Protein 4IO1 (pdb70)

Sequence (433 aa):
NNQDELKKLAATTEAAKSITTEITLGVGTGSTVGFLIEELVNYRRDDKIKTVVSSSEEDSTRKLKALGFDVVDLNYAGEIDLYIDGADECNNHKELIKGGGAALTREKICVAAAKKFICIIDESKKVNTLGNFPLPIEVIPMARSSYIARQIVKLGGQPVYREQTITDNGNVIILDVYNLKIDNPLKLETELNQITGVVTTNGIFALKPADTVIMATKDSNIVVLDELKKLAATEAAKSITTEITLGVGTGSTVGFLIEELVNYRDKIKTVVSSSEDSTRKLKALGFDVVDLNYAGEIDLYIDGADECNNHHKELIKGGGAALTREKICVAAAKKFICIIDESKKKVNNTLGNFPLPIEVIPMARSSYIARQIIVKLGGQPVYREQTITDNGNVILDVYNLKIDNPLKLETEELNQITGVVTTNGIFALKPADTVIMATKDSNIVVL

Nearest PDB structures (foldseek):
  3kwm-assembly2_C  TM=9.880E-01  e=1.824E-42  Francisella tularensis subsp. tularensis
  1ks2-assembly1_B  TM=9.742E-01  e=2.527E-31  Escherichia coli
  4x84-assembly1_D  TM=9.665E-01  e=1.978E-31  Pseudomonas aeruginosa PAO1
  6mc0-assembly1_B  TM=9.785E-01  e=1.241E-30  Legionella pneumophila subsp. pneumophila str. Philadelphia 1
  5uf2-assembly1_A  TM=9.725E-01  e=7.691E-28  Neisseria gonorrhoeae NCCP11945

Foldseek 3Di:
DLQLLLLLLLLLVVCVVLPAAFAEEAADDSSSLSNLVNCLVVVVRHPAYAYLAPRVVVSNVVSPDDHDHCVVVQAGAEYEYEAQAAAPVQKGFHCPVPSQLSVLVNLVRYPAYEYTEAPVRYDHFPAPFFKKWWFAAVCVVVLQVVLVVQPWHWDWDPPDAGPVRTTITGTHPDGCPDLVVVQVVSVPDPGTSHIRIRDVRGHPKYWYQYSVRDIDID/DVLLLVLLVVVCVVLDAAFEEEAEDDDSSLSNLVVCLVVVVRHPAYEYQDDVSCVSNVVSPHDYDHCVVVQAGAEYEEEAQAAAPQLKGFHCPDARLPSNLVNLVRYPAYEYEEAPVRYYHWDAQFWKKWWFAAVCVVVLCVVVVVVVWHWDWDPPDAHPVGTTITTTHDDGCRDLVVVQVVSVPDPGTPHIRICDVRGHPKYWYQYPVSDIDID

Solvent-accessible surface area: 18057 Å² total; per-residue (Å²): 150,78,76,56,102,7,22,98,52,0,0,39,54,0,0,119,44,4,90,82,118,20,19,0,0,0,0,19,31,66,5,1,13,45,0,2,99,34,0,54,106,41,103,140,77,15,151,21,3,1,12,0,4,83,47,1,18,154,80,0,124,90,61,54,14,116,41,50,72,5,32,191,24,23,87,0,46,9,0,0,0,6,8,34,4,0,8,83,129,51,22,0,0,6,5,30,63,15,12,0,1,47,8,15,0,0,2,18,6,8,129,86,0,1,0,0,0,2,64,77,40,49,21,124,91,5,36,123,73,37,3,0,0,0,0,0,44,28,0,78,23,23,0,23,73,43,0,82,153,81,45,0,95,27,76,80,49,127,182,28,134,9,66,25,44,1,18,0,3,16,3,104,126,24,153,10,95,82,20,78,125,18,6,39,67,0,24,55,20,28,2,7,10,6,0,0,0,2,2,80,78,50,4,66,27,0,10,20,0,18,154,106,62,71,36,50,96,70,124,132,44,48,101,87,0,0,23,60,0,0,111,40,3,89,84,124,17,17,0,0,0,0,27,36,84,9,0,14,57,0,0,92,34,0,67,102,34,101,107,63,18,150,24,3,2,5,0,5,104,52,2,14,148,75,0,129,86,50,59,14,113,32,42,70,6,30,196,24,20,84,0,40,7,0,0,0,7,7,32,7,2,10,82,137,59,18,0,0,6,4,26,52,65,25,5,4,36,8,17,0,0,3,14,4,4,131,77,0,1,0,2,4,39,54,93,60,61,35,123,57,1,4,139,66,24,1,0,0,2,0,2,52,20,0,77,25,31,0,23,87,31,2,89,161,73,48,5,102,25,68,74,49,126,184,38,121,29,115,28,40,2,11,6,4,17,1,93,127,23,166,5,116,69,8,70,130,22,5,33,88,3,24,46,22,27,4,7,12,5,0,0,0,2,3,80,73,46,3,68,25,0,4,18,3,20,165,101,63,89,41,62,80,78

B-factor: mean 27.12, std 12.77, range [2.0, 86.92]

Organism: Francisella tularensis subsp. tularensis (strain SCHU S4 / Schu 4) (NCBI:txid177416)

Radius of gyration: 23.84 Å; Cα contacts (8 Å, |Δi|>4): 1064; chains: 2; bounding box: 48×42×74 Å

Secondary structure (DSSP, 8-state):
-HHHHHHHHHHHHHHTT--SSEEEEE--SHHHHHHHHHGGGGTTTEEEEEES-HHHHHHHHHTT-----HHHH-SBSEEEE--SEE-TTS-EE--TTS-HHHHHHHHHTBS-EEEEEEGGGB-SSS-SS-EEEEE-GGGHHHHHHHHHHHT-EEEE-TT---TTS-EEEEEES---S-HHHHHHHHHTSTTEEEESEE-SS--SEEEEEETTTEEEE-/-HHHHHHHHHHHTT--SSEEEEE--SHHHHHHHHHGGGGGGGEEEEEES-HHHHHHHHHTT--B--HHHH-SEEEEEE--SEE-TTS-EE--SSS-HHHHHHHHHHEEEEEEEEEGGGB-SSB-SSPEEEEE-GGGHHHHHHHHHHTT-EEEE-TT---TTS-EEEEEES--BS-HHHHHHHHHTSTTEEEESEE-SS--SEEEEE-TTS-EEE-

InterPro domains:
  IPR004788 Ribose 5-phosphate isomerase, type A [PF06026] (55-218)
  IPR004788 Ribose 5-phosphate isomerase, type A [PTHR11934] (5-222)
  IPR004788 Ribose 5-phosphate isomerase, type A [TIGR00021] (12-219)
  IPR004788 Ribose 5-phosphate isomerase, type A [cd01398] (12-216)
  IPR020672 Ribose-5-phosphate isomerase, type A, subgroup [MF_00170] (9-223)
  IPR037171 NagB/RpiA transferase-like [SSF100950] (8-152)

CATH classification: 3.40.50.1360 (+1 more: 3.30.70.260)

Structure (mmCIF, N/CA/C/O backbone):
data_4IO1
#
_entry.id   4IO1
#
_cell.length_a   36.281
_cell.length_b   85.765
_cell.length_c   70.634
_cell.angle_alpha   90.00
_cell.angle_beta   94.52
_cell.angle_gamma   90.00
#
_symmetry.space_group_name_H-M   'P 1 21 1'
#
loop_
_entity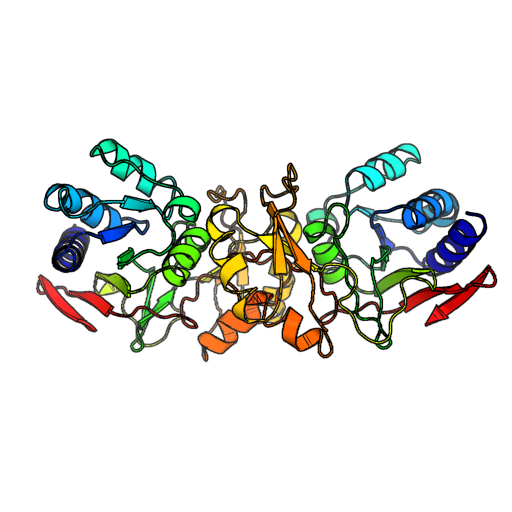.id
_entity.type
_entity.pdbx_description
1 polymer 'Ribose-5-phosphate isomerase A'
2 non-polymer 'CHLORIDE ION'
3 non-polymer 'BROMIDE ION'
4 non-polymer 'PHOSPHATE ION'
5 non-polymer 'TETRAETHYLENE GLYCOL'
6 water water
#
loop_
_atom_site.group_PDB
_atom_site.id
_atom_site.type_symbol
_atom_site.label_atom_id
_atom_site.label_alt_id
_atom_site.label_comp_id
_atom_site.label_asym_id
_atom_site.label_entity_id
_atom_site.label_seq_id
_atom_site.pdbx_PDB_ins_code
_atom_site.Cartn_x
_atom_site.Cartn_y
_atom_site.Cartn_z
_atom_site.occupancy
_atom_site.B_iso_or_equiv
_atom_site.auth_seq_id
_atom_site.auth_comp_id
_atom_site.auth_asym_id
_atom_site.auth_atom_id
_atom_site.pdbx_PDB_model_num
ATOM 1 N N . ASN A 1 7 ? -4.539 15.130 13.673 1.00 67.72 7 ASN A N 1
ATOM 2 C CA . ASN A 1 7 ? -5.027 13.816 13.176 1.00 64.68 7 ASN A CA 1
ATOM 3 C C . ASN A 1 7 ? -4.207 13.313 11.989 1.00 61.08 7 ASN A C 1
ATOM 4 O O . ASN A 1 7 ? -4.393 12.171 11.547 1.00 57.27 7 ASN A O 1
ATOM 9 N N . ASN A 1 8 ? -3.298 14.138 11.464 1.00 54.25 8 ASN A N 1
ATOM 10 C CA . ASN A 1 8 ? -2.300 13.575 10.558 1.00 52.67 8 ASN A CA 1
ATOM 11 C C . ASN A 1 8 ? -1.350 12.649 11.296 1.00 45.95 8 ASN A C 1
ATOM 12 O O . ASN A 1 8 ? -0.962 11.612 10.771 1.00 47.53 8 ASN A O 1
ATOM 17 N N . GLN A 1 9 ? -0.932 13.058 12.490 1.00 45.25 9 GLN A N 1
ATOM 18 C CA . GLN A 1 9 ? -0.123 12.178 13.318 1.00 41.02 9 GLN A CA 1
ATOM 19 C C . GLN A 1 9 ? -0.839 10.838 13.496 1.00 38.47 9 GLN A C 1
ATOM 20 O O . GLN A 1 9 ? -0.214 9.777 13.440 1.00 37.24 9 GLN A O 1
ATOM 26 N N . ASP A 1 10 ? -2.140 10.854 13.732 1.00 38.73 10 ASP A N 1
ATOM 27 C CA . ASP A 1 10 ? -2.853 9.584 13.866 1.00 34.76 10 ASP A CA 1
ATOM 28 C C . ASP A 1 10 ? -2.788 8.756 12.565 1.00 39.26 10 ASP A C 1
ATOM 29 O O . ASP A 1 10 ? -2.708 7.512 12.606 1.00 38.34 10 ASP A O 1
ATOM 34 N N . GLU A 1 11 ? -2.826 9.426 11.407 1.00 36.85 11 GLU A N 1
ATOM 35 C CA . GLU A 1 11 ? -2.689 8.698 10.149 1.00 36.22 11 GLU A CA 1
ATOM 36 C C . GLU A 1 11 ? -1.312 8.069 10.058 1.00 30.29 11 GLU A C 1
ATOM 37 O O . GLU A 1 11 ? -1.171 6.936 9.580 1.00 34.22 11 GLU A O 1
ATOM 43 N N . LEU A 1 12 ? -0.294 8.791 10.522 1.00 31.92 12 LEU A N 1
ATOM 44 C CA . LEU A 1 12 ? 1.074 8.270 10.498 1.00 30.33 12 LEU A CA 1
ATOM 45 C C . LEU A 1 12 ? 1.156 7.058 11.422 1.00 27.03 12 LEU A C 1
ATOM 46 O O . LEU A 1 12 ? 1.734 6.009 11.074 1.00 24.40 12 LEU A O 1
ATOM 51 N N . LYS A 1 13 ? 0.544 7.172 12.606 1.00 23.76 13 LYS A N 1
ATOM 52 C CA . LYS A 1 13 ? 0.585 6.098 13.542 1.00 23.28 13 LYS A CA 1
ATOM 53 C C . LYS A 1 13 ? -0.068 4.847 12.961 1.00 23.41 13 LYS A C 1
ATOM 54 O O . LYS A 1 13 ? 0.442 3.742 13.154 1.00 24.20 13 LYS A O 1
ATOM 60 N N . LYS A 1 14 ? -1.214 5.001 12.326 1.00 24.20 14 LYS A N 1
ATOM 61 C CA . LYS A 1 14 ? -1.886 3.894 11.665 1.00 25.32 14 LYS A CA 1
ATOM 62 C C . LYS A 1 14 ? -1.032 3.250 10.566 1.00 24.06 14 LYS A C 1
ATOM 63 O O . LYS A 1 14 ? -1.002 2.039 10.430 1.00 27.24 14 LYS A O 1
ATOM 69 N N . LEU A 1 15 ? -0.319 4.059 9.800 1.00 26.29 15 LEU A N 1
ATOM 70 C CA . LEU A 1 15 ? 0.506 3.513 8.724 1.00 26.51 15 LEU A CA 1
ATOM 71 C C . LEU A 1 15 ? 1.630 2.652 9.282 1.00 23.39 15 LEU A C 1
ATOM 72 O O . LEU A 1 15 ? 1.947 1.560 8.755 1.00 25.36 15 LEU A O 1
ATOM 77 N N . ALA A 1 16 ? 2.251 3.128 10.357 1.00 24.28 16 ALA A N 1
ATOM 78 C CA . ALA A 1 16 ? 3.363 2.367 10.971 1.00 20.46 16 ALA A CA 1
ATOM 79 C C . ALA A 1 16 ? 2.829 1.044 11.517 1.00 21.93 16 ALA A C 1
ATOM 80 O O . ALA A 1 16 ? 3.410 -0.028 11.341 1.00 21.13 16 ALA A O 1
ATOM 82 N N . ALA A 1 17 ? 1.696 1.120 12.195 1.00 22.68 17 ALA A N 1
ATOM 83 C CA . ALA A 1 17 ? 1.113 -0.060 12.783 1.00 20.29 17 ALA A CA 1
ATOM 84 C C . ALA A 1 17 ? 0.707 -1.127 11.750 1.00 21.88 17 ALA A C 1
ATOM 85 O O . ALA A 1 17 ? 0.944 -2.326 11.956 1.00 24.02 17 ALA A O 1
ATOM 87 N N A THR A 1 18 ? 0.088 -0.670 10.672 0.50 26.04 18 THR A N 1
ATOM 88 N N C THR A 1 18 ? 0.118 -0.699 10.645 0.50 23.35 18 THR A N 1
ATOM 89 C CA A THR A 1 18 ? -0.336 -1.545 9.582 0.50 28.19 18 THR A CA 1
ATOM 90 C CA C THR A 1 18 ? -0.351 -1.658 9.642 0.50 23.05 18 THR A CA 1
ATOM 91 C C A THR A 1 18 ? 0.856 -2.278 9.007 0.50 26.50 18 THR A C 1
ATOM 92 C C C THR A 1 18 ? 0.815 -2.259 8.856 0.50 22.03 18 THR A C 1
ATOM 93 O O A THR A 1 18 ? 0.847 -3.506 8.850 0.50 26.36 18 THR A O 1
ATOM 94 O O C THR A 1 18 ? 0.749 -3.399 8.402 0.50 24.55 18 THR A O 1
ATOM 101 N N . GLU A 1 19 ? 1.909 -1.517 8.740 1.00 24.94 19 GLU A N 1
ATOM 102 C CA . GLU A 1 19 ? 3.110 -2.061 8.162 1.00 23.95 19 GLU A CA 1
ATOM 103 C C . GLU A 1 19 ? 3.744 -3.119 9.065 1.00 24.52 19 GLU A C 1
ATOM 104 O O . GLU A 1 19 ? 4.147 -4.199 8.626 1.00 25.10 19 GLU A O 1
ATOM 110 N N . ALA A 1 20 ? 3.772 -2.862 10.372 1.00 20.80 20 ALA A N 1
ATOM 111 C CA . ALA A 1 20 ? 4.329 -3.838 11.300 1.00 19.91 20 ALA A CA 1
ATOM 112 C C . ALA A 1 20 ? 3.557 -5.152 11.306 1.00 22.77 20 ALA A C 1
ATOM 113 O O . ALA A 1 20 ? 4.141 -6.227 11.420 1.00 21.50 20 ALA A O 1
ATOM 115 N N . ALA A 1 21 ? 2.234 -5.067 11.192 1.00 20.29 21 ALA A N 1
ATOM 116 C CA . ALA A 1 21 ? 1.395 -6.241 11.260 1.00 23.01 21 ALA A CA 1
ATOM 117 C C . ALA A 1 21 ? 1.725 -7.186 10.084 1.00 22.01 21 ALA A C 1
ATOM 118 O O . ALA A 1 21 ? 1.506 -8.384 10.181 1.00 22.29 21 ALA A O 1
ATOM 120 N N . LYS A 1 22 ? 2.267 -6.639 8.996 1.00 25.17 22 LYS A N 1
ATOM 121 C CA . LYS A 1 22 ? 2.669 -7.486 7.870 1.00 21.69 22 LYS A CA 1
ATOM 122 C C . LYS A 1 22 ? 3.764 -8.499 8.221 1.00 24.13 22 LYS A C 1
ATOM 123 O O . LYS A 1 22 ? 3.964 -9.481 7.481 1.00 28.26 22 LYS A O 1
ATOM 129 N N . SER A 1 23 ? 4.463 -8.280 9.334 1.00 23.20 23 SER A N 1
ATOM 130 C CA . SER A 1 23 ? 5.448 -9.229 9.804 1.00 23.36 23 SER A CA 1
ATOM 131 C C . SER A 1 23 ? 4.820 -10.476 10.404 1.00 24.46 23 SER A C 1
ATOM 132 O O . SER A 1 23 ? 5.535 -11.408 10.732 1.00 26.93 23 SER A O 1
ATOM 135 N N . ILE A 1 24 ? 3.501 -10.477 10.613 1.00 25.44 24 ILE A N 1
ATOM 136 C CA . ILE A 1 24 ? 2.811 -11.678 11.088 1.00 23.10 24 ILE A CA 1
ATOM 137 C C . ILE A 1 24 ? 2.532 -12.580 9.868 1.00 24.25 24 ILE A C 1
ATOM 138 O O . ILE A 1 24 ? 1.508 -12.445 9.178 1.00 25.58 24 ILE A O 1
ATOM 143 N N . THR A 1 25 ? 3.474 -13.489 9.596 1.00 27.67 25 THR A N 1
ATOM 144 C CA . THR A 1 25 ? 3.493 -14.272 8.343 1.00 27.71 25 THR A CA 1
ATOM 145 C C . THR A 1 25 ? 3.365 -15.769 8.606 1.00 29.72 25 THR A C 1
ATOM 146 O O . THR A 1 25 ? 3.240 -16.570 7.673 1.00 30.65 25 THR A O 1
ATOM 150 N N . THR A 1 26 ? 3.394 -16.140 9.885 1.00 28.77 26 THR A N 1
ATOM 151 C CA . THR A 1 26 ? 3.252 -17.531 10.300 1.00 31.46 26 THR A CA 1
ATOM 152 C C . THR A 1 26 ? 2.553 -17.601 11.647 1.00 31.44 26 THR A C 1
ATOM 153 O O . THR A 1 26 ? 2.305 -16.566 12.251 1.00 28.60 26 THR A O 1
ATOM 157 N N . GLU A 1 27 ? 2.219 -18.808 12.108 1.00 29.35 27 GLU A N 1
ATOM 158 C CA . GLU A 1 27 ? 1.554 -18.986 13.400 1.00 30.09 27 GLU A CA 1
ATOM 159 C C . GLU A 1 27 ? 2.518 -18.606 14.518 0.50 22.98 27 GLU A C 1
ATOM 160 O O . GLU A 1 27 ? 3.587 -19.198 14.641 0.50 19.63 27 GLU A O 1
ATOM 166 N N . ILE A 1 28 ? 2.134 -17.649 15.365 1.00 23.83 28 ILE A N 1
ATOM 167 C CA . ILE A 1 28 ? 3.071 -17.162 16.364 1.00 19.30 28 ILE A CA 1
ATOM 168 C C . ILE A 1 28 ? 2.402 -16.890 17.715 1.00 21.80 28 ILE A C 1
ATOM 169 O O . ILE A 1 28 ? 1.181 -16.812 17.804 1.00 22.80 28 ILE A O 1
ATOM 174 N N . THR A 1 29 ? 3.251 -16.781 18.739 1.00 23.12 29 THR A N 1
ATOM 175 C CA . THR A 1 29 ? 2.933 -16.090 19.985 1.00 19.63 29 THR A CA 1
ATOM 176 C C . THR A 1 29 ? 3.320 -14.645 19.766 1.00 17.42 29 THR A C 1
ATOM 177 O O . THR A 1 29 ? 4.490 -14.301 19.547 1.00 20.45 29 THR A O 1
ATOM 181 N N . LEU A 1 30 ? 2.298 -13.795 19.770 1.00 20.28 30 LEU A N 1
ATOM 182 C CA . LEU A 1 30 ? 2.461 -12.391 19.549 1.00 17.76 30 LEU A CA 1
ATOM 183 C C . LEU A 1 30 ? 2.385 -11.668 20.893 1.00 18.76 30 LEU A C 1
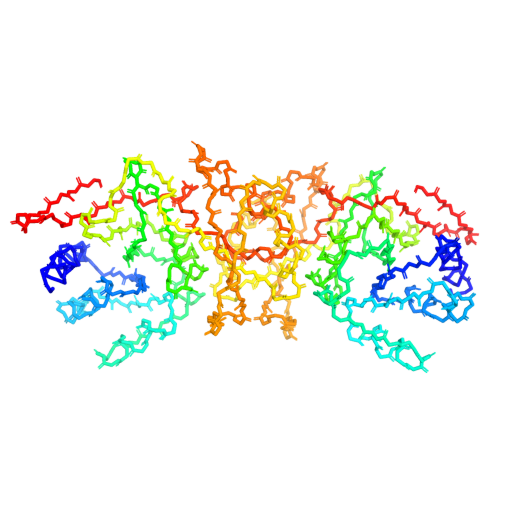ATOM 184 O O . LEU A 1 30 ? 1.515 -11.961 21.719 1.00 19.44 30 LEU A O 1
ATOM 189 N N . GLY A 1 31 ? 3.309 -10.753 21.096 1.00 16.89 31 GLY A N 1
ATOM 190 C CA . GLY A 1 31 ? 3.280 -9.865 22.262 1.00 17.09 31 GLY A CA 1
ATOM 191 C C . GLY A 1 31 ? 2.865 -8.474 21.803 1.00 16.93 31 GLY A C 1
ATOM 192 O O . GLY A 1 31 ? 3.350 -7.979 20.800 1.00 15.96 31 GLY A O 1
ATOM 193 N N . VAL A 1 32 ? 2.003 -7.816 22.610 1.00 16.69 32 VAL A N 1
ATOM 194 C CA . VAL A 1 32 ? 1.420 -6.534 22.230 1.00 14.90 32 VAL A CA 1
ATOM 195 C C . VAL A 1 32 ? 1.835 -5.452 23.220 1.00 16.46 32 VAL A C 1
ATOM 196 O O . VAL A 1 32 ? 1.702 -5.657 24.441 1.00 18.33 32 VAL A O 1
ATOM 200 N N . GLY A 1 33 ? 2.278 -4.325 22.685 1.00 15.25 33 GLY A N 1
ATOM 201 C CA . GLY A 1 33 ? 2.740 -3.178 23.455 1.00 17.95 33 GLY A CA 1
ATOM 202 C C . GLY A 1 33 ? 1.573 -2.395 24.040 1.00 15.16 33 GLY A C 1
ATOM 203 O O . GLY A 1 33 ? 0.473 -2.934 24.152 1.00 18.35 33 GLY A O 1
ATOM 204 N N . THR A 1 34 ? 1.814 -1.100 24.295 1.00 18.38 34 THR A N 1
ATOM 205 C CA . THR A 1 34 ? 0.821 -0.238 24.958 1.00 16.31 34 THR A CA 1
ATOM 206 C C . THR A 1 34 ? 0.934 1.153 24.331 1.00 19.04 34 THR A C 1
ATOM 207 O O . THR A 1 34 ? 2.001 1.543 23.890 1.00 21.45 34 THR A O 1
ATOM 211 N N . GLY A 1 35 ? -0.196 1.866 24.250 1.00 18.28 35 GLY A N 1
ATOM 212 C CA . GLY A 1 35 ? -0.193 3.259 23.794 1.00 19.70 35 GLY A CA 1
ATOM 213 C C . GLY A 1 35 ? -1.020 3.502 22.568 1.00 19.89 35 GLY A C 1
ATOM 214 O O . GLY A 1 35 ? -1.664 2.609 22.036 1.00 20.52 35 GLY A O 1
ATOM 215 N N . SER A 1 36 ? -0.981 4.741 22.082 1.00 21.18 36 SER A N 1
ATOM 216 C CA . SER A 1 36 ? -1.904 5.141 21.042 1.00 20.72 36 SER A CA 1
ATOM 217 C C . SER A 1 36 ? -1.537 4.509 19.708 1.00 21.58 36 SER A C 1
ATOM 218 O O . SER A 1 36 ? -2.422 4.051 18.964 1.00 23.28 36 SER A O 1
ATOM 221 N N . THR A 1 37 ? -0.236 4.414 19.431 1.00 19.88 37 THR A N 1
ATOM 222 C CA . THR A 1 37 ? 0.200 3.797 18.152 1.00 20.55 37 THR A CA 1
ATOM 223 C C . THR A 1 37 ? -0.174 2.296 18.133 1.00 18.91 37 THR A C 1
ATOM 224 O O . THR A 1 37 ? -0.662 1.743 17.129 1.00 21.78 37 THR A O 1
ATOM 228 N N . VAL A 1 38 ? 0.048 1.618 19.264 1.00 18.66 38 VAL A N 1
ATOM 229 C CA . VAL A 1 38 ? -0.319 0.227 19.416 1.00 19.21 38 VAL A CA 1
ATOM 230 C C . VAL A 1 38 ? -1.825 0.005 19.322 1.00 19.33 38 VAL A C 1
ATOM 231 O O . VAL A 1 38 ? -2.289 -1.030 18.855 1.00 20.07 38 VAL A O 1
ATOM 235 N N . GLY A 1 39 ? -2.604 1.016 19.690 1.00 20.68 39 GLY A N 1
ATOM 236 C CA . GLY A 1 39 ? -4.054 0.909 19.565 1.00 21.25 39 GLY A CA 1
ATOM 237 C C . GLY A 1 39 ? -4.424 0.639 18.139 1.00 20.16 39 GLY A C 1
ATOM 238 O O . GLY A 1 39 ? -5.323 -0.128 17.858 1.00 23.51 39 GLY A O 1
ATOM 239 N N . PHE A 1 40 ? -3.741 1.309 17.198 1.00 21.79 40 PHE A N 1
ATOM 240 C CA . PHE A 1 40 ? -4.053 1.128 15.809 1.00 20.94 40 PHE A CA 1
ATOM 241 C C . PHE A 1 40 ? -3.588 -0.269 15.371 1.00 23.17 40 PHE A C 1
ATOM 242 O O . PHE A 1 40 ? -4.234 -0.914 14.570 1.00 24.73 40 PHE A O 1
ATOM 250 N N . LEU A 1 41 ? -2.463 -0.758 15.910 1.00 21.19 41 LEU A N 1
ATOM 251 C CA . LEU A 1 41 ? -2.029 -2.141 15.673 1.00 21.36 41 LEU A CA 1
ATOM 252 C C . LEU A 1 41 ? -3.069 -3.131 16.099 1.00 20.39 41 LEU A C 1
ATOM 253 O O . LEU A 1 41 ? -3.380 -4.080 15.372 1.00 21.82 41 LEU A O 1
ATOM 258 N N . ILE A 1 42 ? -3.618 -2.943 17.294 1.00 19.04 42 ILE A N 1
ATOM 259 C CA . ILE A 1 42 ? -4.569 -3.902 17.804 1.00 17.54 42 ILE A CA 1
ATOM 260 C C . ILE A 1 42 ? -5.802 -3.982 16.875 1.00 20.15 42 ILE A C 1
ATOM 261 O O . ILE A 1 42 ? -6.318 -5.065 16.635 1.00 23.52 42 ILE A O 1
ATOM 266 N N . GLU A 1 43 ? -6.253 -2.840 16.336 1.00 20.37 43 GLU A N 1
ATOM 267 C CA . GLU A 1 43 ? -7.372 -2.844 15.394 1.00 23.20 43 GLU A CA 1
ATOM 268 C C . GLU A 1 43 ? -7.055 -3.670 14.161 0.50 19.49 43 GLU A C 1
ATOM 269 O O . GLU A 1 43 ? -7.931 -4.337 13.597 0.50 19.54 43 GLU A O 1
ATOM 275 N N . GLU A 1 44 ? -5.809 -3.598 13.726 1.00 23.83 44 GLU A N 1
ATOM 276 C CA . GLU A 1 44 ? -5.366 -4.296 12.519 1.00 28.16 44 GLU A CA 1
ATOM 277 C C . GLU A 1 44 ? -5.265 -5.804 12.747 1.00 26.27 44 GLU A C 1
ATOM 278 O O . GLU A 1 44 ? -5.309 -6.574 11.796 1.00 25.46 44 GLU A O 1
ATOM 284 N N . LEU A 1 45 ? -5.107 -6.239 14.000 1.00 22.35 45 LEU A N 1
ATOM 285 C CA . LEU A 1 45 ? -4.870 -7.677 14.282 1.00 22.32 45 LEU A CA 1
ATOM 286 C C . LEU A 1 45 ? -6.042 -8.583 13.889 1.00 23.83 45 LEU A C 1
ATOM 287 O O . LEU A 1 45 ? -5.895 -9.793 13.744 1.00 24.48 45 LEU A O 1
ATOM 292 N N . VAL A 1 46 ? -7.220 -7.999 13.753 1.00 26.22 46 VAL A N 1
ATOM 293 C CA . VAL A 1 46 ? -8.383 -8.763 13.386 1.00 26.79 46 VAL A CA 1
ATOM 294 C C . VAL A 1 46 ? -8.168 -9.416 12.030 1.00 27.17 46 VAL A C 1
ATOM 295 O O . VAL A 1 46 ? -8.754 -10.447 11.734 1.00 31.94 46 VAL A O 1
ATOM 299 N N . ASN A 1 47 ? -7.332 -8.818 11.206 1.00 26.14 47 ASN A N 1
ATOM 300 C CA . ASN A 1 47 ? -7.098 -9.367 9.874 1.00 27.98 47 ASN A CA 1
ATOM 301 C C . ASN A 1 47 ? -6.045 -10.473 9.880 1.00 29.72 47 ASN A C 1
ATOM 302 O O . ASN A 1 47 ? -5.761 -11.054 8.837 1.00 34.29 47 ASN A O 1
ATOM 307 N N . TYR A 1 48 ? -5.457 -10.752 11.032 1.00 27.26 48 TYR A N 1
ATOM 308 C CA . TYR A 1 48 ? -4.389 -11.749 11.169 1.00 24.10 48 TYR A CA 1
ATOM 309 C C . TYR A 1 48 ? -4.736 -12.817 12.216 1.00 24.45 48 TYR A C 1
ATOM 310 O O . TYR A 1 48 ? -3.868 -13.567 12.669 1.00 29.06 48 TYR A O 1
ATOM 319 N N A ARG A 1 49 ? -6.022 -12.861 12.540 0.50 26.71 49 ARG A N 1
ATOM 320 N N B ARG A 1 49 ? -5.997 -12.911 12.635 0.50 28.93 49 ARG A N 1
ATOM 321 C CA A ARG A 1 49 ? -6.531 -13.633 13.657 0.50 26.26 49 ARG A CA 1
ATOM 322 C CA B ARG A 1 49 ? -6.339 -13.852 13.724 0.50 27.86 49 ARG A CA 1
ATOM 323 C C A ARG A 1 49 ? -6.116 -15.095 13.631 0.50 26.00 49 ARG A C 1
ATOM 324 C C B ARG A 1 49 ? -5.913 -15.279 13.376 0.50 32.61 49 ARG A C 1
ATOM 325 O O A ARG A 1 49 ? -5.820 -15.662 14.675 0.50 26.70 49 ARG A O 1
ATOM 326 O O B ARG A 1 49 ? -5.467 -16.045 14.230 0.50 31.47 49 ARG A O 1
ATOM 341 N N A ASP A 1 50 ? -6.063 -15.684 12.436 0.50 29.81 50 ASP A N 1
ATOM 342 N N B ASP A 1 50 ? -6.063 -15.622 12.104 0.50 35.56 50 ASP A N 1
ATOM 343 C CA A ASP A 1 50 ? -5.689 -1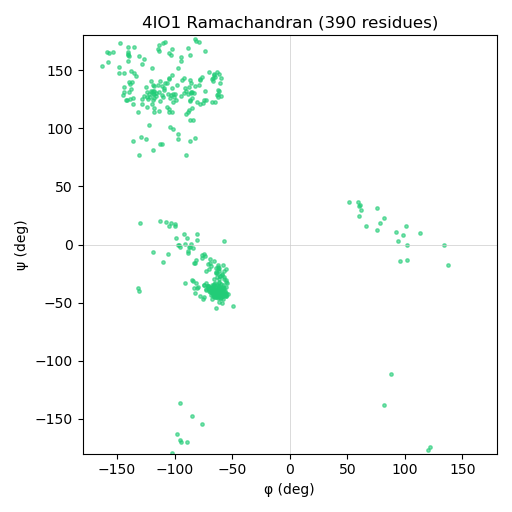7.091 12.257 0.50 30.58 50 ASP A CA 1
ATOM 344 C CA B ASP A 1 50 ? -5.564 -16.877 11.552 0.50 36.82 50 ASP A CA 1
ATOM 345 C C A ASP A 1 50 ? -4.198 -17.402 12.439 0.50 30.83 50 ASP A C 1
ATOM 346 C C B ASP A 1 50 ? -4.22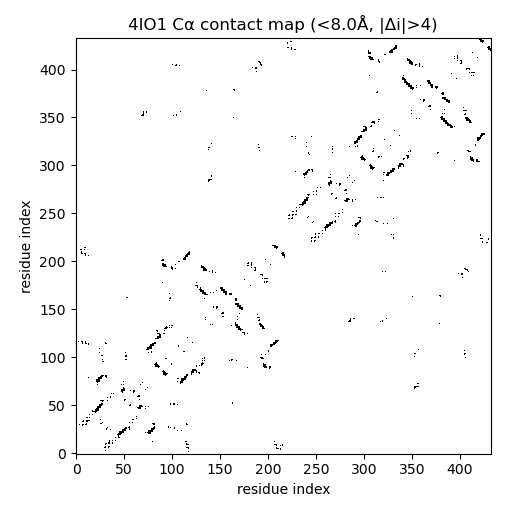2 -17.345 12.155 0.50 34.22 50 ASP A C 1
ATOM 347 O O A ASP A 1 50 ? -3.826 -18.570 12.604 0.50 31.15 50 ASP A O 1
ATOM 348 O O B ASP A 1 50 ? -4.012 -18.538 12.392 0.50 37.52 50 ASP A O 1
ATOM 357 N N . LYS A 1 51 ? -3.336 -16.392 12.409 1.00 28.33 51 LYS A N 1
ATOM 358 C CA . LYS A 1 51 ? -1.919 -16.656 12.681 1.00 25.53 51 LYS A CA 1
ATOM 359 C C . LYS A 1 51 ? -1.527 -16.378 14.125 1.00 26.68 51 LYS A C 1
ATOM 360 O O . LYS A 1 51 ? -0.452 -16.737 14.579 1.00 31.07 51 LYS A O 1
ATOM 366 N N . ILE A 1 52 ? -2.426 -15.768 14.858 1.00 24.49 52 ILE A N 1
ATOM 367 C CA . ILE A 1 52 ? -2.092 -15.354 16.207 1.00 23.36 52 ILE A CA 1
ATOM 368 C C . ILE A 1 52 ? -2.605 -16.435 17.158 1.00 26.51 52 ILE A C 1
ATOM 369 O O . ILE A 1 52 ? -3.744 -16.377 17.599 1.00 31.36 52 ILE A O 1
ATOM 374 N N . LYS A 1 53 ? -1.757 -17.416 17.469 1.00 24.50 53 LYS A N 1
ATOM 375 C CA . LYS A 1 53 ? -2.147 -18.556 18.301 1.00 29.10 53 LYS A CA 1
ATOM 376 C C . LYS A 1 53 ? -2.265 -18.203 19.775 1.00 29.51 53 LYS A C 1
ATOM 377 O O . LYS A 1 53 ? -3.085 -18.795 20.510 1.00 28.74 53 LYS A O 1
ATOM 383 N N . THR A 1 54 ? -1.384 -17.300 20.213 1.00 22.30 54 THR A N 1
ATOM 384 C CA . THR A 1 54 ? -1.315 -16.870 21.599 1.00 22.78 54 THR A CA 1
ATOM 385 C C . THR A 1 54 ? -0.958 -15.381 21.610 1.00 20.49 54 THR A C 1
ATOM 386 O O . THR A 1 54 ? -0.112 -14.964 20.841 1.00 21.63 54 THR A O 1
ATOM 390 N N . VAL A 1 55 ? -1.637 -14.607 22.438 1.00 21.47 55 VAL A N 1
ATOM 391 C CA . VAL A 1 55 ? -1.348 -13.181 22.616 1.00 19.85 55 VAL A CA 1
ATOM 392 C C . VAL A 1 55 ? -0.949 -12.979 24.050 1.00 18.80 55 VAL A C 1
ATOM 393 O O . VAL A 1 55 ? -1.646 -13.406 24.970 1.00 19.67 55 VAL A O 1
ATOM 397 N N . VAL A 1 56 ? 0.181 -12.306 24.229 1.00 17.28 56 VAL A N 1
ATOM 398 C CA . VAL A 1 56 ? 0.639 -11.813 25.528 1.00 17.63 56 VAL A CA 1
ATOM 399 C C . VAL A 1 56 ? 0.556 -10.300 25.502 1.00 16.85 56 VAL A C 1
ATOM 400 O O . VAL A 1 56 ? 0.915 -9.687 24.531 1.00 18.79 56 VAL A O 1
ATOM 404 N N . SER A 1 57 ? 0.049 -9.723 26.593 1.00 15.40 57 SER A N 1
ATOM 405 C CA . SER A 1 57 ? -0.155 -8.292 26.683 1.00 15.14 57 SER A CA 1
A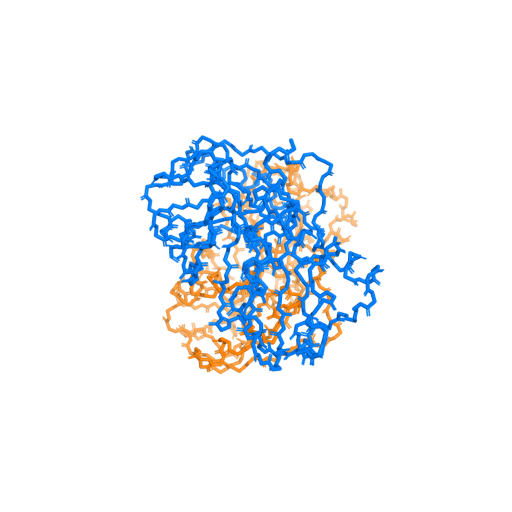TOM 406 C C . SER A 1 57 ? 0.755 -7.624 27.699 1.00 16.40 57 SER A C 1
ATOM 407 O O . SER A 1 57 ? 0.901 -8.087 28.844 1.00 17.33 57 SER A O 1
ATOM 410 N N . SER A 1 58 ? 1.246 -6.449 27.338 1.00 15.41 58 SER A N 1
ATOM 411 C CA . SER A 1 58 ? 2.059 -5.659 28.221 1.00 14.65 58 SER A CA 1
ATOM 412 C C . SER A 1 58 ? 1.304 -4.750 29.153 1.00 16.65 58 SER A C 1
ATOM 413 O O . SER A 1 58 ? 1.930 -4.063 29.935 1.00 16.68 58 SER A O 1
ATOM 416 N N . SER A 1 59 ? -0.027 -4.700 29.074 1.00 16.01 59 SER A N 1
ATOM 417 C CA . SER A 1 59 ? -0.766 -3.842 29.994 1.00 14.15 59 SER A CA 1
ATOM 418 C C . SER A 1 59 ? -2.222 -4.215 30.102 1.00 17.38 59 SER A C 1
ATOM 419 O O . SER A 1 59 ? -2.840 -4.788 29.193 1.00 16.83 59 SER A O 1
ATOM 422 N N A GLU A 1 60 ? -2.843 -3.879 31.226 0.50 17.18 60 GLU A N 1
ATOM 423 N N B GLU A 1 60 ? -2.764 -3.848 31.252 0.50 17.09 60 GLU A N 1
ATOM 424 C CA A GLU A 1 60 ? -4.289 -4.097 31.310 0.50 17.86 60 GLU A CA 1
ATOM 425 C CA B GLU A 1 60 ? -4.181 -3.965 31.489 0.50 18.69 60 GLU A CA 1
ATOM 426 C C A GLU A 1 60 ? -5.004 -3.188 30.319 0.50 15.56 60 GLU A C 1
ATOM 427 C C B GLU A 1 60 ? -4.967 -3.179 30.450 0.50 13.89 60 GLU A C 1
ATOM 428 O O A GLU A 1 60 ? -6.024 -3.551 29.733 0.50 16.68 60 GLU A O 1
ATOM 429 O O B GLU A 1 60 ? -6.012 -3.621 30.007 0.50 20.20 60 GLU A O 1
ATOM 440 N N . ASP A 1 61 ? -4.444 -2.014 30.053 1.00 17.42 61 ASP A N 1
ATOM 441 C CA . ASP A 1 61 ? -5.017 -1.187 28.981 1.00 18.02 61 ASP A CA 1
ATOM 442 C C . ASP A 1 61 ? -5.102 -1.930 27.637 1.00 19.63 61 ASP A C 1
ATOM 443 O O . ASP A 1 61 ? -6.171 -1.998 27.012 1.00 17.62 61 ASP A O 1
ATOM 448 N N . SER A 1 62 ? -3.997 -2.516 27.188 1.00 17.83 62 SER A N 1
ATOM 449 C CA . SER A 1 62 ? -4.006 -3.237 25.936 1.00 15.95 62 SER A CA 1
ATOM 450 C C . SER A 1 62 ? -4.861 -4.472 25.988 1.00 13.87 62 SER A C 1
ATOM 451 O O . SER A 1 62 ? -5.562 -4.807 25.036 1.00 16.12 62 SER A O 1
ATOM 454 N N . THR A 1 63 ? -4.862 -5.122 27.144 1.00 16.80 63 THR A N 1
ATOM 455 C CA . THR A 1 63 ? -5.703 -6.286 27.329 1.00 17.57 63 THR A CA 1
ATOM 456 C C . THR A 1 63 ? -7.196 -5.945 27.162 1.00 18.32 63 THR A C 1
ATOM 457 O O . THR A 1 63 ? -7.911 -6.708 26.542 1.00 18.62 63 THR A O 1
ATOM 461 N N . ARG A 1 64 ? -7.675 -4.818 27.703 1.00 19.72 64 ARG A N 1
ATOM 462 C CA . ARG A 1 64 ? -9.054 -4.366 27.429 1.00 19.25 64 ARG A CA 1
ATOM 463 C C . ARG A 1 64 ? -9.355 -4.205 25.968 1.00 17.76 64 ARG A C 1
ATOM 464 O O . ARG A 1 64 ? -10.448 -4.583 25.515 1.00 19.71 64 ARG A O 1
ATOM 472 N N . LYS A 1 65 ? -8.424 -3.609 25.210 1.00 15.83 65 LYS A N 1
ATOM 473 C CA . LYS A 1 65 ? -8.638 -3.359 23.838 1.00 18.52 65 LYS A CA 1
ATOM 474 C C . LYS A 1 65 ? -8.630 -4.629 23.011 1.00 17.19 65 LYS A C 1
ATOM 475 O O . LYS A 1 65 ? -9.403 -4.788 22.070 1.00 20.08 65 LYS A O 1
ATOM 481 N N . LEU A 1 66 ? -7.787 -5.559 23.400 1.00 17.47 66 LEU A N 1
ATOM 482 C CA . LEU A 1 66 ? -7.701 -6.852 22.745 1.00 18.27 66 LEU A CA 1
ATOM 483 C C . LEU A 1 66 ? -8.981 -7.629 22.979 1.00 18.27 66 LEU A C 1
ATOM 484 O O . LEU A 1 66 ? -9.545 -8.198 22.058 1.00 20.76 66 LEU A O 1
ATOM 489 N N . LYS A 1 67 ? -9.474 -7.615 24.204 1.00 18.89 67 LYS A N 1
ATOM 490 C CA . LYS A 1 67 ? -10.689 -8.364 24.502 1.00 21.56 67 LYS A CA 1
ATOM 491 C C . LYS A 1 67 ? -11.918 -7.771 23.796 1.00 21.96 67 LYS A C 1
ATOM 492 O O . LYS A 1 67 ? -12.834 -8.511 23.375 1.00 22.97 67 LYS A O 1
ATOM 498 N N . ALA A 1 68 ? -11.943 -6.443 23.660 1.00 22.09 68 ALA A N 1
ATOM 499 C CA . ALA A 1 68 ? -13.038 -5.778 22.980 1.00 20.92 68 ALA A CA 1
ATOM 500 C C . ALA A 1 68 ? -13.158 -6.288 21.544 1.00 26.88 68 ALA A C 1
ATOM 501 O O . ALA A 1 68 ? -14.244 -6.253 20.949 1.00 27.33 68 ALA A O 1
ATOM 503 N N . LEU A 1 69 ? -12.039 -6.766 20.992 1.00 21.22 69 LEU A N 1
ATOM 504 C CA . LEU A 1 69 ? -12.008 -7.290 19.620 1.00 24.26 69 LEU A CA 1
ATOM 505 C C . LEU A 1 69 ? -11.945 -8.826 19.608 1.00 27.03 69 LEU A C 1
ATOM 506 O O . LEU A 1 69 ? -11.609 -9.448 18.605 1.00 29.46 69 LEU A O 1
ATOM 511 N N . GLY A 1 70 ? -12.252 -9.421 20.740 1.00 25.38 70 GLY A N 1
ATOM 512 C CA . GLY A 1 70 ? -12.434 -10.859 20.856 1.00 27.93 70 GLY A CA 1
ATOM 513 C C . GLY A 1 70 ? -11.194 -11.720 20.919 1.00 30.42 70 GLY A C 1
ATOM 514 O O . GLY A 1 70 ? -11.259 -12.926 20.677 1.00 31.36 70 GLY A O 1
ATOM 515 N N . PHE A 1 71 ? -10.054 -11.110 21.241 1.00 21.53 71 PHE A N 1
ATOM 516 C CA . PHE A 1 71 ? -8.846 -11.833 21.519 1.00 24.33 71 PHE A CA 1
ATOM 517 C C . PHE A 1 71 ? -8.759 -12.269 22.969 1.00 29.17 71 PHE A C 1
ATOM 518 O O . PHE A 1 71 ? -9.117 -11.514 23.880 1.00 31.84 71 PHE A O 1
ATOM 526 N N . ASP A 1 72 ? -8.281 -13.494 23.141 1.00 28.39 72 ASP A N 1
ATOM 527 C CA . ASP A 1 72 ? -7.940 -14.074 24.420 1.00 33.53 72 ASP A CA 1
ATOM 528 C C . ASP A 1 72 ? -6.516 -13.666 24.694 1.00 28.89 72 ASP A C 1
ATOM 529 O O . ASP A 1 72 ? -5.706 -13.567 23.767 1.00 32.74 72 ASP A O 1
ATOM 534 N N . VAL A 1 73 ? -6.225 -13.368 25.939 1.00 24.55 73 VAL A N 1
ATOM 535 C CA . VAL A 1 73 ? -4.902 -12.995 26.357 1.00 23.17 73 VAL A CA 1
ATOM 536 C C . VAL A 1 73 ? -4.378 -14.010 27.354 1.00 23.62 73 VAL A C 1
ATOM 537 O O . VAL A 1 73 ? -5.105 -14.406 28.264 1.00 25.80 73 VAL A O 1
ATOM 541 N N . VAL A 1 74 ? -3.120 -14.421 27.222 1.00 23.61 74 VAL A N 1
ATOM 542 C CA . VAL A 1 74 ? -2.499 -15.492 28.029 1.00 23.04 74 VAL A CA 1
ATOM 543 C C . VAL A 1 74 ? -1.316 -14.941 28.817 1.00 22.40 74 VAL A C 1
ATOM 544 O O . VAL A 1 74 ? -0.540 -14.141 28.298 1.00 21.68 74 VAL A O 1
ATOM 548 N N . ASP A 1 75 ? -1.212 -15.346 30.081 1.00 23.59 75 ASP A N 1
ATOM 549 C CA . ASP A 1 75 ? -0.117 -14.928 30.950 1.00 23.56 75 ASP A CA 1
ATOM 550 C C . ASP A 1 75 ? 1.227 -15.394 30.363 1.00 23.02 75 ASP A C 1
ATOM 551 O O . ASP A 1 75 ? 1.346 -16.528 29.882 1.00 21.91 75 ASP A O 1
ATOM 556 N N . LEU A 1 76 ? 2.236 -14.530 30.430 1.00 19.11 76 LEU A N 1
ATOM 557 C CA . LEU A 1 76 ? 3.546 -14.875 29.836 1.00 19.53 76 LEU A CA 1
ATOM 558 C C . LEU A 1 76 ? 4.129 -16.191 30.370 1.00 20.68 76 LEU A C 1
ATOM 559 O O . LEU A 1 76 ? 4.813 -16.915 29.662 1.00 20.29 76 LEU A O 1
ATOM 564 N N . ASN A 1 77 ? 3.864 -16.537 31.621 1.00 20.66 77 ASN A N 1
ATOM 565 C CA . ASN A 1 77 ? 4.438 -17.741 32.193 1.00 21.43 77 ASN A CA 1
ATOM 566 C C . ASN A 1 77 ? 3.907 -18.992 31.508 1.00 21.48 77 ASN A C 1
ATOM 567 O O . ASN A 1 77 ? 4.591 -20.022 31.486 1.00 26.68 77 ASN A O 1
ATOM 572 N N . TYR A 1 78 ? 2.680 -18.927 31.015 1.00 21.12 78 TYR A N 1
ATOM 573 C CA . TYR A 1 78 ? 2.086 -20.021 30.272 1.00 24.11 78 TYR A CA 1
ATOM 574 C C . TYR A 1 78 ? 2.517 -19.975 28.814 1.00 27.92 78 TYR A C 1
ATOM 575 O O . TYR A 1 78 ? 2.753 -20.992 28.183 1.00 31.61 78 TYR A O 1
ATOM 584 N N . ALA A 1 79 ? 2.624 -18.778 28.273 1.00 25.02 79 ALA A N 1
ATOM 585 C CA . ALA A 1 79 ? 3.013 -18.611 26.877 1.00 26.09 79 ALA A CA 1
ATOM 586 C C . ALA A 1 79 ? 4.436 -19.059 26.596 1.00 27.58 79 ALA A C 1
ATOM 587 O O . ALA A 1 79 ? 4.716 -19.560 25.520 1.00 32.14 79 ALA A O 1
ATOM 589 N N . GLY A 1 80 ? 5.340 -18.850 27.543 1.00 29.90 80 GLY A N 1
ATOM 590 C CA . GLY A 1 80 ? 6.772 -19.132 27.323 1.00 31.31 80 GLY A CA 1
ATOM 591 C C . GLY A 1 80 ? 7.532 -17.971 26.715 1.00 35.12 80 GLY A C 1
ATOM 592 O O . GLY A 1 80 ? 7.790 -16.939 27.365 1.00 42.84 80 GLY A O 1
ATOM 593 N N . GLU A 1 81 ? 7.946 -18.165 25.482 1.00 26.15 81 GLU A N 1
ATOM 594 C CA . GLU A 1 81 ? 8.657 -17.137 24.729 1.00 23.87 81 GLU A CA 1
ATOM 595 C C . GLU A 1 81 ? 7.721 -16.475 23.736 1.00 22.92 81 GLU A C 1
ATOM 596 O O . GLU A 1 81 ? 6.829 -17.114 23.192 1.00 24.81 81 GLU A O 1
ATOM 602 N N . ILE A 1 82 ? 7.928 -15.185 23.505 1.00 20.04 82 ILE A N 1
ATOM 603 C CA . ILE A 1 82 ? 7.173 -14.441 22.496 1.00 15.73 82 ILE A CA 1
ATOM 604 C C . ILE A 1 82 ? 7.946 -14.524 21.174 1.00 19.50 82 ILE A C 1
ATOM 605 O O . ILE A 1 82 ? 9.112 -14.319 21.174 1.00 20.62 82 ILE A O 1
ATOM 610 N N . ASP A 1 83 ? 7.291 -14.791 20.055 1.00 17.41 83 ASP A N 1
ATOM 611 C CA . ASP A 1 83 ? 7.995 -14.775 18.794 1.00 18.64 83 ASP A CA 1
ATOM 612 C C . ASP A 1 83 ? 8.228 -13.363 18.289 1.00 20.33 83 ASP A C 1
ATOM 613 O O . ASP A 1 83 ? 9.291 -13.037 17.755 1.00 20.82 83 ASP A O 1
ATOM 618 N N . LEU A 1 84 ? 7.185 -12.548 18.390 1.00 18.26 84 LEU A N 1
ATOM 619 C CA . LEU A 1 84 ? 7.205 -11.201 17.855 1.00 16.94 84 LEU A CA 1
ATOM 620 C C . LEU A 1 84 ? 6.471 -10.292 18.839 1.00 16.42 84 LEU A C 1
ATOM 621 O O . LEU A 1 84 ? 5.330 -10.566 19.209 1.00 17.62 84 LEU A O 1
ATOM 626 N N . TYR A 1 85 ? 7.163 -9.248 19.275 1.00 14.68 85 TYR A N 1
ATOM 627 C CA . TYR A 1 85 ? 6.594 -8.221 20.176 1.00 12.07 85 TYR A CA 1
ATOM 628 C C . TYR A 1 85 ? 6.607 -6.912 19.399 1.00 14.89 85 TYR A C 1
ATOM 629 O O . TYR A 1 85 ? 7.625 -6.562 18.783 1.00 15.16 85 TYR A O 1
ATOM 638 N N . ILE A 1 86 ? 5.459 -6.220 19.380 1.00 14.59 86 ILE A N 1
ATOM 639 C CA . ILE A 1 86 ? 5.265 -4.977 18.641 1.00 13.92 86 ILE A CA 1
ATOM 640 C C . ILE A 1 86 ? 4.819 -3.919 19.643 1.00 14.64 86 ILE A C 1
ATOM 641 O O . ILE A 1 86 ? 3.824 -4.125 20.319 1.00 16.00 86 ILE A O 1
ATOM 646 N N . ASP A 1 87 ? 5.547 -2.798 19.694 1.00 15.02 87 ASP A N 1
ATOM 647 C CA . ASP A 1 87 ? 5.245 -1.726 20.677 1.00 13.23 87 ASP A CA 1
ATOM 648 C C . ASP A 1 87 ? 5.742 -0.392 20.118 1.00 14.10 87 ASP A C 1
ATOM 649 O O . ASP A 1 87 ? 6.574 -0.326 19.177 1.00 14.73 87 ASP A O 1
ATOM 654 N N . GLY A 1 88 ? 5.273 0.678 20.746 1.00 15.89 88 GLY A N 1
ATOM 655 C CA . GLY A 1 88 ? 5.702 2.014 20.410 1.00 17.05 88 GLY A CA 1
ATOM 656 C C . GLY A 1 88 ? 6.826 2.488 21.322 1.00 15.48 88 GLY A C 1
ATOM 657 O O . GLY A 1 88 ? 7.472 1.709 22.020 1.00 15.98 88 GLY A O 1
ATOM 658 N N . ALA A 1 89 ? 7.121 3.776 21.260 1.00 17.10 89 ALA A N 1
ATOM 659 C CA . ALA A 1 89 ? 8.157 4.373 22.097 1.00 16.60 89 ALA A CA 1
ATOM 660 C C . ALA A 1 89 ? 7.891 5.864 22.204 1.00 17.90 89 ALA A C 1
ATOM 661 O O . ALA A 1 89 ? 7.272 6.482 21.311 1.00 18.39 89 ALA A O 1
ATOM 663 N N . ASP A 1 90 ? 8.416 6.463 23.269 1.00 17.19 90 ASP A N 1
ATOM 664 C CA . ASP A 1 90 ? 8.379 7.899 23.412 1.00 19.09 90 ASP A CA 1
ATOM 665 C C . ASP A 1 90 ? 9.539 8.580 22.664 1.00 19.75 90 ASP A C 1
ATOM 666 O O . ASP A 1 90 ? 9.376 9.680 22.127 1.00 20.52 90 ASP A O 1
ATOM 671 N N . GLU A 1 91 ? 10.692 7.920 22.561 1.00 16.40 91 GLU A N 1
ATOM 672 C CA . GLU A 1 91 ? 11.801 8.412 21.752 1.00 14.58 91 GLU A CA 1
ATOM 673 C C . GLU A 1 91 ? 12.556 7.237 21.207 1.00 15.68 91 GLU A C 1
ATOM 674 O O . GLU A 1 91 ? 12.595 6.168 21.849 1.00 16.03 91 GLU A O 1
ATOM 680 N N . CYS A 1 92 ? 13.202 7.432 20.057 1.00 17.32 92 CYS A N 1
ATOM 681 C CA . CYS A 1 92 ? 14.017 6.411 19.423 1.00 16.97 92 CYS A CA 1
ATOM 682 C C . CYS A 1 92 ? 15.185 7.121 18.761 1.00 22.96 92 CYS A C 1
ATOM 683 O O . CYS A 1 92 ? 14.988 8.074 18.043 1.00 19.75 92 CYS A O 1
ATOM 686 N N . ASN A 1 93 ? 16.395 6.662 19.037 1.00 18.29 93 ASN A N 1
ATOM 687 C CA . ASN A 1 93 ? 17.623 7.257 18.457 1.00 18.33 93 ASN A CA 1
ATOM 688 C C . ASN A 1 93 ? 18.050 6.519 17.197 1.00 21.55 93 ASN A C 1
ATOM 689 O O . ASN A 1 93 ? 17.305 5.668 16.702 1.00 24.06 93 ASN A O 1
ATOM 694 N N . ASN A 1 94 ? 19.245 6.809 16.694 1.00 24.94 94 ASN A N 1
ATOM 695 C CA . ASN A 1 94 ? 19.721 6.188 15.482 1.00 25.46 94 ASN A CA 1
ATOM 696 C C . ASN A 1 94 ? 20.167 4.741 15.622 1.00 29.53 94 ASN A C 1
ATOM 697 O O . ASN A 1 94 ? 20.407 4.070 14.618 1.00 32.38 94 ASN A O 1
ATOM 702 N N . HIS A 1 95 ? 20.237 4.256 16.855 1.00 23.08 95 HIS A N 1
ATOM 703 C CA . HIS A 1 95 ? 20.677 2.902 17.133 1.00 21.36 95 HIS A CA 1
ATOM 704 C C . HIS A 1 95 ? 19.564 2.020 17.672 1.00 20.64 95 HIS A C 1
ATOM 705 O O . HIS A 1 95 ? 19.828 0.990 18.293 1.00 20.73 95 HIS A O 1
ATOM 712 N N . LYS A 1 96 ? 18.311 2.440 17.419 1.00 17.58 96 LYS A N 1
ATOM 713 C CA . LYS A 1 96 ? 17.124 1.699 17.836 1.00 20.16 96 LYS A CA 1
ATOM 714 C C . LYS A 1 96 ? 17.034 1.518 19.352 1.00 19.88 96 LYS A C 1
ATOM 715 O O . LYS A 1 96 ? 16.387 0.573 19.857 1.00 18.33 96 LYS A O 1
ATOM 721 N N . GLU A 1 97 ? 17.686 2.419 20.073 1.00 17.48 97 GLU A N 1
ATOM 722 C CA . GLU A 1 97 ? 17.529 2.517 21.531 1.00 14.93 97 GLU A CA 1
ATOM 723 C C . GLU A 1 97 ? 16.440 3.486 21.830 1.00 15.07 97 GLU A C 1
ATOM 724 O O . GLU A 1 97 ? 16.264 4.477 21.127 1.00 17.46 97 GLU A O 1
ATOM 730 N N . LEU A 1 98 ? 15.662 3.197 22.865 1.00 13.83 98 LEU A N 1
ATOM 731 C CA . LEU A 1 98 ? 14.399 3.871 23.106 1.00 15.08 98 LEU A CA 1
ATOM 732 C C . LEU A 1 98 ? 14.261 4.432 24.506 1.00 14.42 98 LEU A C 1
ATOM 733 O O . LEU A 1 98 ? 14.929 3.954 25.443 1.00 13.82 98 LEU A O 1
ATOM 738 N N . ILE A 1 99 ? 13.410 5.451 24.631 1.00 12.99 99 ILE A N 1
ATOM 739 C CA . ILE A 1 99 ? 12.794 5.782 25.919 1.00 13.08 99 ILE A CA 1
ATOM 740 C C . ILE A 1 99 ? 11.339 5.415 25.854 1.00 14.88 99 ILE A C 1
ATOM 741 O O . ILE A 1 99 ? 10.626 5.761 24.870 1.00 15.83 99 ILE A O 1
ATOM 746 N N . LYS A 1 100 ? 10.874 4.753 26.927 1.00 14.94 100 LYS A N 1
ATOM 747 C CA . LYS A 1 100 ? 9.496 4.275 27.010 1.00 14.41 100 LYS A CA 1
ATOM 748 C C . LYS A 1 100 ? 8.973 4.486 28.416 1.00 13.62 100 LYS A C 1
ATOM 749 O O . LYS A 1 100 ? 9.769 4.747 29.327 1.00 15.84 100 LYS A O 1
ATOM 755 N N . GLY A 1 101 ? 7.660 4.411 28.554 1.00 14.76 101 GLY A N 1
ATOM 756 C CA . GLY A 1 101 ? 6.979 4.510 29.853 1.00 12.25 101 GLY A CA 1
ATOM 757 C C . GLY A 1 101 ? 6.138 5.754 30.006 1.00 14.41 101 GLY A C 1
ATOM 758 O O . GLY A 1 101 ? 5.570 6.018 31.096 1.00 16.95 101 GLY A O 1
ATOM 759 N N . GLY A 1 102 ? 5.944 6.488 28.922 1.00 19.40 102 GLY A N 1
ATOM 760 C CA . GLY A 1 102 ? 5.067 7.672 29.028 1.00 20.08 102 GLY A CA 1
ATOM 761 C C . GLY A 1 102 ? 3.664 7.282 29.445 1.00 22.65 102 GLY A C 1
ATOM 762 O O . GLY A 1 102 ? 2.978 8.072 30.106 1.00 25.31 102 GLY A O 1
ATOM 763 N N . GLY A 1 103 ? 3.252 6.051 29.133 1.00 19.68 103 GLY A N 1
ATOM 764 C CA . GLY A 1 103 ? 1.939 5.531 29.597 1.00 20.31 103 GLY A CA 1
ATOM 765 C C . GLY A 1 103 ? 1.949 4.620 30.807 1.00 20.94 103 GLY A C 1
ATOM 766 O O . GLY A 1 103 ? 1.015 3.836 31.062 1.00 23.48 103 GLY A O 1
ATOM 767 N N . ALA A 1 104 ? 3.065 4.651 31.510 1.00 18.27 104 ALA A N 1
ATOM 768 C CA . ALA A 1 104 ? 3.288 3.929 32.723 1.00 17.83 104 ALA A CA 1
ATOM 769 C C . ALA A 1 104 ? 3.347 2.398 32.693 1.00 19.75 104 ALA A C 1
ATOM 770 O O . ALA A 1 104 ? 3.360 1.780 33.758 1.00 18.71 104 ALA A O 1
ATOM 772 N N . ALA A 1 105 ? 3.513 1.803 31.519 1.00 16.94 105 ALA A N 1
ATOM 773 C CA . ALA A 1 105 ? 3.546 0.356 31.391 1.00 14.47 105 ALA A CA 1
ATOM 774 C C . ALA A 1 105 ? 4.951 -0.187 31.098 1.00 14.97 105 ALA A C 1
ATOM 775 O O . ALA A 1 105 ? 5.103 -1.353 30.641 1.00 15.98 105 ALA A O 1
ATOM 777 N N . LEU A 1 106 ? 5.975 0.591 31.387 1.00 15.70 106 LEU A N 1
ATOM 778 C CA . LEU A 1 106 ? 7.342 0.237 30.984 1.00 14.02 106 LEU A CA 1
ATOM 779 C C . LEU A 1 106 ? 7.787 -1.114 31.543 1.00 13.80 106 LEU A C 1
ATOM 780 O O . LEU A 1 106 ? 8.546 -1.822 30.875 1.00 15.65 106 LEU A O 1
ATOM 785 N N . THR A 1 107 ? 7.358 -1.472 32.746 1.00 14.76 107 THR A N 1
ATOM 786 C CA . THR A 1 107 ? 7.847 -2.724 33.354 1.00 13.58 107 THR A CA 1
ATOM 787 C C . THR A 1 107 ? 7.430 -3.966 32.574 1.00 13.98 107 THR A C 1
ATOM 788 O O . THR A 1 107 ? 8.307 -4.778 32.138 1.00 14.81 107 THR A O 1
ATOM 792 N N . ARG A 1 108 ? 6.144 -4.126 32.341 1.00 13.12 108 ARG A N 1
ATOM 793 C CA . ARG A 1 108 ? 5.648 -5.292 31.563 1.00 12.89 108 ARG A CA 1
ATOM 794 C C . ARG A 1 108 ? 6.128 -5.229 30.095 1.00 13.12 108 ARG A C 1
ATOM 795 O O . ARG A 1 108 ? 6.412 -6.261 29.506 1.00 14.88 108 ARG A O 1
ATOM 803 N N . GLU A 1 109 ? 6.233 -4.019 29.562 1.00 13.14 109 GLU A N 1
ATOM 804 C CA . GLU A 1 109 ? 6.807 -3.863 28.231 1.00 13.07 109 GLU A CA 1
ATOM 805 C C . GLU A 1 109 ? 8.219 -4.399 28.185 1.00 13.45 109 GLU A C 1
ATOM 806 O O . GLU A 1 109 ? 8.612 -5.152 27.220 1.00 13.12 109 GLU A O 1
ATOM 812 N N . LYS A 1 110 ? 9.071 -3.995 29.136 1.00 13.02 110 LYS A N 1
ATOM 813 C CA . LYS A 1 110 ? 10.450 -4.409 29.099 1.00 13.61 110 LYS A CA 1
ATOM 814 C C . LYS A 1 110 ? 10.598 -5.938 29.299 1.00 13.61 110 LYS A C 1
ATOM 815 O O . LYS A 1 110 ? 11.456 -6.600 28.706 1.00 13.86 110 LYS A O 1
ATOM 821 N N . ILE A 1 111 ? 9.721 -6.503 30.125 1.00 13.01 111 ILE A N 1
ATOM 822 C CA . ILE A 1 111 ? 9.665 -7.951 30.294 1.00 13.33 111 ILE A CA 1
ATOM 823 C C . ILE A 1 111 ? 9.299 -8.659 28.998 1.00 12.80 111 ILE A C 1
ATOM 824 O O . ILE A 1 111 ? 9.985 -9.640 28.581 1.00 15.23 111 ILE A O 1
ATOM 829 N N . CYS A 1 112 ? 8.315 -8.135 28.257 1.00 13.67 112 CYS A N 1
ATOM 830 C CA . CYS A 1 112 ? 7.957 -8.734 26.991 1.00 13.39 112 CYS A CA 1
ATOM 831 C C . CYS A 1 112 ? 9.115 -8.661 26.010 1.00 14.24 112 CYS A C 1
ATOM 832 O O . CYS A 1 112 ? 9.373 -9.622 25.294 1.00 16.56 112 CYS A O 1
ATOM 835 N N . VAL A 1 113 ? 9.788 -7.507 25.955 1.00 13.57 113 VAL A N 1
ATOM 836 C CA . VAL A 1 113 ? 10.969 -7.368 25.038 1.00 11.84 113 VAL A CA 1
ATOM 837 C C . VAL A 1 113 ? 12.007 -8.440 25.412 1.00 13.66 113 VAL A C 1
ATOM 838 O O . VAL A 1 113 ? 12.578 -9.083 24.524 1.00 15.85 113 VAL A O 1
ATOM 842 N N . ALA A 1 114 ? 12.249 -8.609 26.725 1.00 14.93 114 ALA A N 1
ATOM 843 C CA . ALA A 1 114 ? 13.282 -9.516 27.197 1.00 15.08 114 ALA A CA 1
ATOM 844 C C . ALA A 1 114 ? 12.959 -10.971 26.762 1.00 17.23 114 ALA A C 1
ATOM 845 O O . ALA A 1 114 ? 13.843 -11.743 26.381 1.00 17.26 114 ALA A O 1
ATOM 847 N N . ALA A 1 115 ? 11.672 -11.311 26.774 1.00 14.67 115 ALA A N 1
ATOM 848 C CA . ALA A 1 115 ? 11.181 -12.640 26.422 1.00 15.61 115 ALA A CA 1
ATOM 849 C C . ALA A 1 115 ? 10.869 -12.841 24.950 1.00 17.46 115 ALA A C 1
ATOM 850 O O . ALA A 1 115 ? 10.451 -13.942 24.547 1.00 21.93 115 ALA A O 1
ATOM 852 N N . ALA A 1 116 ? 11.181 -11.847 24.107 1.00 16.41 116 ALA A N 1
ATOM 853 C CA . ALA A 1 116 ? 10.822 -11.895 22.705 1.00 17.20 116 ALA A CA 1
ATOM 854 C C . ALA A 1 116 ? 12.009 -12.203 21.822 1.00 19.53 116 ALA A C 1
ATOM 855 O O . ALA A 1 116 ? 13.102 -11.669 21.984 1.00 19.42 116 ALA A O 1
ATOM 857 N N . LYS A 1 117 ? 11.723 -12.977 20.787 1.00 16.15 117 LYS A N 1
ATOM 858 C CA . LYS A 1 117 ? 12.717 -13.279 19.795 1.00 17.03 117 LYS A CA 1
ATOM 859 C C . LYS A 1 117 ? 12.985 -12.117 18.902 1.00 21.70 117 LYS A C 1
ATOM 860 O O . LYS A 1 117 ? 14.112 -11.941 18.435 1.00 21.50 117 LYS A O 1
ATOM 866 N N . LYS A 1 118 ? 11.943 -11.336 18.616 1.00 16.79 118 LYS A N 1
ATOM 867 C CA . LYS A 1 118 ? 12.036 -10.175 17.737 1.00 17.30 118 LYS A CA 1
ATOM 868 C C . LYS A 1 118 ? 11.114 -9.080 18.264 1.00 16.19 118 LYS A C 1
ATOM 869 O O . LYS A 1 118 ? 9.969 -9.347 18.637 1.00 17.43 118 LYS A O 1
ATOM 875 N N . PHE A 1 119 ? 11.666 -7.881 18.359 1.00 15.46 119 PHE A N 1
ATOM 876 C CA . PHE A 1 119 ? 10.933 -6.680 18.788 1.00 15.67 119 PHE A CA 1
ATOM 877 C C . PHE A 1 119 ? 10.909 -5.642 17.699 1.00 17.55 119 PHE A C 1
ATOM 878 O O . PHE A 1 119 ? 11.972 -5.155 17.250 1.00 16.20 119 PHE A O 1
ATOM 886 N N . ILE A 1 120 ? 9.703 -5.388 17.194 1.00 16.18 120 ILE A N 1
ATOM 887 C CA . ILE A 1 120 ? 9.444 -4.312 16.253 1.00 13.34 120 ILE A CA 1
ATOM 888 C C . ILE A 1 120 ? 8.871 -3.110 17.002 1.00 16.49 120 ILE A C 1
ATOM 889 O O . ILE A 1 120 ? 7.851 -3.206 17.663 1.00 17.75 120 ILE A O 1
ATOM 894 N N . CYS A 1 121 ? 9.528 -1.958 16.850 1.00 16.25 121 CYS A N 1
ATOM 895 C CA . CYS A 1 121 ? 9.053 -0.723 17.401 1.00 15.70 121 CYS A CA 1
ATOM 896 C C . CYS A 1 121 ? 8.396 0.119 16.320 1.00 19.33 121 CYS A C 1
ATOM 897 O O . CYS A 1 121 ? 8.946 0.296 15.224 1.00 17.40 121 CYS A O 1
ATOM 900 N N . ILE A 1 122 ? 7.202 0.581 16.619 1.00 15.49 122 ILE A N 1
ATOM 901 C CA . ILE A 1 122 ? 6.408 1.385 15.694 1.00 17.89 122 ILE A CA 1
ATOM 902 C C . ILE A 1 122 ? 6.250 2.817 16.196 1.00 17.38 122 ILE A C 1
ATOM 903 O O . ILE A 1 122 ? 5.729 3.061 17.306 1.00 17.96 122 ILE A O 1
ATOM 908 N N . ILE A 1 123 ? 6.673 3.760 15.352 1.00 17.67 123 ILE A N 1
ATOM 909 C CA . ILE A 1 123 ? 6.629 5.183 15.658 1.00 15.51 123 ILE A CA 1
ATOM 910 C C . ILE A 1 123 ? 6.228 6.052 14.461 1.00 19.00 123 ILE A C 1
ATOM 911 O O . ILE A 1 123 ? 6.350 5.633 13.306 1.00 20.04 123 ILE A O 1
ATOM 916 N N . ASP A 1 124 ? 5.733 7.253 14.756 1.00 21.75 124 ASP A N 1
ATOM 917 C CA . ASP A 1 124 ? 5.683 8.334 13.773 1.00 20.15 124 ASP A CA 1
ATOM 918 C C . ASP A 1 124 ? 6.941 9.156 13.977 1.00 23.74 124 ASP A C 1
ATOM 919 O O . ASP A 1 124 ? 7.624 9.033 14.987 1.00 21.05 124 ASP A O 1
ATOM 924 N N . GLU A 1 125 ? 7.289 9.938 12.973 1.00 24.48 125 GLU A N 1
ATOM 925 C CA . GLU A 1 125 ? 8.551 10.657 12.953 1.00 24.56 125 GLU A CA 1
ATOM 926 C C . GLU A 1 125 ? 8.788 11.617 14.122 1.00 22.48 125 GLU A C 1
ATOM 927 O O . GLU A 1 125 ? 9.931 12.019 14.360 1.00 26.89 125 GLU A O 1
ATOM 933 N N . SER A 1 126 ? 7.748 12.000 14.854 1.00 22.43 126 SER A N 1
ATOM 934 C CA . SER A 1 126 ? 7.942 12.932 15.954 1.00 24.63 126 SER A CA 1
ATOM 935 C C . SER A 1 126 ? 8.728 12.276 17.078 1.00 21.91 126 SER A C 1
ATOM 936 O O . SER A 1 126 ? 9.270 12.975 17.936 1.00 25.60 126 SER A O 1
ATOM 939 N N . LYS A 1 127 ? 8.770 10.942 17.081 1.00 20.00 127 LYS A N 1
ATOM 940 C CA . LYS A 1 127 ? 9.501 10.160 18.110 1.00 19.56 127 LYS A CA 1
ATOM 941 C C . LYS A 1 127 ? 10.996 9.993 17.838 1.00 21.17 127 LYS A C 1
ATOM 942 O O . LYS A 1 127 ? 11.768 9.565 18.713 1.00 20.43 127 LYS A O 1
ATOM 948 N N . LYS A 1 128 ? 11.414 10.261 16.616 1.00 20.65 128 LYS A N 1
ATOM 949 C CA . LYS A 1 128 ? 12.785 10.033 16.205 1.00 20.04 128 LYS A CA 1
ATOM 950 C C . LYS A 1 128 ? 13.716 11.173 16.539 1.00 24.51 128 LYS A C 1
ATOM 951 O O . LYS A 1 128 ? 13.474 12.328 16.176 1.00 26.04 128 LYS A O 1
ATOM 957 N N . VAL A 1 129 ? 14.794 10.841 17.246 1.00 21.31 129 VAL A N 1
ATOM 958 C CA . VAL A 1 129 ? 15.741 11.837 17.702 1.00 25.12 129 VAL A CA 1
ATOM 959 C C . VAL A 1 129 ? 17.148 11.439 17.377 1.00 24.00 129 VAL A C 1
ATOM 960 O O . VAL A 1 129 ? 17.439 10.265 17.139 1.00 22.65 129 VAL A O 1
ATOM 964 N N . ASN A 1 130 ? 18.046 12.410 17.408 1.00 27.19 130 ASN A N 1
ATOM 965 C CA . ASN A 1 130 ? 19.433 12.099 17.227 1.00 29.26 130 ASN A CA 1
ATOM 966 C C . ASN A 1 130 ? 20.073 11.691 18.528 1.00 26.38 130 ASN A C 1
ATOM 967 O O . ASN A 1 130 ? 20.951 10.867 18.544 1.00 28.92 130 ASN A O 1
ATOM 972 N N . THR A 1 131 ? 19.583 12.228 19.641 1.00 26.44 131 THR A N 1
ATOM 973 C CA . THR A 1 131 ? 20.154 11.928 20.929 1.00 27.43 131 THR A CA 1
ATOM 974 C C . THR A 1 131 ? 19.010 11.691 21.891 1.00 23.29 131 THR A C 1
ATOM 975 O O . THR A 1 131 ? 18.144 12.551 22.007 1.00 22.92 131 THR A O 1
ATOM 979 N N . LEU A 1 132 ? 18.981 10.546 22.584 1.00 22.25 132 LEU A N 1
ATOM 980 C CA . LEU A 1 132 ? 17.922 10.349 23.594 1.00 19.42 132 LEU A CA 1
ATOM 981 C C . LEU A 1 132 ? 18.046 11.396 24.667 1.00 20.66 132 LEU A C 1
ATOM 982 O O . LEU A 1 132 ? 19.138 11.759 25.053 1.00 24.95 132 LEU A O 1
ATOM 987 N N . GLY A 1 133 ? 16.922 11.823 25.223 1.00 23.30 133 GLY A N 1
ATOM 988 C CA . GLY A 1 133 ? 16.980 12.807 26.304 1.00 26.69 133 GLY A CA 1
ATOM 989 C C . GLY A 1 133 ? 16.003 13.952 26.163 1.00 22.69 133 GLY A C 1
ATOM 990 O O . GLY A 1 133 ? 15.908 14.800 27.066 1.00 23.13 133 GLY A O 1
ATOM 991 N N . ASN A 1 134 ? 15.204 13.975 25.108 1.00 20.81 134 ASN A N 1
ATOM 992 C CA . ASN A 1 134 ? 14.288 15.101 24.969 1.00 21.08 134 ASN A CA 1
ATOM 993 C C . ASN A 1 134 ? 12.932 14.857 25.605 1.00 22.54 134 ASN A C 1
ATOM 994 O O . ASN A 1 134 ? 12.062 15.723 25.597 1.00 24.25 134 ASN A O 1
ATOM 999 N N . PHE A 1 135 ? 12.762 13.678 26.193 1.00 21.76 135 PHE A N 1
ATOM 1000 C CA . PHE A 1 135 ? 11.502 13.288 26.829 1.00 18.70 135 PHE A CA 1
ATOM 1001 C C . PHE A 1 135 ? 11.884 12.901 28.263 1.00 15.29 135 PHE A C 1
ATOM 1002 O O . PHE A 1 135 ? 12.894 12.213 28.457 1.00 20.00 135 PHE A O 1
ATOM 1010 N N . PRO A 1 136 ? 11.126 13.333 29.284 1.00 17.85 136 PRO A N 1
ATOM 1011 C CA . PRO A 1 136 ? 11.523 12.963 30.613 1.00 19.26 136 PRO A CA 1
ATOM 1012 C C . PRO A 1 136 ? 11.551 11.444 30.794 1.00 20.58 136 PRO A C 1
ATOM 1013 O O . PRO A 1 136 ? 10.668 10.766 30.305 1.00 19.79 136 PRO A O 1
ATOM 1017 N N . LEU A 1 137 ? 12.501 10.938 31.561 1.00 15.03 137 LEU A N 1
ATOM 1018 C CA . LEU A 1 137 ? 12.723 9.475 31.653 1.00 13.70 137 LEU A CA 1
ATOM 1019 C C . LEU A 1 137 ? 11.830 8.847 32.737 1.00 17.48 137 LEU A C 1
ATOM 1020 O O . LEU A 1 137 ? 12.006 9.108 33.910 1.00 15.64 137 LEU A O 1
ATOM 1025 N N . PRO A 1 138 ? 10.897 7.976 32.342 1.00 15.60 138 PRO A N 1
A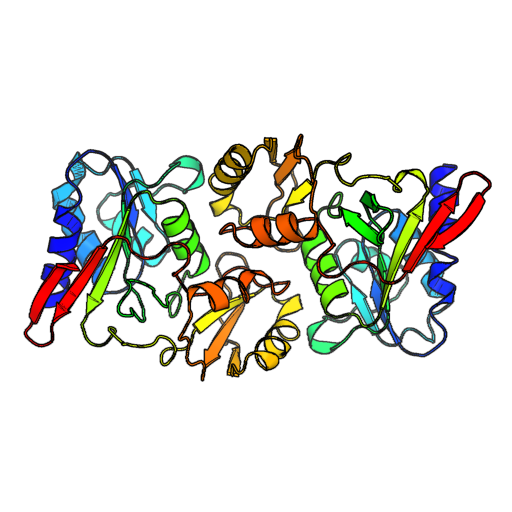TOM 1026 C CA . PRO A 1 138 ? 10.089 7.353 33.387 1.00 14.59 138 PRO A CA 1
ATOM 1027 C C . PRO A 1 138 ? 10.845 6.266 34.117 1.00 13.86 138 PRO A C 1
ATOM 1028 O O . PRO A 1 138 ? 11.597 5.505 33.497 1.00 13.88 138 PRO A O 1
ATOM 1032 N N . ILE A 1 139 ? 10.594 6.147 35.423 1.00 13.65 139 ILE A N 1
ATOM 1033 C CA . ILE A 1 139 ? 11.180 5.086 36.244 1.00 13.47 139 ILE A CA 1
ATOM 1034 C C . ILE A 1 139 ? 10.082 4.596 37.185 1.00 13.59 139 ILE A C 1
ATOM 1035 O O . ILE A 1 139 ? 9.474 5.393 37.910 1.00 17.00 139 ILE A O 1
ATOM 1040 N N . GLU A 1 140 ? 9.830 3.288 37.146 1.00 13.39 140 GLU A N 1
ATOM 1041 C CA . GLU A 1 140 ? 8.844 2.673 38.054 1.00 13.12 140 GLU A CA 1
ATOM 1042 C C . GLU A 1 140 ? 9.555 2.342 39.346 1.00 16.75 140 GLU A C 1
ATOM 1043 O O . GLU A 1 140 ? 10.587 1.700 39.316 1.00 14.77 140 GLU A O 1
ATOM 1049 N N . VAL A 1 141 ? 8.972 2.730 40.479 1.00 12.49 141 VAL A N 1
ATOM 1050 C CA . VAL A 1 141 ? 9.621 2.581 41.760 1.00 13.71 141 VAL A CA 1
ATOM 1051 C C . VAL A 1 141 ? 8.648 2.014 42.806 1.00 14.31 141 VAL A C 1
ATOM 1052 O O . VAL A 1 141 ? 7.443 2.207 42.747 1.00 16.52 141 VAL A O 1
ATOM 1056 N N . ILE A 1 142 ? 9.233 1.252 43.706 1.00 12.94 142 ILE A N 1
ATOM 1057 C CA . ILE A 1 142 ? 8.514 0.762 44.881 1.00 13.76 142 ILE A CA 1
ATOM 1058 C C . ILE A 1 142 ? 8.105 1.945 45.720 1.00 16.48 142 ILE A C 1
ATOM 1059 O O . ILE A 1 142 ? 8.924 2.816 46.038 1.00 17.17 142 ILE A O 1
ATOM 1064 N N . PRO A 1 143 ? 6.815 2.012 46.086 1.00 16.71 143 PRO A N 1
ATOM 1065 C CA . PRO A 1 143 ? 6.398 3.282 46.695 1.00 19.09 143 PRO A CA 1
ATOM 1066 C C . PRO A 1 143 ? 7.165 3.679 47.953 1.00 22.50 143 PRO A C 1
ATOM 1067 O O . PRO A 1 143 ? 7.482 4.848 48.103 1.00 20.61 143 PRO A O 1
ATOM 1071 N N . MET A 1 144 ? 7.498 2.734 48.831 1.00 19.74 144 MET A N 1
ATOM 1072 C CA . MET A 1 144 ? 8.254 3.062 50.039 1.00 19.99 144 MET A CA 1
ATOM 1073 C C . MET A 1 144 ? 9.642 3.649 49.768 1.00 19.96 144 MET A C 1
ATOM 1074 O O . MET A 1 144 ? 10.198 4.326 50.647 1.00 21.35 144 MET A O 1
ATOM 1079 N N . ALA A 1 145 ? 10.176 3.427 48.564 1.00 17.28 145 ALA A N 1
ATOM 1080 C CA . ALA A 1 145 ? 11.511 3.881 48.216 1.00 19.08 145 ALA A CA 1
ATOM 1081 C C . ALA A 1 145 ? 11.456 5.216 47.477 1.00 22.16 145 ALA A C 1
ATOM 1082 O O . ALA A 1 145 ? 12.497 5.735 47.094 1.00 18.73 145 ALA A O 1
ATOM 1084 N N . ARG A 1 146 ? 10.257 5.751 47.247 1.00 18.55 146 ARG A N 1
ATOM 1085 C CA . ARG A 1 146 ? 10.116 6.933 46.392 1.00 19.53 146 ARG A CA 1
ATOM 1086 C C . ARG A 1 146 ? 11.081 8.095 46.748 1.00 19.86 146 ARG A C 1
ATOM 1087 O O . ARG A 1 146 ? 11.830 8.561 45.883 1.00 19.22 146 ARG A O 1
ATOM 1095 N N A SER A 1 147 ? 11.052 8.553 47.999 0.50 19.96 147 SER A N 1
ATOM 1096 N N B SER A 1 147 ? 11.057 8.567 47.995 0.50 20.64 147 SER A N 1
ATOM 1097 C CA A SER A 1 147 ? 11.897 9.670 48.410 0.50 22.70 147 SER A CA 1
ATOM 1098 C CA B SER A 1 147 ? 11.901 9.704 48.364 0.50 23.47 147 SER A CA 1
ATOM 1099 C C A SER A 1 147 ? 13.393 9.354 48.336 0.50 20.35 147 SER A C 1
ATOM 1100 C C B SER A 1 147 ? 13.403 9.366 48.348 0.50 20.77 147 SER A C 1
ATOM 1101 O O A SER A 1 147 ? 14.204 10.183 47.923 0.50 21.12 147 SER A O 1
ATOM 1102 O O B SER A 1 147 ? 14.233 10.195 47.979 0.50 20.83 147 SER A O 1
ATOM 1107 N N . TYR A 1 148 ? 13.754 8.135 48.709 1.00 20.44 148 TYR A N 1
ATOM 1108 C CA . TYR A 1 148 ? 15.135 7.690 48.687 1.00 18.27 148 TYR A CA 1
ATOM 1109 C C . TYR A 1 148 ? 15.657 7.733 47.246 1.00 18.38 148 TYR A C 1
ATOM 1110 O O . TYR A 1 148 ? 16.714 8.268 46.970 1.00 19.10 148 TYR A O 1
ATOM 1119 N N . ILE A 1 149 ? 14.845 7.227 46.307 1.00 16.83 149 ILE A N 1
ATOM 1120 C CA . ILE A 1 149 ? 15.309 7.137 44.942 1.00 15.56 149 ILE A CA 1
ATOM 1121 C C . ILE A 1 149 ? 15.420 8.559 44.382 1.00 16.91 149 ILE A C 1
ATOM 1122 O O . ILE A 1 149 ? 16.387 8.863 43.651 1.00 18.99 149 ILE A O 1
ATOM 1127 N N . ALA A 1 150 ? 14.459 9.411 44.690 1.00 19.65 150 ALA A N 1
ATOM 1128 C CA . ALA A 1 150 ? 14.509 10.827 44.244 1.00 19.24 150 ALA A CA 1
ATOM 1129 C C . ALA A 1 150 ? 15.815 11.490 44.718 1.00 20.99 150 ALA A C 1
ATOM 1130 O O . ALA A 1 150 ? 16.464 12.154 43.941 1.00 20.59 150 ALA A O 1
ATOM 1132 N N . ARG A 1 151 ? 16.229 11.265 45.970 1.00 20.14 151 ARG A N 1
ATOM 1133 C CA . ARG A 1 151 ? 17.512 11.801 46.431 1.00 24.54 151 ARG A CA 1
ATOM 1134 C C . ARG A 1 151 ? 18.658 11.270 45.587 1.00 23.51 151 ARG A C 1
ATOM 1135 O O . ARG A 1 151 ? 19.590 12.006 45.260 1.00 24.66 151 ARG A O 1
ATOM 1143 N N . GLN A 1 152 ? 18.631 9.983 45.250 1.00 19.55 152 GLN A N 1
ATOM 1144 C CA . GLN A 1 152 ? 19.694 9.410 44.450 1.00 22.16 152 GLN A CA 1
ATOM 1145 C C . GLN A 1 152 ? 19.689 10.000 43.055 1.00 22.95 152 GLN A C 1
ATOM 1146 O O . GLN A 1 152 ? 20.757 10.169 42.472 1.00 23.86 152 GLN A O 1
ATOM 1152 N N . ILE A 1 153 ? 18.503 10.221 42.480 1.00 20.91 153 ILE A N 1
ATOM 1153 C CA . ILE A 1 153 ? 18.428 10.816 41.134 1.00 23.02 153 ILE A CA 1
ATOM 1154 C C . ILE A 1 153 ? 19.008 12.259 41.122 1.00 22.86 153 ILE A C 1
ATOM 1155 O O . ILE A 1 153 ? 19.762 12.675 40.221 1.00 23.94 153 ILE A O 1
ATOM 1160 N N . VAL A 1 154 ? 18.682 13.035 42.145 1.00 23.02 154 VAL A N 1
ATOM 1161 C CA . VAL A 1 154 ? 19.290 14.345 42.301 1.00 24.45 154 VAL A CA 1
ATOM 1162 C C . VAL A 1 154 ? 20.837 14.279 42.328 1.00 26.72 154 VAL A C 1
ATOM 1163 O O . VAL A 1 154 ? 21.517 15.082 41.648 1.00 28.19 154 VAL A O 1
ATOM 1167 N N . LYS A 1 155 ? 21.380 13.322 43.067 1.00 28.84 155 LYS A N 1
ATOM 1168 C CA . LYS A 1 155 ? 22.831 13.151 43.150 1.00 31.90 155 LYS A CA 1
ATOM 1169 C C . LYS A 1 155 ? 23.412 12.849 41.785 1.00 32.97 155 LYS A C 1
ATOM 1170 O O . LYS A 1 155 ? 24.526 13.247 41.489 1.00 37.12 155 LYS A O 1
ATOM 1176 N N . LEU A 1 156 ? 22.649 12.145 40.960 1.00 32.03 156 LEU A N 1
ATOM 1177 C CA . LEU A 1 156 ? 23.061 11.798 39.604 1.00 34.12 156 LEU A CA 1
ATOM 1178 C C . LEU A 1 156 ? 22.953 12.952 38.629 1.00 35.26 156 LEU A C 1
ATOM 1179 O O . LEU A 1 156 ? 23.435 12.859 37.497 1.00 40.44 156 LEU A O 1
ATOM 1184 N N . GLY A 1 157 ? 22.294 14.025 39.039 1.00 33.19 157 GLY A N 1
ATOM 1185 C CA . GLY A 1 157 ? 22.144 15.187 38.191 1.00 35.83 157 GLY A CA 1
ATOM 1186 C C . GLY A 1 157 ? 20.796 15.321 37.502 1.00 34.10 157 GLY A C 1
ATOM 1187 O O . GLY A 1 157 ? 20.658 16.080 36.568 1.00 33.38 157 GLY A O 1
ATOM 1188 N N . GLY A 1 158 ? 19.786 14.592 37.945 1.00 26.77 158 GLY A N 1
ATOM 1189 C CA . GLY A 1 158 ? 18.452 14.723 37.337 1.00 24.65 158 GLY A CA 1
ATOM 1190 C C . GLY A 1 158 ? 17.482 15.396 38.302 1.00 24.09 158 GLY A C 1
ATOM 1191 O O . GLY A 1 158 ? 17.825 15.658 39.458 1.00 27.56 158 GLY A O 1
ATOM 1192 N N . GLN A 1 159 ? 16.295 15.683 37.820 1.00 22.16 159 GLN A N 1
ATOM 1193 C CA . GLN A 1 159 ? 15.228 16.306 38.617 1.00 21.00 159 GLN A CA 1
ATOM 1194 C C . GLN A 1 159 ? 14.037 15.360 38.571 1.00 18.99 159 GLN A C 1
ATOM 1195 O O . GLN A 1 159 ? 13.306 15.320 37.593 1.00 19.76 159 GLN A O 1
ATOM 1201 N N . PRO A 1 160 ? 13.828 14.605 39.658 1.00 21.25 160 PRO A N 1
ATOM 1202 C CA . PRO A 1 160 ? 12.775 13.589 39.711 1.00 21.77 160 PRO A CA 1
ATOM 1203 C C . PRO A 1 160 ? 11.455 14.260 40.061 1.00 22.48 160 PRO A C 1
ATOM 1204 O O . PRO A 1 160 ? 11.394 15.042 41.002 1.00 24.77 160 PRO A O 1
ATOM 1208 N N . VAL A 1 161 ? 10.433 13.960 39.294 1.00 19.51 161 VAL A N 1
ATOM 1209 C CA . VAL A 1 161 ? 9.088 14.452 39.538 1.00 21.23 161 VAL A CA 1
ATOM 1210 C C . VAL A 1 161 ? 8.123 13.286 39.656 1.00 17.71 161 VAL A C 1
ATOM 1211 O O . VAL A 1 161 ? 7.911 12.511 38.747 1.00 17.77 161 VAL A O 1
ATOM 1215 N N . TYR A 1 162 ? 7.506 13.160 40.829 1.00 19.75 162 TYR A N 1
ATOM 1216 C CA . TYR A 1 162 ? 6.490 12.173 40.997 1.00 19.33 162 TYR A CA 1
ATOM 1217 C C . TYR A 1 162 ? 5.319 12.414 40.069 1.00 18.85 162 TYR A C 1
ATOM 1218 O O . TYR A 1 162 ? 4.781 13.527 40.008 1.00 20.59 162 TYR A O 1
ATOM 1227 N N . ARG A 1 163 ? 4.891 11.345 39.385 1.00 19.97 163 ARG A N 1
ATOM 1228 C CA . ARG A 1 163 ? 3.755 11.414 38.463 1.00 21.12 163 ARG A CA 1
ATOM 1229 C C . ARG A 1 163 ? 2.439 11.249 39.226 1.00 20.31 163 ARG A C 1
ATOM 1230 O O . ARG A 1 163 ? 2.098 10.157 39.671 1.00 20.15 163 ARG A O 1
ATOM 1238 N N . GLU A 1 164 ? 1.723 12.348 39.357 1.00 26.89 164 GLU A N 1
ATOM 1239 C CA . GLU A 1 164 ? 0.533 12.371 40.199 1.00 29.80 164 GLU A CA 1
ATOM 1240 C C . GLU A 1 164 ? -0.546 11.473 39.621 1.00 26.33 164 GLU A C 1
ATOM 1241 O O . GLU A 1 164 ? -0.688 11.336 38.406 1.00 33.64 164 GLU A O 1
ATOM 1247 N N . GLN A 1 165 ? -1.319 10.869 40.509 1.00 29.83 165 GLN A N 1
ATOM 1248 C CA . GLN A 1 165 ? -2.521 10.147 40.112 1.00 31.71 165 GLN A CA 1
ATOM 1249 C C . GLN A 1 165 ? -2.224 8.974 39.195 1.00 35.26 165 GLN A C 1
ATOM 1250 O O . GLN A 1 165 ? -3.023 8.643 38.318 1.00 36.40 165 GLN A O 1
ATOM 1256 N N . THR A 1 166 ? -1.047 8.386 39.352 1.00 24.66 166 THR A N 1
ATOM 1257 C CA . THR A 1 166 ? -0.677 7.247 38.543 1.00 23.83 166 THR A CA 1
ATOM 1258 C C . THR A 1 166 ? -0.220 6.116 39.429 1.00 22.12 166 THR A C 1
ATOM 1259 O O . THR A 1 166 ? 0.672 6.295 40.262 1.00 22.26 166 THR A O 1
ATOM 1263 N N . ILE A 1 167 ? -0.855 4.957 39.265 1.00 23.42 167 ILE A N 1
ATOM 1264 C CA . ILE A 1 167 ? -0.431 3.718 39.880 1.00 19.48 167 ILE A CA 1
ATOM 1265 C C . ILE A 1 167 ? -0.309 2.702 38.722 1.00 21.00 167 ILE A C 1
ATOM 1266 O O . ILE A 1 167 ? -1.244 2.523 37.905 1.00 22.47 167 ILE A O 1
ATOM 1271 N N . THR A 1 168 ? 0.833 2.038 38.628 1.00 19.34 168 THR A N 1
ATOM 1272 C CA . THR A 1 168 ? 1.041 1.102 37.560 1.00 17.53 168 THR A CA 1
ATOM 1273 C C . THR A 1 168 ? 0.243 -0.180 37.766 1.00 16.37 168 THR A C 1
ATOM 1274 O O . THR A 1 168 ? -0.272 -0.437 38.862 1.00 17.71 168 THR A O 1
ATOM 1278 N N . ASP A 1 169 ? 0.147 -1.001 36.691 1.00 18.52 169 ASP A N 1
ATOM 1279 C CA . ASP A 1 169 ? -0.493 -2.313 36.788 1.00 18.16 169 ASP A CA 1
ATOM 1280 C C . ASP A 1 169 ? 0.119 -3.181 37.873 1.00 17.29 169 ASP A C 1
ATOM 1281 O O . ASP A 1 169 ? -0.546 -4.083 38.399 1.00 20.39 169 ASP A O 1
ATOM 1286 N N . ASN A 1 170 ? 1.351 -2.873 38.285 1.00 14.81 170 ASN A N 1
ATOM 1287 C CA . ASN A 1 170 ? 2.044 -3.659 39.256 1.00 15.45 170 ASN A CA 1
ATOM 1288 C C . ASN A 1 170 ? 1.905 -3.110 40.685 1.00 19.82 170 ASN A C 1
ATOM 1289 O O . ASN A 1 170 ? 2.459 -3.669 41.605 1.00 21.99 170 ASN A O 1
ATOM 1294 N N . GLY A 1 171 ? 1.219 -1.982 40.813 1.00 17.58 171 GLY A N 1
ATOM 1295 C CA . GLY A 1 171 ? 0.924 -1.373 42.117 1.00 20.09 171 GLY A CA 1
ATOM 1296 C C . GLY A 1 171 ? 1.972 -0.366 42.529 1.00 21.59 171 GLY A C 1
ATOM 1297 O O . GLY A 1 171 ? 1.973 0.091 43.644 1.00 24.01 171 GLY A O 1
ATOM 1298 N N . ASN A 1 172 ? 2.869 -0.004 41.623 1.00 17.59 172 ASN A N 1
ATOM 1299 C CA . ASN A 1 172 ? 3.912 0.944 41.958 1.00 17.70 172 ASN A CA 1
ATOM 1300 C C . ASN A 1 172 ? 3.653 2.344 41.441 1.00 17.66 172 ASN A C 1
ATOM 1301 O O . ASN A 1 172 ? 2.622 2.596 40.818 1.00 18.80 172 ASN A O 1
ATOM 1306 N N . VAL A 1 173 ? 4.580 3.253 41.711 1.00 15.53 173 VAL A N 1
ATOM 1307 C CA . VAL A 1 173 ? 4.431 4.628 41.256 1.00 17.74 173 VAL A CA 1
ATOM 1308 C C . VAL A 1 173 ? 5.566 4.952 40.282 1.00 17.97 173 VAL A C 1
ATOM 1309 O O . VAL A 1 173 ? 6.496 4.153 40.106 1.00 16.69 173 VAL A O 1
ATOM 1313 N N A ILE A 1 174 ? 5.441 6.113 39.635 0.50 15.96 174 ILE A N 1
ATOM 1314 N N B ILE A 1 174 ? 5.480 6.114 39.653 0.50 16.78 174 ILE A N 1
ATOM 1315 C CA A ILE A 1 174 ? 6.371 6.592 38.612 0.50 17.57 174 ILE A CA 1
ATOM 1316 C CA B ILE A 1 174 ? 6.462 6.504 38.665 0.50 18.32 174 ILE A CA 1
ATOM 1317 C C A ILE A 1 174 ? 7.070 7.886 39.086 0.50 19.37 174 ILE A C 1
ATOM 1318 C C B ILE A 1 174 ? 7.063 7.866 39.010 0.50 19.45 174 ILE A C 1
ATOM 1319 O O A ILE A 1 174 ? 6.431 8.804 39.633 0.50 17.31 174 ILE A O 1
ATOM 1320 O O B ILE A 1 174 ? 6.343 8.811 39.374 0.50 17.89 174 ILE A O 1
ATOM 1329 N N . LEU A 1 175 ? 8.390 7.939 38.914 1.00 16.46 175 LEU A N 1
ATOM 1330 C CA . LEU A 1 175 ? 9.144 9.198 38.949 1.00 15.67 175 LEU A CA 1
ATOM 1331 C C . LEU A 1 175 ? 9.565 9.471 37.485 1.00 16.25 175 LEU A C 1
ATOM 1332 O O . LEU A 1 175 ? 10.179 8.637 36.844 1.00 18.02 175 LEU A O 1
ATOM 1337 N N . ASP A 1 176 ? 9.214 10.627 36.962 1.00 16.69 176 ASP A N 1
ATOM 1338 C CA . ASP A 1 176 ? 9.718 11.045 35.673 1.00 14.90 176 ASP A CA 1
ATOM 1339 C C . ASP A 1 176 ? 10.923 11.901 35.924 1.00 17.59 176 ASP A C 1
ATOM 1340 O O . ASP A 1 176 ? 10.867 12.890 36.679 1.00 18.22 176 ASP A O 1
ATOM 1345 N N . VAL A 1 177 ? 12.025 11.555 35.273 1.00 15.34 177 VAL A N 1
ATOM 1346 C CA . VAL A 1 177 ? 13.283 12.228 35.540 1.00 16.99 177 VAL A CA 1
ATOM 1347 C C . VAL A 1 177 ? 13.566 13.234 34.425 1.00 15.30 177 VAL A C 1
ATOM 1348 O O . VAL A 1 177 ? 13.820 12.871 33.280 1.00 17.14 177 VAL A O 1
ATOM 1352 N N . TYR A 1 178 ? 13.547 14.507 34.803 1.00 15.26 178 TYR A N 1
ATOM 1353 C CA . TYR A 1 178 ? 13.755 15.639 33.906 1.00 16.85 178 TYR A CA 1
ATOM 1354 C C . TYR A 1 178 ? 15.205 16.033 33.945 1.00 20.89 178 TYR A C 1
ATOM 1355 O O . TYR A 1 178 ? 15.933 15.768 34.911 1.00 20.82 178 TYR A O 1
ATOM 1364 N N . ASN A 1 179 ? 15.639 16.706 32.888 1.00 20.22 179 ASN A N 1
ATOM 1365 C CA . ASN A 1 179 ? 16.913 17.394 32.902 1.00 22.65 179 ASN A CA 1
ATOM 1366 C C . ASN A 1 179 ? 18.120 16.479 33.156 1.00 22.66 179 ASN A C 1
ATOM 1367 O O . ASN A 1 179 ? 19.111 16.882 33.747 1.00 25.08 179 ASN A O 1
ATOM 1372 N N . LEU A 1 180 ? 18.018 15.251 32.679 1.00 21.97 180 LEU A N 1
ATOM 1373 C CA . LEU A 1 180 ? 19.095 14.280 32.773 1.00 20.91 180 LEU A CA 1
ATOM 1374 C C . LEU A 1 180 ? 19.632 13.962 31.391 1.00 21.95 180 LEU A C 1
ATOM 1375 O O . LEU A 1 180 ? 18.946 13.379 30.545 1.00 24.14 180 LEU A O 1
ATOM 1380 N N . LYS A 1 181 ? 20.869 14.326 31.149 1.00 25.68 181 LYS A N 1
ATOM 1381 C CA . LYS A 1 181 ? 21.541 13.921 29.908 1.00 28.96 181 LYS A CA 1
ATOM 1382 C C . LYS A 1 181 ? 21.781 12.438 29.858 1.00 32.97 181 LYS A C 1
ATOM 1383 O O . LYS A 1 181 ? 22.061 11.782 30.860 1.00 34.71 181 LYS A O 1
ATOM 1389 N N . ILE A 1 182 ? 21.629 11.887 28.678 1.00 28.86 182 ILE A N 1
ATOM 1390 C CA . ILE A 1 182 ? 21.916 10.486 28.495 1.00 31.45 182 ILE A CA 1
ATOM 1391 C C . ILE A 1 182 ? 23.032 10.354 27.482 1.00 29.77 182 ILE A C 1
ATOM 1392 O O . ILE A 1 182 ? 22.786 10.067 26.336 1.00 39.25 182 ILE A O 1
ATOM 1397 N N . ASP A 1 183 ? 24.259 10.537 27.936 1.00 35.60 183 ASP A N 1
ATOM 1398 C CA . ASP A 1 183 ? 25.418 10.427 27.038 1.00 41.26 183 ASP A CA 1
ATOM 1399 C C . ASP A 1 183 ? 25.663 8.961 26.613 1.00 31.80 183 ASP A C 1
ATOM 1400 O O . ASP A 1 183 ? 26.040 8.644 25.464 1.00 35.04 183 ASP A O 1
ATOM 1405 N N . ASN A 1 184 ? 25.404 8.058 27.537 1.00 25.79 184 ASN A N 1
ATOM 1406 C CA . ASN A 1 184 ? 25.715 6.679 27.320 1.00 20.59 184 ASN A CA 1
ATOM 1407 C C . ASN A 1 184 ? 24.538 5.824 27.796 1.00 17.89 184 ASN A C 1
ATOM 1408 O O . ASN A 1 184 ? 24.476 5.441 28.944 1.00 20.15 184 ASN A O 1
ATOM 1413 N N . PRO A 1 185 ? 23.575 5.569 26.904 1.00 18.81 185 PRO A N 1
ATOM 1414 C CA . PRO A 1 185 ? 22.352 4.936 27.338 1.00 17.01 185 PRO A CA 1
ATOM 1415 C C . PRO A 1 185 ? 22.538 3.569 27.999 1.00 15.69 185 PRO A C 1
ATOM 1416 O O . PRO A 1 185 ? 21.809 3.257 28.968 1.00 15.11 185 PRO A O 1
ATOM 1420 N N . LEU A 1 186 ? 23.378 2.689 27.464 1.00 15.31 186 LEU A N 1
ATOM 1421 C CA . LEU A 1 186 ? 23.541 1.402 28.124 1.00 13.80 186 LEU A CA 1
ATOM 1422 C C . LEU A 1 186 ? 24.122 1.552 29.547 1.00 13.73 186 LEU A C 1
ATOM 1423 O O . LEU A 1 186 ? 23.711 0.807 30.466 1.00 17.63 186 LEU A O 1
ATOM 1428 N N . LYS A 1 187 ? 25.063 2.476 29.752 1.00 16.30 187 LYS A N 1
ATOM 1429 C CA . LYS A 1 187 ? 25.669 2.654 31.066 1.00 15.96 187 LYS A CA 1
ATOM 1430 C C . LYS A 1 187 ? 24.619 3.212 32.030 1.00 15.46 187 LYS A C 1
ATOM 1431 O O . LYS A 1 187 ? 24.510 2.754 33.160 1.00 15.69 187 LYS A O 1
ATOM 1437 N N . LEU A 1 188 ? 23.848 4.192 31.568 1.00 16.15 188 LEU A N 1
ATOM 1438 C CA . LEU A 1 188 ? 22.858 4.818 32.464 1.00 15.08 188 LEU A CA 1
ATOM 1439 C C . LEU A 1 188 ? 21.754 3.836 32.795 1.00 12.97 188 LEU A C 1
ATOM 1440 O O . LEU A 1 188 ? 21.266 3.811 33.937 1.00 13.79 188 LEU A O 1
ATOM 1445 N N . GLU A 1 189 ? 21.301 3.036 31.831 1.00 13.70 189 GLU A N 1
ATOM 1446 C CA . GLU A 1 189 ? 20.268 2.036 32.106 1.00 14.61 189 GLU A CA 1
ATOM 1447 C C . GLU A 1 189 ? 20.753 1.100 33.203 1.00 15.51 189 GLU A C 1
ATOM 1448 O O . GLU A 1 189 ? 19.980 0.763 34.140 1.00 12.87 189 GLU A O 1
ATOM 1454 N N . THR A 1 190 ? 22.025 0.698 33.090 1.00 14.41 190 THR A N 1
ATOM 1455 C CA . THR A 1 190 ? 22.681 -0.193 34.088 1.00 15.06 190 THR A CA 1
ATOM 1456 C C . THR A 1 190 ? 22.745 0.475 35.477 1.00 14.24 190 THR A C 1
ATOM 1457 O O . THR A 1 190 ? 22.353 -0.115 36.499 1.00 14.96 190 THR A O 1
ATOM 1461 N N . GLU A 1 191 ? 23.156 1.750 35.501 1.00 13.69 191 GLU A N 1
ATOM 1462 C CA . GLU A 1 191 ? 23.311 2.502 36.755 1.00 16.49 191 GLU A CA 1
ATOM 1463 C C . GLU A 1 191 ? 21.984 2.660 37.425 1.00 14.68 191 GLU A C 1
ATOM 1464 O O . GLU A 1 191 ? 21.865 2.438 38.651 1.00 16.99 191 GLU A O 1
ATOM 1470 N N . LEU A 1 192 ? 20.941 3.004 36.677 1.00 14.14 192 LEU A N 1
ATOM 1471 C CA . LEU A 1 192 ? 19.620 3.153 37.327 1.00 13.36 192 LEU A CA 1
ATOM 1472 C C . LEU A 1 192 ? 19.084 1.841 37.886 1.00 13.55 192 LEU A C 1
ATOM 1473 O O . LEU A 1 192 ? 18.367 1.832 38.910 1.00 13.95 192 LEU A O 1
ATOM 1478 N N . ASN A 1 193 ? 19.389 0.711 37.218 1.00 13.75 193 ASN A N 1
ATOM 1479 C CA . ASN A 1 193 ? 19.008 -0.631 37.687 1.00 16.11 193 ASN A CA 1
ATOM 1480 C C . ASN A 1 193 ? 19.633 -0.997 39.042 1.00 16.07 193 ASN A C 1
ATOM 1481 O O . ASN A 1 193 ? 19.137 -1.884 39.742 1.00 17.74 193 ASN A O 1
ATOM 1486 N N . GLN A 1 194 ? 20.722 -0.306 39.389 1.00 14.62 194 GLN A N 1
ATOM 1487 C CA . GLN A 1 194 ? 21.448 -0.554 40.626 1.00 16.26 194 GLN A CA 1
ATOM 1488 C C . GLN A 1 194 ? 20.799 0.145 41.824 1.00 15.01 194 GLN A C 1
ATOM 1489 O O . GLN A 1 194 ? 21.201 -0.126 42.958 1.00 17.09 194 GLN A O 1
ATOM 1495 N N . ILE A 1 195 ? 19.911 1.097 41.565 1.00 14.51 195 ILE A N 1
ATOM 1496 C CA . ILE A 1 195 ? 19.296 1.851 42.656 1.00 15.20 195 ILE A CA 1
ATOM 1497 C C . ILE A 1 195 ? 18.203 1.051 43.333 1.00 15.79 195 ILE A C 1
ATOM 1498 O O . ILE A 1 195 ? 17.233 0.651 42.698 1.00 16.36 195 ILE A O 1
ATOM 1503 N N . THR A 1 196 ? 18.358 0.814 44.648 1.00 16.46 196 THR A N 1
ATOM 1504 C CA . THR A 1 196 ? 17.424 0.000 45.386 1.00 15.35 196 THR A CA 1
ATOM 1505 C C . THR A 1 196 ? 16.026 0.592 45.392 1.00 16.85 196 THR A C 1
ATOM 1506 O O . THR A 1 196 ? 15.846 1.778 45.703 1.00 17.45 196 THR A O 1
ATOM 1510 N N . GLY A 1 197 ? 15.048 -0.242 45.047 1.00 16.14 197 GLY A N 1
ATOM 1511 C CA . GLY A 1 197 ? 13.676 0.187 44.878 1.00 15.95 197 GLY A CA 1
ATOM 1512 C C . GLY A 1 197 ? 13.247 0.507 43.463 1.00 12.86 197 GLY A C 1
ATOM 1513 O O . GLY A 1 197 ? 12.039 0.697 43.215 1.00 14.78 197 GLY A O 1
ATOM 1514 N N . VAL A 1 198 ? 14.209 0.651 42.524 1.00 13.39 198 VAL A N 1
ATOM 1515 C CA . VAL A 1 198 ? 13.865 0.835 41.140 1.00 16.02 198 VAL A CA 1
ATOM 1516 C C . VAL A 1 198 ? 13.401 -0.506 40.592 1.00 16.34 198 VAL A C 1
ATOM 1517 O O . VAL A 1 198 ? 14.119 -1.515 40.698 1.00 17.67 198 VAL A O 1
ATOM 1521 N N . VAL A 1 199 ? 12.200 -0.563 40.031 1.00 12.50 199 VAL A N 1
ATOM 1522 C CA . VAL A 1 199 ? 11.688 -1.762 39.388 1.00 12.56 199 VAL A CA 1
ATOM 1523 C C . VAL A 1 199 ? 12.199 -1.843 37.943 1.00 16.85 199 VAL A C 1
ATOM 1524 O O . VAL A 1 199 ? 12.858 -2.806 37.577 1.00 15.85 199 VAL A O 1
ATOM 1528 N N A THR A 1 200 ? 11.872 -0.860 37.110 0.50 14.21 200 THR A N 1
ATOM 1529 N N B THR A 1 200 ? 11.968 -0.765 37.195 0.50 13.05 200 THR A N 1
ATOM 1530 C CA A THR A 1 200 ? 12.533 -0.724 35.819 0.50 15.22 200 THR A CA 1
ATOM 1531 C CA B THR A 1 200 ? 12.356 -0.661 35.816 0.50 12.12 200 THR A CA 1
ATOM 1532 C C A THR A 1 200 ? 12.617 0.721 35.433 0.50 11.85 200 THR A C 1
ATOM 1533 C C B THR A 1 200 ? 12.681 0.782 35.529 0.50 10.30 200 THR A C 1
ATOM 1534 O O A THR A 1 200 ? 11.789 1.534 35.809 0.50 11.18 200 THR A O 1
ATOM 1535 O O B THR A 1 200 ? 12.140 1.676 36.155 0.50 13.96 200 THR A O 1
ATOM 1542 N N . ASN A 1 201 ? 13.591 1.021 34.596 1.00 11.98 201 ASN A N 1
ATOM 1543 C CA . ASN A 1 201 ? 13.733 2.379 34.042 1.00 13.89 201 ASN A CA 1
ATOM 1544 C C . ASN A 1 201 ? 13.402 2.359 32.548 1.00 12.25 201 ASN A C 1
ATOM 1545 O O . ASN A 1 201 ? 13.449 1.297 31.900 1.00 13.52 201 ASN A O 1
ATOM 1550 N N . GLY A 1 202 ? 13.039 3.513 32.019 1.00 12.78 202 GLY A N 1
ATOM 1551 C CA . GLY A 1 202 ? 12.503 3.614 30.659 1.00 12.74 202 GLY A CA 1
ATOM 1552 C C . GLY A 1 202 ? 13.515 3.607 29.538 1.00 14.66 202 GLY A C 1
ATOM 1553 O O . GLY A 1 202 ? 13.100 3.747 28.400 1.00 14.59 202 GLY A O 1
ATOM 1554 N N . ILE A 1 203 ? 14.796 3.433 29.815 1.00 12.56 203 ILE A N 1
ATOM 1555 C CA . ILE A 1 203 ? 15.788 3.257 28.730 1.00 11.06 203 ILE A CA 1
ATOM 1556 C C . ILE A 1 203 ? 15.752 1.823 28.259 1.00 15.00 203 ILE A C 1
ATOM 1557 O O . ILE A 1 203 ? 15.952 0.871 29.063 1.00 14.76 203 ILE A O 1
ATOM 1562 N N . PHE A 1 204 ? 15.500 1.619 26.963 1.00 13.58 204 PHE A N 1
ATOM 1563 C CA . PHE A 1 204 ? 15.514 0.299 26.368 1.00 11.33 204 PHE A CA 1
ATOM 1564 C C . PHE A 1 204 ? 16.734 0.307 25.399 1.00 12.65 204 PHE A C 1
ATOM 1565 O O . PHE A 1 204 ? 16.594 0.640 24.229 1.00 15.38 204 PHE A O 1
ATOM 1573 N N . ALA A 1 205 ? 17.898 -0.019 25.944 1.00 12.70 205 ALA A N 1
ATOM 1574 C CA . ALA A 1 205 ? 19.183 0.032 25.176 1.00 12.44 205 ALA A CA 1
ATOM 1575 C C . ALA A 1 205 ? 19.989 -1.233 25.349 1.00 17.03 205 ALA A C 1
ATOM 1576 O O . ALA A 1 205 ? 20.666 -1.646 24.411 1.00 16.62 205 ALA A O 1
ATOM 1578 N N . LEU A 1 206 ? 19.997 -1.826 26.544 1.00 14.29 206 LEU A N 1
ATOM 1579 C CA . LEU A 1 206 ? 20.709 -3.080 26.773 1.00 18.22 206 LEU A CA 1
ATOM 1580 C C . LEU A 1 206 ? 20.179 -4.190 25.859 1.00 15.03 206 LEU A C 1
ATOM 1581 O O . LEU A 1 206 ? 20.956 -5.033 25.391 1.00 18.57 206 LEU A O 1
ATOM 1586 N N . LYS A 1 207 ? 18.881 -4.132 25.598 1.00 15.91 207 LYS A N 1
ATOM 1587 C CA . LYS A 1 207 ? 18.183 -4.899 24.577 1.00 15.42 207 LYS A CA 1
ATOM 1588 C C . LYS A 1 207 ? 17.341 -3.963 23.707 1.00 17.56 207 LYS A C 1
ATOM 1589 O O . LYS A 1 207 ? 16.229 -3.604 24.037 1.00 18.16 207 LYS A O 1
ATOM 1595 N N . PRO A 1 208 ? 17.917 -3.505 22.603 1.00 16.41 208 PRO A N 1
ATOM 1596 C CA . PRO A 1 208 ? 17.278 -2.470 21.817 1.00 16.53 208 PRO A CA 1
ATOM 1597 C C . PRO A 1 208 ? 16.230 -3.084 20.888 1.00 14.93 208 PRO A C 1
ATOM 1598 O O . PRO A 1 208 ? 16.094 -4.321 20.829 1.00 18.84 208 PRO A O 1
ATOM 1602 N N . ALA A 1 209 ? 15.517 -2.267 20.157 1.00 15.45 209 ALA A N 1
ATOM 1603 C CA . ALA A 1 209 ? 14.603 -2.814 19.161 1.00 14.26 209 ALA A CA 1
ATOM 1604 C C . ALA A 1 209 ? 15.378 -3.523 18.040 1.00 15.79 209 ALA A C 1
ATOM 1605 O O . ALA A 1 209 ? 16.502 -3.105 17.668 1.00 20.92 209 ALA A O 1
ATOM 1607 N N . ASP A 1 210 ? 14.809 -4.589 17.498 1.00 17.03 210 ASP A N 1
ATOM 1608 C CA . ASP A 1 210 ? 15.433 -5.201 16.334 1.00 15.85 210 ASP A CA 1
ATOM 1609 C C . ASP A 1 210 ? 15.134 -4.474 15.033 1.00 16.65 210 ASP A C 1
ATOM 1610 O O . ASP A 1 210 ? 15.990 -4.433 14.129 1.00 19.32 210 ASP A O 1
ATOM 1615 N N . THR A 1 211 ? 13.935 -3.964 14.902 1.00 17.32 211 THR A N 1
ATOM 1616 C CA . THR A 1 211 ? 13.462 -3.252 13.723 1.00 20.60 211 THR A CA 1
ATOM 1617 C C . THR A 1 211 ? 12.655 -2.069 14.207 1.00 20.17 211 THR A C 1
ATOM 1618 O O . THR A 1 211 ? 11.886 -2.220 15.195 1.00 16.98 211 THR A O 1
ATOM 1622 N N . VAL A 1 212 ? 12.825 -0.896 13.564 1.00 16.27 212 VAL A N 1
ATOM 1623 C CA . VAL A 1 212 ? 11.986 0.258 13.813 1.00 15.84 212 VAL A CA 1
ATOM 1624 C C . VAL A 1 212 ? 11.271 0.627 12.544 1.00 21.33 212 VAL A C 1
ATOM 1625 O O . VAL A 1 212 ? 11.916 0.791 11.477 1.00 21.65 212 VAL A O 1
ATOM 1629 N N . ILE A 1 213 ? 9.955 0.683 12.622 1.00 17.31 213 ILE A N 1
ATOM 1630 C CA . ILE A 1 213 ? 9.148 1.153 11.512 1.00 17.58 213 ILE A CA 1
ATOM 1631 C C . ILE A 1 213 ? 8.649 2.552 11.817 1.00 19.49 213 ILE A C 1
ATOM 1632 O O . ILE A 1 213 ? 7.886 2.777 12.800 1.00 19.13 213 ILE A O 1
ATOM 1637 N N . MET A 1 214 ? 9.076 3.510 10.996 1.00 19.97 214 MET A N 1
ATOM 1638 C CA . MET A 1 214 ? 8.739 4.904 11.216 1.00 20.38 214 MET A CA 1
ATOM 1639 C C . MET A 1 214 ? 7.913 5.494 10.066 1.00 20.86 214 MET A C 1
ATOM 1640 O O . MET A 1 214 ? 8.310 5.495 8.885 1.00 24.41 214 MET A O 1
ATOM 1645 N N . ALA A 1 215 ? 6.783 6.051 10.428 1.00 19.48 215 ALA A N 1
ATOM 1646 C CA . ALA A 1 215 ? 5.929 6.742 9.425 1.00 22.09 215 ALA A CA 1
ATOM 1647 C C . ALA A 1 215 ? 6.307 8.203 9.380 1.00 24.82 215 ALA A C 1
ATOM 1648 O O . ALA A 1 215 ? 6.401 8.873 10.409 1.00 22.99 215 ALA A O 1
ATOM 1650 N N . THR A 1 216 ? 6.538 8.726 8.171 1.00 28.33 216 THR A N 1
ATOM 1651 C CA . THR A 1 216 ? 6.990 10.099 8.016 1.00 27.28 216 THR A CA 1
ATOM 1652 C C . THR A 1 216 ? 5.912 10.921 7.324 1.00 32.02 216 THR A C 1
ATOM 1653 O O . THR A 1 216 ? 4.989 10.361 6.762 1.00 38.13 216 THR A O 1
ATOM 1657 N N . LYS A 1 217 ? 6.062 12.239 7.357 1.00 40.20 217 LYS A N 1
ATOM 1658 C CA . LYS A 1 217 ? 4.980 13.166 6.984 1.00 52.54 217 LYS A CA 1
ATOM 1659 C C . LYS A 1 217 ? 4.466 12.960 5.566 1.00 54.93 217 LYS A C 1
ATOM 1660 O O . LYS A 1 217 ? 3.268 13.074 5.313 1.00 62.60 217 LYS A O 1
ATOM 1666 N N . ASP A 1 218 ? 5.355 12.663 4.634 1.00 52.55 218 ASP A N 1
ATOM 1667 C CA . ASP A 1 218 ? 4.902 12.367 3.291 1.00 57.48 218 ASP A CA 1
ATOM 1668 C C . ASP A 1 218 ? 3.915 11.201 3.336 1.00 56.27 218 ASP A C 1
ATOM 1669 O O . ASP A 1 218 ? 3.421 10.742 2.303 1.00 59.63 218 ASP A O 1
ATOM 1674 N N . SER A 1 219 ? 3.616 10.727 4.542 1.00 53.52 219 SER A N 1
ATOM 1675 C CA . SER A 1 219 ? 2.895 9.476 4.679 1.00 46.85 219 SER A CA 1
ATOM 1676 C C . SER A 1 219 ? 3.690 8.338 4.021 1.00 45.10 219 SER A C 1
ATOM 1677 O O . SER A 1 219 ? 3.114 7.438 3.434 1.00 46.91 219 SER A O 1
ATOM 1680 N N . ASN A 1 220 ? 5.021 8.389 4.129 1.00 39.94 220 ASN A N 1
ATOM 1681 C CA . ASN A 1 220 ? 5.858 7.279 3.705 1.00 36.29 220 ASN A CA 1
ATOM 1682 C C . ASN A 1 220 ? 6.344 6.476 4.904 1.00 31.04 220 ASN A C 1
ATOM 1683 O O . ASN A 1 220 ? 6.239 6.903 6.053 1.00 33.01 220 ASN A O 1
ATOM 1688 N N . ILE A 1 221 ? 6.901 5.316 4.615 1.00 30.65 221 ILE A N 1
ATOM 1689 C CA . ILE A 1 221 ? 7.505 4.490 5.653 1.00 31.49 221 ILE A CA 1
ATOM 1690 C C . ILE A 1 221 ? 9.010 4.579 5.550 1.00 33.60 221 ILE A C 1
ATOM 1691 O O . ILE A 1 221 ? 9.569 4.679 4.452 1.00 35.34 221 ILE A O 1
ATOM 1696 N N . VAL A 1 222 ? 9.671 4.602 6.689 1.00 25.39 222 VAL A N 1
ATOM 1697 C CA . VAL A 1 222 ? 11.096 4.412 6.764 1.00 26.90 222 VAL A CA 1
ATOM 1698 C C . VAL A 1 222 ? 11.368 3.249 7.729 1.00 33.23 222 VAL A C 1
ATOM 1699 O O . VAL A 1 222 ? 10.871 3.213 8.850 1.00 25.96 222 VAL A O 1
ATOM 1703 N N . VAL A 1 223 ? 12.128 2.268 7.278 1.00 23.60 223 VAL A N 1
ATOM 1704 C CA . VAL A 1 223 ? 12.593 1.189 8.128 1.00 26.47 223 VAL A CA 1
ATOM 1705 C C . VAL A 1 223 ? 14.015 1.457 8.565 1.00 32.99 223 VAL A C 1
ATOM 1706 O O . VAL A 1 223 ? 14.908 1.792 7.751 1.00 33.90 223 VAL A O 1
ATOM 1710 N N . LEU A 1 224 ? 14.214 1.349 9.871 1.00 28.64 224 LEU A N 1
ATOM 1711 C CA . LEU A 1 224 ? 15.532 1.239 10.464 1.00 36.02 224 LEU A CA 1
ATOM 1712 C C . LEU A 1 224 ? 15.855 -0.199 10.967 1.00 37.07 224 LEU A C 1
ATOM 1713 O O . LEU A 1 224 ? 15.052 -1.050 11.491 1.00 25.80 224 LEU A O 1
ATOM 1719 N N . ASP B 1 10 ? 19.692 -16.980 73.664 1.00 63.37 10 ASP B N 1
ATOM 1720 C CA . ASP B 1 10 ? 18.644 -16.110 74.281 1.00 64.83 10 ASP B CA 1
ATOM 1721 C C . ASP B 1 10 ? 19.308 -15.050 75.158 1.00 61.93 10 ASP B C 1
ATOM 1722 O O . ASP B 1 10 ? 19.237 -13.852 74.866 1.00 61.29 10 ASP B O 1
ATOM 1727 N N . GLU B 1 11 ? 19.947 -15.494 76.235 1.00 56.87 11 GLU B N 1
ATOM 1728 C CA . GLU B 1 11 ? 20.871 -14.638 76.968 1.00 55.68 11 GLU B CA 1
ATOM 1729 C C . GLU B 1 11 ? 21.932 -14.112 75.982 1.00 51.48 11 GLU B C 1
ATOM 1730 O O . GLU B 1 11 ? 22.377 -12.957 76.061 1.00 46.51 11 GLU B O 1
ATOM 1736 N N . LEU B 1 12 ? 22.323 -14.972 75.045 1.00 51.27 12 LEU B N 1
ATOM 1737 C CA . LEU B 1 12 ? 23.249 -14.589 73.979 1.00 48.60 12 LEU B CA 1
ATOM 1738 C C . LEU B 1 12 ? 22.610 -13.534 73.061 1.00 51.26 12 LEU B C 1
ATOM 1739 O O . LEU B 1 12 ? 23.216 -12.508 72.726 1.00 47.88 12 LEU B O 1
ATOM 1744 N N . LYS B 1 13 ? 21.365 -13.755 72.673 1.00 51.12 13 LYS B N 1
ATOM 1745 C CA . LYS B 1 13 ? 20.701 -12.775 71.829 1.00 46.52 13 LYS B CA 1
ATOM 1746 C C . LYS B 1 13 ? 20.624 -11.421 72.538 1.00 43.87 13 LYS B C 1
ATOM 1747 O O . LYS B 1 13 ? 20.886 -10.389 71.941 1.00 41.60 13 LYS B O 1
ATOM 1753 N N . LYS B 1 14 ? 20.273 -11.416 73.816 1.00 48.39 14 LYS B N 1
ATOM 1754 C CA . LYS B 1 14 ? 20.113 -10.145 74.521 1.00 49.30 14 LYS B CA 1
ATOM 1755 C C . LYS B 1 14 ? 21.445 -9.411 74.573 1.00 44.88 14 LYS B C 1
ATOM 1756 O O . LYS B 1 14 ? 21.501 -8.162 74.512 1.00 39.83 14 LYS B O 1
ATOM 1762 N N . LEU B 1 15 ? 22.521 -10.196 74.690 1.00 43.84 15 LEU B N 1
ATOM 1763 C CA . LEU B 1 15 ? 23.873 -9.636 74.749 1.00 38.66 15 LEU B CA 1
ATOM 1764 C C . LEU B 1 15 ? 24.251 -8.985 73.387 1.00 37.70 15 LEU B C 1
ATOM 1765 O O . LEU B 1 15 ? 24.746 -7.870 73.350 1.00 37.58 15 LEU B O 1
ATOM 1770 N N . ALA B 1 16 ? 24.001 -9.687 72.282 1.00 36.18 16 ALA B N 1
ATOM 1771 C CA . ALA B 1 16 ? 24.344 -9.146 70.952 1.00 41.47 16 ALA B CA 1
ATOM 1772 C C . ALA B 1 16 ? 23.487 -7.924 70.597 1.00 36.62 16 ALA B C 1
ATOM 1773 O O . ALA B 1 16 ? 23.968 -6.949 70.002 1.00 32.57 16 ALA B O 1
ATOM 1775 N N . ALA B 1 17 ? 22.216 -7.988 70.971 1.00 37.25 17 ALA B N 1
ATOM 1776 C CA . ALA B 1 17 ? 21.294 -6.885 70.772 1.00 35.47 17 ALA B CA 1
ATOM 1777 C C . ALA B 1 17 ? 21.680 -5.714 71.651 1.00 39.02 17 ALA B C 1
ATOM 1778 O O . ALA B 1 17 ? 21.619 -4.587 71.219 1.00 35.97 17 ALA B O 1
ATOM 1780 N N . THR B 1 18 ? 22.112 -5.984 72.888 1.00 29.44 18 THR B N 1
ATOM 1781 C CA . THR B 1 18 ? 22.522 -4.923 73.772 1.00 28.27 18 THR B CA 1
ATOM 1782 C C . THR B 1 18 ? 23.765 -4.261 73.248 1.00 28.68 18 THR B C 1
ATOM 1783 O O . THR B 1 18 ? 23.907 -3.027 73.343 1.00 31.76 18 THR B O 1
ATOM 1787 N N . GLU B 1 19 ? 24.658 -5.054 72.661 1.00 29.86 19 GLU B N 1
ATOM 1788 C CA . GLU B 1 19 ? 25.838 -4.470 72.098 1.00 27.70 19 GLU B CA 1
ATOM 1789 C C . GLU B 1 19 ? 25.395 -3.538 70.980 1.00 26.31 19 GLU B C 1
ATOM 1790 O O . GLU B 1 19 ? 25.897 -2.420 70.861 1.00 29.03 19 GLU B O 1
ATOM 1796 N N . ALA B 1 20 ? 24.469 -3.991 70.124 1.00 26.73 20 ALA B N 1
ATOM 1797 C CA . ALA B 1 20 ? 24.077 -3.180 69.007 1.00 25.40 20 ALA B CA 1
ATOM 1798 C C . ALA B 1 20 ? 23.444 -1.875 69.453 1.00 22.85 20 ALA B C 1
ATOM 1799 O O . ALA B 1 20 ? 23.704 -0.822 68.893 1.00 27.66 20 ALA B O 1
ATOM 1801 N N . ALA B 1 21 ? 22.569 -1.958 70.439 1.00 25.94 21 ALA B N 1
ATOM 1802 C CA . ALA B 1 21 ? 21.874 -0.788 70.953 1.00 29.96 21 ALA B CA 1
ATOM 1803 C C . ALA B 1 21 ? 22.829 0.304 71.453 1.00 30.63 21 ALA B C 1
ATOM 1804 O O . ALA B 1 21 ? 22.483 1.484 71.429 1.00 29.98 21 ALA B O 1
ATOM 1806 N N . LYS B 1 22 ? 24.017 -0.092 71.891 1.00 32.60 22 LYS B N 1
ATOM 1807 C CA . LYS B 1 22 ? 24.966 0.846 72.454 1.00 32.69 22 LYS B CA 1
ATOM 1808 C C . LYS B 1 22 ? 25.420 1.816 71.403 1.00 37.94 22 LYS B C 1
ATOM 1809 O O . LYS B 1 22 ? 25.956 2.877 71.719 1.00 37.04 22 LYS B O 1
ATOM 1815 N N . SER B 1 23 ? 25.141 1.498 70.140 1.00 31.71 23 SER B N 1
ATOM 1816 C CA . SER B 1 23 ? 25.492 2.409 69.054 1.00 31.38 23 SER B CA 1
ATOM 1817 C C . SER B 1 23 ? 24.554 3.588 68.942 1.00 28.21 23 SER B C 1
ATOM 1818 O O . SER B 1 23 ? 24.813 4.523 68.178 1.00 36.80 23 SER B O 1
ATOM 1821 N N . ILE B 1 24 ? 23.466 3.541 69.694 1.00 28.98 24 ILE B N 1
ATOM 1822 C CA . ILE B 1 24 ? 22.513 4.629 69.731 1.00 34.28 24 ILE B CA 1
ATOM 1823 C C . ILE B 1 24 ? 22.948 5.645 70.784 1.00 38.27 24 ILE B C 1
ATOM 1824 O O . ILE B 1 24 ? 22.530 5.575 71.926 1.00 39.31 24 ILE B O 1
ATOM 1829 N N . THR B 1 25 ? 23.760 6.594 70.367 1.00 42.66 25 THR B N 1
ATOM 1830 C CA . THR B 1 25 ? 24.420 7.502 71.294 1.00 48.80 25 THR B CA 1
ATOM 1831 C C . THR B 1 25 ? 23.889 8.945 71.217 1.00 51.49 25 THR B C 1
ATOM 1832 O O . THR B 1 25 ? 24.146 9.771 72.117 1.00 55.24 25 THR B O 1
ATOM 1836 N N . THR B 1 26 ? 23.156 9.240 70.146 1.00 46.20 26 THR B N 1
ATOM 1837 C CA . THR B 1 26 ? 22.628 10.576 69.897 1.00 45.82 26 THR B CA 1
ATOM 1838 C C . THR B 1 26 ? 21.215 10.466 69.341 1.00 41.77 26 THR B C 1
ATOM 1839 O O . THR B 1 26 ? 20.763 9.367 69.003 1.00 38.39 26 THR B O 1
ATOM 1843 N N . GLU B 1 27 ? 20.512 11.593 69.252 1.00 40.79 27 GLU B N 1
ATOM 1844 C CA . GLU B 1 27 ? 19.154 11.601 68.725 1.00 42.95 27 GLU B CA 1
ATOM 1845 C C . GLU B 1 27 ? 19.184 11.194 67.269 1.00 40.69 27 GLU B C 1
ATOM 1846 O O . GLU B 1 27 ? 19.857 11.811 66.454 1.00 41.57 27 GLU B O 1
ATOM 1852 N N . ILE B 1 28 ? 18.454 10.137 66.946 1.00 36.46 28 ILE B N 1
ATOM 1853 C CA . ILE B 1 28 ? 18.539 9.566 65.620 1.00 29.74 28 ILE B CA 1
ATOM 1854 C C . ILE B 1 28 ? 17.173 9.143 65.081 1.00 27.50 28 ILE B C 1
ATOM 1855 O O . ILE B 1 28 ? 16.202 8.984 65.841 1.00 26.09 28 ILE B O 1
ATOM 1860 N N . THR B 1 29 ? 17.135 8.971 63.761 1.00 29.74 29 THR B N 1
ATOM 1861 C CA . THR B 1 29 ? 16.127 8.189 63.095 1.00 27.22 29 THR B CA 1
ATOM 1862 C C . THR B 1 29 ? 16.661 6.753 63.015 1.00 21.95 29 THR B C 1
ATOM 1863 O O . THR B 1 29 ? 17.653 6.470 62.366 1.00 23.24 29 THR B O 1
ATOM 1867 N N . LEU B 1 30 ? 16.003 5.872 63.746 1.00 23.92 30 LEU B N 1
ATOM 1868 C CA . LEU B 1 30 ? 16.391 4.469 63.845 1.00 22.49 30 LEU B CA 1
ATOM 1869 C C . LEU B 1 30 ? 15.560 3.625 62.897 1.00 23.47 30 LEU B C 1
ATOM 1870 O O . LEU B 1 30 ? 14.351 3.795 62.795 1.00 23.36 30 LEU B O 1
ATOM 1875 N N . GLY B 1 31 ? 16.213 2.696 62.228 1.00 18.43 31 GLY B N 1
ATOM 1876 C CA . GLY B 1 31 ? 15.544 1.730 61.430 1.00 19.69 31 GLY B CA 1
ATOM 1877 C C . GLY B 1 31 ? 15.733 0.345 62.017 1.00 22.81 31 GLY B C 1
ATOM 1878 O O . GLY B 1 31 ? 16.810 -0.045 62.491 1.00 19.01 31 GLY B O 1
ATOM 1879 N N . VAL B 1 32 ? 14.654 -0.389 62.022 1.00 19.97 32 VAL B N 1
ATOM 1880 C CA . VAL B 1 32 ? 14.609 -1.665 62.648 1.00 19.25 32 VAL B CA 1
ATOM 1881 C C . VAL B 1 32 ? 14.280 -2.782 61.681 1.00 18.84 32 VAL B C 1
ATOM 1882 O O . VAL B 1 32 ? 13.302 -2.734 60.937 1.00 18.39 32 VAL B O 1
ATOM 1886 N N . GLY B 1 33 ? 15.058 -3.858 61.720 1.00 21.30 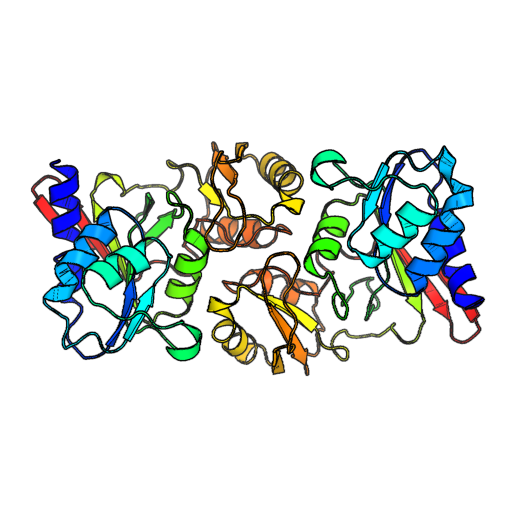33 GLY B N 1
ATOM 1887 C CA . GLY B 1 33 ? 14.792 -4.964 60.895 1.00 23.03 33 GLY B CA 1
ATOM 1888 C C . GLY B 1 33 ? 13.811 -5.961 61.395 1.00 26.41 33 GLY B C 1
ATOM 1889 O O . GLY B 1 33 ? 12.880 -5.670 62.164 1.00 27.37 33 GLY B O 1
ATOM 1890 N N . THR B 1 34 ? 14.064 -7.195 61.012 1.00 26.40 34 THR B N 1
ATOM 1891 C CA . THR B 1 34 ? 13.079 -8.210 61.208 1.00 41.80 34 THR B CA 1
ATOM 1892 C C . THR B 1 34 ? 13.781 -9.458 61.691 1.00 37.44 34 THR B C 1
ATOM 1893 O O . THR B 1 34 ? 14.947 -9.677 61.373 1.00 36.45 34 THR B O 1
ATOM 1897 N N . GLY B 1 35 ? 13.104 -10.274 62.491 1.00 45.32 35 GLY B N 1
ATOM 1898 C CA . GLY B 1 35 ? 13.702 -11.554 62.879 1.00 46.75 35 GLY B CA 1
ATOM 1899 C C . GLY B 1 35 ? 13.828 -11.700 64.374 1.00 50.43 35 GLY B C 1
ATOM 1900 O O . GLY B 1 35 ? 13.342 -10.848 65.114 1.00 50.74 35 GLY B O 1
ATOM 1901 N N . SER B 1 36 ? 14.475 -12.779 64.821 1.00 52.26 36 SER B N 1
ATOM 1902 C CA . SER B 1 36 ? 14.427 -13.182 66.236 1.00 52.47 36 SER B CA 1
ATOM 1903 C C . SER B 1 36 ? 15.427 -12.424 67.132 1.00 48.38 36 SER B C 1
ATOM 1904 O O . SER B 1 36 ? 15.077 -11.994 68.227 1.00 50.99 36 SER B O 1
ATOM 1907 N N . THR B 1 37 ? 16.649 -12.212 66.674 1.00 49.56 37 THR B N 1
ATOM 1908 C CA . THR B 1 37 ? 17.579 -11.397 67.467 1.00 48.25 37 THR B CA 1
ATOM 1909 C C . THR B 1 37 ? 17.120 -9.906 67.504 1.00 41.79 37 THR B C 1
ATOM 1910 O O . THR B 1 37 ? 17.165 -9.233 68.541 1.00 39.29 37 THR B O 1
ATOM 1914 N N . VAL B 1 38 ? 16.589 -9.409 66.403 1.00 41.94 38 VAL B N 1
ATOM 1915 C CA . VAL B 1 38 ? 15.990 -8.062 66.413 1.00 35.38 38 VAL B CA 1
ATOM 1916 C C . VAL B 1 38 ? 14.899 -7.921 67.488 1.00 34.34 38 VAL B C 1
ATOM 1917 O O . VAL B 1 38 ? 14.668 -6.828 67.997 1.00 30.31 38 VAL B O 1
ATOM 1921 N N . GLY B 1 39 ? 14.204 -9.013 67.801 1.00 38.02 39 GLY B N 1
ATOM 1922 C CA . GLY B 1 39 ? 13.202 -8.997 68.861 1.00 37.20 39 GLY B CA 1
ATOM 1923 C C . GLY B 1 39 ? 13.735 -8.523 70.198 1.00 39.77 39 GLY B C 1
ATOM 1924 O O . GLY B 1 39 ? 13.059 -7.774 70.931 1.00 41.91 39 GLY B O 1
ATOM 1925 N N . PHE B 1 40 ? 14.940 -8.984 70.512 1.00 40.96 40 PHE B N 1
ATOM 1926 C CA . PHE B 1 40 ? 15.633 -8.603 71.724 1.00 45.26 40 PHE B CA 1
ATOM 1927 C C . PHE B 1 40 ? 16.096 -7.154 71.665 1.00 41.15 40 PHE B C 1
ATOM 1928 O O . PHE B 1 40 ? 16.027 -6.442 72.648 1.00 43.52 40 PHE B O 1
ATOM 1936 N N . LEU B 1 41 ? 16.575 -6.720 70.504 1.00 35.05 41 LEU B N 1
ATOM 1937 C CA . LEU B 1 41 ? 16.910 -5.328 70.316 1.00 31.12 41 LEU B CA 1
ATOM 1938 C C . LEU B 1 41 ? 15.737 -4.406 70.628 1.00 34.74 41 LEU B C 1
ATOM 1939 O O . LEU B 1 41 ? 15.878 -3.371 71.303 1.00 35.71 41 LEU B O 1
ATOM 1944 N N . ILE B 1 42 ? 14.563 -4.781 70.144 1.00 30.34 42 ILE B N 1
ATOM 1945 C CA . ILE B 1 42 ? 13.398 -3.954 70.274 1.00 27.43 42 ILE B CA 1
ATOM 1946 C C . ILE B 1 42 ? 13.024 -3.798 71.750 1.00 34.26 42 ILE B C 1
ATOM 1947 O O . ILE B 1 42 ? 12.650 -2.724 72.170 1.00 36.37 42 ILE B O 1
ATOM 1952 N N . GLU B 1 43 ? 13.163 -4.867 72.525 1.00 37.62 43 GLU B N 1
ATOM 1953 C CA . GLU B 1 43 ? 12.885 -4.790 73.958 1.00 39.74 43 GLU B CA 1
ATOM 1954 C C . GLU B 1 43 ? 13.863 -3.844 74.639 0.50 32.11 43 GLU B C 1
ATOM 1955 O O . GLU B 1 43 ? 13.506 -3.067 75.518 0.50 38.59 43 GLU B O 1
ATOM 1961 N N . GLU B 1 44 ? 15.103 -3.901 74.193 1.00 36.71 44 GLU B N 1
ATOM 1962 C CA . GLU B 1 44 ? 16.175 -3.099 74.766 1.00 39.70 44 GLU B CA 1
ATOM 1963 C C . GLU B 1 44 ? 16.014 -1.605 74.450 1.00 35.75 44 GLU B C 1
ATOM 1964 O O . GLU B 1 44 ? 16.663 -0.764 75.068 1.00 41.66 44 GLU B O 1
ATOM 1970 N N . LEU B 1 45 ? 15.168 -1.274 73.483 1.00 33.61 45 LEU B N 1
ATOM 1971 C CA . LEU B 1 45 ? 15.064 0.105 73.014 1.00 33.88 45 LEU B CA 1
ATOM 1972 C C . LEU B 1 45 ? 14.383 1.020 74.050 1.00 37.79 45 LEU B C 1
ATOM 1973 O O . LEU B 1 45 ? 14.482 2.241 73.963 1.00 36.52 45 LEU B O 1
ATOM 1978 N N . VAL B 1 46 ? 13.697 0.424 75.012 1.00 37.71 46 VAL B N 1
ATOM 1979 C CA . VAL B 1 46 ? 13.052 1.201 76.063 1.00 41.69 46 VAL B CA 1
ATOM 1980 C C . VAL B 1 46 ? 14.120 1.968 76.848 1.00 45.04 46 VAL B C 1
ATOM 1981 O O . VAL B 1 46 ? 13.830 2.981 77.478 1.00 49.18 46 VAL B O 1
ATOM 1985 N N . ASN B 1 47 ? 15.356 1.484 76.794 1.00 36.16 47 ASN B N 1
ATOM 1986 C CA . ASN B 1 47 ? 16.456 2.143 77.493 1.00 37.95 47 ASN B CA 1
ATOM 1987 C C . ASN B 1 47 ? 17.102 3.262 76.683 1.00 38.34 47 ASN B C 1
ATOM 1988 O O . ASN B 1 47 ? 18.035 3.929 77.162 1.00 39.75 47 ASN B O 1
ATOM 1993 N N . TYR B 1 48 ? 16.588 3.497 75.472 1.00 34.86 48 TYR B N 1
ATOM 1994 C CA . TYR B 1 48 ? 17.154 4.507 74.595 1.00 34.63 48 TYR B CA 1
ATOM 1995 C C . TYR B 1 48 ? 16.094 5.419 74.053 1.00 37.07 48 TYR B C 1
ATOM 1996 O O . TYR B 1 48 ? 16.333 6.121 73.086 1.00 34.46 48 TYR B O 1
ATOM 2005 N N . ARG B 1 49 ? 14.935 5.440 74.707 1.00 36.30 49 ARG B N 1
ATOM 2006 C CA . ARG B 1 49 ? 13.784 6.153 74.167 1.00 35.61 49 ARG B CA 1
ATOM 2007 C C . ARG B 1 49 ? 14.068 7.629 73.928 1.00 38.65 49 ARG B C 1
ATOM 2008 O O . ARG B 1 49 ? 13.580 8.188 72.955 1.00 43.56 49 ARG B O 1
ATOM 2016 N N . ASP B 1 50 ? 14.846 8.264 74.803 1.00 40.10 50 ASP B N 1
ATOM 2017 C CA . ASP B 1 50 ? 15.120 9.692 74.665 1.00 40.69 50 ASP B CA 1
ATOM 2018 C C . ASP B 1 50 ? 15.992 10.006 73.462 1.00 43.33 50 ASP B C 1
ATOM 2019 O O . ASP B 1 50 ? 16.124 11.158 73.077 1.00 45.61 50 ASP B O 1
ATOM 2024 N N . LYS B 1 51 ? 16.594 8.989 72.854 1.00 32.42 51 LYS B N 1
ATOM 2025 C CA . LYS B 1 51 ? 17.452 9.227 71.705 1.00 35.45 51 LYS B CA 1
ATOM 2026 C C . LYS B 1 51 ? 16.801 8.797 70.373 1.00 33.61 51 LYS B C 1
ATOM 2027 O O . LYS B 1 51 ? 17.345 9.050 69.288 1.00 36.28 51 LYS B O 1
ATOM 2033 N N . ILE B 1 52 ? 15.653 8.137 70.468 1.00 32.04 52 ILE B N 1
ATOM 2034 C CA . ILE B 1 52 ? 14.964 7.603 69.288 1.00 29.99 52 ILE B CA 1
ATOM 2035 C C . ILE B 1 52 ? 13.889 8.597 68.861 1.00 32.37 52 ILE B C 1
ATOM 2036 O O . ILE B 1 52 ? 12.788 8.613 69.400 1.00 34.84 52 ILE B O 1
ATOM 2041 N N . LYS B 1 53 ? 14.247 9.453 67.913 1.00 31.44 53 LYS B N 1
ATOM 2042 C CA . LYS B 1 53 ? 13.383 10.542 67.481 1.00 40.09 53 LYS B CA 1
ATOM 2043 C C . LYS B 1 53 ? 12.277 9.982 66.627 1.00 36.68 53 LYS B C 1
ATOM 2044 O O . LYS B 1 53 ? 11.114 10.308 66.794 1.00 36.31 53 LYS B O 1
ATOM 2050 N N . THR B 1 54 ? 12.679 9.131 65.702 1.00 31.34 54 THR B N 1
ATOM 2051 C CA . THR B 1 54 ? 11.800 8.566 64.694 1.00 31.95 54 THR B CA 1
ATOM 2052 C C . THR B 1 54 ? 12.167 7.082 64.517 1.00 28.63 54 THR B C 1
ATOM 2053 O O . THR B 1 54 ? 13.349 6.743 64.534 1.00 25.91 54 THR B O 1
ATOM 2057 N N . VAL B 1 55 ? 11.173 6.199 64.367 1.00 27.52 55 VAL B N 1
ATOM 2058 C CA . VAL B 1 55 ? 11.468 4.789 64.032 1.00 24.03 55 VAL B CA 1
ATOM 2059 C C . VAL B 1 55 ? 10.849 4.371 62.702 1.00 25.14 55 VAL B C 1
ATOM 2060 O O . VAL B 1 55 ? 9.657 4.633 62.449 1.00 25.60 55 VAL B O 1
ATOM 2064 N N . VAL B 1 56 ? 11.677 3.776 61.844 1.00 22.37 56 VAL B N 1
ATOM 2065 C CA . VAL B 1 56 ? 11.225 3.114 60.633 1.00 21.19 56 VAL B CA 1
ATOM 2066 C C . VAL B 1 56 ? 11.383 1.604 60.814 1.00 23.33 56 VAL B C 1
ATOM 2067 O O . VAL B 1 56 ? 12.363 1.138 61.396 1.00 22.33 56 VAL B O 1
ATOM 2071 N N . SER B 1 57 ? 10.397 0.857 60.352 1.00 23.05 57 SER B N 1
ATOM 2072 C CA . SER B 1 57 ? 10.444 -0.586 60.404 1.00 24.16 57 SER B CA 1
ATOM 2073 C C . SER B 1 57 ? 10.358 -1.259 59.056 1.00 25.98 57 SER B C 1
ATOM 2074 O O . SER B 1 57 ? 9.586 -0.862 58.181 1.00 29.65 57 SER B O 1
ATOM 2077 N N . SER B 1 58 ? 11.129 -2.312 58.871 1.00 24.34 58 SER B N 1
ATOM 2078 C CA . SER B 1 58 ? 11.076 -3.063 57.668 1.00 25.15 58 SER B CA 1
ATOM 2079 C C . SER B 1 58 ? 10.107 -4.229 57.720 1.00 27.93 58 SER B C 1
ATOM 2080 O O . SER B 1 58 ? 10.139 -5.075 56.857 1.00 34.51 58 SER B O 1
ATOM 2083 N N . SER B 1 59 ? 9.280 -4.355 58.754 1.00 26.31 59 SER B N 1
ATOM 2084 C CA . SER B 1 59 ? 8.361 -5.470 58.749 1.00 36.41 59 SER B CA 1
ATOM 2085 C C . SER B 1 59 ? 7.224 -5.317 59.728 1.00 37.66 59 SER B C 1
ATOM 2086 O O . SER B 1 59 ? 7.363 -4.714 60.781 1.00 33.91 59 SER B O 1
ATOM 2089 N N . GLU B 1 60 ? 6.127 -5.972 59.388 1.00 40.90 60 GLU B N 1
ATOM 2090 C CA . GLU B 1 60 ? 4.920 -5.920 60.172 1.00 39.27 60 GLU B CA 1
ATOM 2091 C C . GLU B 1 60 ? 5.105 -6.447 61.600 1.00 39.05 60 GLU B C 1
ATOM 2092 O O . GLU B 1 60 ? 4.574 -5.874 62.538 1.00 36.18 60 GLU B O 1
ATOM 2098 N N . ASP B 1 61 ? 5.854 -7.535 61.753 1.00 37.13 61 ASP B N 1
ATOM 2099 C CA . ASP B 1 61 ? 6.090 -8.139 63.059 1.00 40.23 61 ASP B CA 1
ATOM 2100 C C . ASP B 1 61 ? 6.806 -7.152 63.975 1.00 36.31 61 ASP B C 1
ATOM 2101 O O . ASP B 1 61 ? 6.432 -6.942 65.138 1.00 38.77 61 ASP B O 1
ATOM 2106 N N . SER B 1 62 ? 7.874 -6.569 63.452 1.00 34.92 62 SER B N 1
ATOM 2107 C CA . SER B 1 62 ? 8.635 -5.641 64.233 1.00 31.94 62 SER B CA 1
ATOM 2108 C C . SER B 1 62 ? 7.770 -4.419 64.579 1.00 28.83 62 SER B C 1
ATOM 2109 O O . SER B 1 62 ? 7.825 -3.917 65.692 1.00 31.49 62 SER B O 1
ATOM 2112 N N . THR B 1 63 ? 6.973 -3.963 63.622 1.00 25.87 63 THR B N 1
ATOM 2113 C CA . THR B 1 63 ? 6.118 -2.808 63.855 1.00 25.63 63 THR B CA 1
ATOM 2114 C C . THR B 1 63 ? 5.143 -3.117 64.993 1.00 27.49 63 THR B C 1
ATOM 2115 O O . THR B 1 63 ? 4.941 -2.300 65.883 1.00 28.84 63 THR B O 1
ATOM 2119 N N . ARG B 1 64 ? 4.555 -4.313 64.987 1.00 33.24 64 ARG B N 1
ATOM 2120 C CA . ARG B 1 64 ? 3.631 -4.666 66.062 1.00 34.30 64 ARG B CA 1
ATOM 2121 C C . ARG B 1 64 ? 4.346 -4.610 67.414 1.00 32.84 64 ARG B C 1
ATOM 2122 O O . ARG B 1 64 ? 3.806 -4.102 68.414 1.00 34.49 64 ARG B O 1
ATOM 2130 N N . LYS B 1 65 ? 5.536 -5.191 67.456 1.00 31.07 65 LYS B N 1
ATOM 2131 C CA . LYS B 1 65 ? 6.319 -5.216 68.673 1.00 35.89 65 LYS B CA 1
ATOM 2132 C C . LYS B 1 65 ? 6.742 -3.821 69.126 1.00 32.55 65 LYS B C 1
ATOM 2133 O O . LYS B 1 65 ? 6.756 -3.522 70.292 1.00 33.40 65 LYS B O 1
ATOM 2139 N N . LEU B 1 66 ? 7.117 -2.966 68.193 1.00 27.14 66 LEU B N 1
ATOM 2140 C CA . LEU B 1 66 ? 7.486 -1.603 68.555 1.00 26.21 66 LEU B CA 1
ATOM 2141 C C . LEU B 1 66 ? 6.286 -0.823 69.093 1.00 28.46 66 LEU B C 1
ATOM 2142 O O . LEU B 1 66 ? 6.376 -0.131 70.103 1.00 29.99 66 LEU B O 1
ATOM 2147 N N . LYS B 1 67 ? 5.150 -0.952 68.424 1.00 28.91 67 LYS B N 1
ATOM 2148 C CA . LYS B 1 67 ? 3.928 -0.246 68.843 1.00 35.69 67 LYS B CA 1
ATOM 2149 C C . LYS B 1 67 ? 3.511 -0.680 70.251 1.00 36.44 67 LYS B C 1
ATOM 2150 O O . LYS B 1 67 ? 3.043 0.137 71.068 1.00 34.67 67 LYS B O 1
ATOM 2156 N N . ALA B 1 68 ? 3.728 -1.954 70.566 1.00 36.46 68 ALA B N 1
ATOM 2157 C CA . ALA B 1 68 ? 3.395 -2.474 71.902 1.00 36.24 68 ALA B CA 1
ATOM 2158 C C . ALA B 1 68 ? 4.217 -1.819 73.015 1.00 38.74 68 ALA B C 1
ATOM 2159 O O . ALA B 1 68 ? 3.783 -1.752 74.163 1.00 36.34 68 ALA B O 1
ATOM 2161 N N . LEU B 1 69 ? 5.378 -1.299 72.674 1.00 32.84 69 LEU B N 1
ATOM 2162 C CA . LEU B 1 69 ? 6.254 -0.665 73.637 1.00 34.51 69 LEU B CA 1
ATOM 2163 C C . LEU B 1 69 ? 6.098 0.845 73.603 1.00 33.03 69 LEU B C 1
ATOM 2164 O O . LEU B 1 69 ? 6.855 1.582 74.251 1.00 37.53 69 LEU B O 1
ATOM 2169 N N . GLY B 1 70 ? 5.136 1.312 72.817 1.00 31.18 70 GLY B N 1
ATOM 2170 C CA . GLY B 1 70 ? 4.862 2.749 72.763 1.00 36.76 70 GLY B CA 1
ATOM 2171 C C . GLY B 1 70 ? 5.587 3.500 71.646 1.00 37.95 70 GLY B C 1
ATOM 2172 O O . GLY B 1 70 ? 5.449 4.716 71.533 1.00 39.26 70 GLY B O 1
ATOM 2173 N N . PHE B 1 71 ? 6.346 2.816 70.794 1.00 27.87 71 PHE B N 1
ATOM 2174 C CA . PHE B 1 71 ? 7.007 3.539 69.727 1.00 29.23 71 PHE B CA 1
ATOM 2175 C C . PHE B 1 71 ? 6.057 3.859 68.548 1.00 29.03 71 PHE B C 1
ATOM 2176 O O . PHE B 1 71 ? 5.250 3.040 68.141 1.00 38.87 71 PHE B O 1
ATOM 2184 N N . ASP B 1 72 ? 6.148 5.073 68.038 1.00 31.66 72 ASP B N 1
ATOM 2185 C CA . ASP B 1 72 ? 5.425 5.458 66.839 1.00 26.62 72 ASP B CA 1
ATOM 2186 C C . ASP B 1 72 ? 6.316 5.007 65.662 1.00 26.92 72 ASP B C 1
ATOM 2187 O O . ASP B 1 72 ? 7.519 5.223 65.679 1.00 34.42 72 ASP B O 1
ATOM 2192 N N . VAL B 1 73 ? 5.739 4.320 64.697 1.00 27.35 73 VAL B N 1
ATOM 2193 C CA . VAL B 1 73 ? 6.540 3.848 63.551 1.00 26.11 73 VAL B CA 1
ATOM 2194 C C . VAL B 1 73 ? 6.112 4.677 62.369 1.00 25.72 73 VAL B C 1
ATOM 2195 O O . VAL B 1 73 ? 4.926 4.847 62.144 1.00 29.99 73 VAL B O 1
ATOM 2199 N N . VAL B 1 74 ? 7.067 5.198 61.600 1.00 24.62 74 VAL B N 1
ATOM 2200 C CA . VAL B 1 74 ? 6.731 6.104 60.513 1.00 25.79 74 VAL B CA 1
ATOM 2201 C C . VAL B 1 74 ? 7.202 5.510 59.185 1.00 25.16 74 VAL B C 1
ATOM 2202 O O . VAL B 1 74 ? 8.139 4.730 59.161 1.00 26.82 74 VAL B O 1
ATOM 2206 N N . ASP B 1 75 ? 6.506 5.874 58.114 1.00 24.06 75 ASP B N 1
ATOM 2207 C CA . ASP B 1 75 ? 6.861 5.467 56.764 1.00 26.47 75 ASP B CA 1
ATOM 2208 C C . ASP B 1 75 ? 8.175 6.110 56.364 1.00 25.93 75 ASP B C 1
ATOM 2209 O O . ASP B 1 75 ? 8.432 7.266 56.659 1.00 26.62 75 ASP B O 1
ATOM 2214 N N . LEU B 1 76 ? 8.998 5.371 55.616 1.00 22.15 76 LEU B N 1
ATOM 2215 C CA . LEU B 1 76 ? 10.301 5.888 55.208 1.00 20.28 76 LEU B CA 1
ATOM 2216 C C . LEU B 1 76 ? 10.235 7.192 54.443 1.00 20.64 76 LEU B C 1
ATOM 2217 O O . LEU B 1 76 ? 11.100 8.041 54.583 1.00 22.68 76 LEU B O 1
ATOM 2222 N N . ASN B 1 77 ? 9.221 7.367 53.593 1.00 21.22 77 ASN B N 1
ATOM 2223 C CA . ASN B 1 77 ? 9.109 8.612 52.848 1.00 22.84 77 ASN B CA 1
ATOM 2224 C C . ASN B 1 77 ? 8.941 9.829 53.763 1.00 26.31 77 ASN B C 1
ATOM 2225 O O . ASN B 1 77 ? 9.399 10.925 53.451 1.00 30.08 77 ASN B O 1
ATOM 2230 N N . TYR B 1 78 ? 8.283 9.623 54.892 1.00 25.03 78 TYR B N 1
ATOM 2231 C CA . TYR B 1 78 ? 8.097 10.706 55.854 1.00 29.14 78 TYR B CA 1
ATOM 2232 C C . TYR B 1 78 ? 9.333 10.887 56.735 1.00 29.70 78 TYR B C 1
ATOM 2233 O O . TYR B 1 78 ? 9.671 12.007 57.103 1.00 33.80 78 TYR B O 1
ATOM 2242 N N . ALA B 1 79 ? 10.035 9.802 57.036 1.00 28.14 79 ALA B N 1
ATOM 2243 C CA . ALA B 1 79 ? 11.205 9.869 57.914 1.00 27.09 79 ALA B CA 1
ATOM 2244 C C . ALA B 1 79 ? 12.430 10.511 57.281 1.00 30.76 79 ALA B C 1
ATOM 2245 O O . ALA B 1 79 ? 13.227 11.162 57.961 1.00 33.80 79 ALA B O 1
ATOM 2247 N N . GLY B 1 80 ? 12.594 10.330 55.976 1.00 29.41 80 GLY B N 1
ATOM 2248 C CA . GLY B 1 80 ? 13.802 10.778 55.319 1.00 32.95 80 GLY B CA 1
ATOM 2249 C C . GLY B 1 80 ? 14.907 9.752 55.516 1.00 32.42 80 GLY B C 1
ATOM 2250 O O . GLY B 1 80 ? 14.672 8.561 55.436 1.00 35.21 80 GLY B O 1
ATOM 2251 N N . GLU B 1 81 ? 16.108 10.221 55.790 1.00 32.68 81 GLU B N 1
ATOM 2252 C CA . GLU B 1 81 ? 17.261 9.358 55.852 1.00 31.13 81 GLU B CA 1
ATOM 2253 C C . GLU B 1 81 ? 17.250 8.621 57.186 1.00 31.94 81 GLU B C 1
ATOM 2254 O O . GLU B 1 81 ? 16.887 9.213 58.206 1.00 32.72 81 GLU B O 1
ATOM 2260 N N . ILE B 1 82 ? 17.648 7.350 57.173 1.00 24.72 82 ILE B N 1
ATOM 2261 C CA . ILE B 1 82 ? 17.854 6.593 58.406 1.00 21.67 82 ILE B CA 1
ATOM 2262 C C . ILE B 1 82 ? 19.305 6.815 58.879 1.00 22.33 82 ILE B C 1
ATOM 2263 O O . ILE B 1 82 ? 20.252 6.707 58.078 1.00 24.95 82 ILE B O 1
ATOM 2268 N N . ASP B 1 83 ? 19.481 7.184 60.152 1.00 23.88 83 ASP B N 1
ATOM 2269 C CA . ASP B 1 83 ? 20.816 7.314 60.723 1.00 22.81 83 ASP B CA 1
ATOM 2270 C C . ASP B 1 83 ? 21.446 5.945 61.008 1.00 22.49 83 ASP B C 1
ATOM 2271 O O . ASP B 1 83 ? 22.616 5.697 60.704 1.00 25.07 83 ASP B O 1
ATOM 2276 N N . LEU B 1 84 ? 20.656 5.052 61.595 1.00 23.54 84 LEU B N 1
ATOM 2277 C CA . LEU B 1 84 ? 21.154 3.746 62.007 1.00 20.95 84 LEU B CA 1
ATOM 2278 C C . LEU B 1 84 ? 20.072 2.686 61.758 1.00 20.50 84 LEU B C 1
ATOM 2279 O O . LEU B 1 84 ? 18.967 2.809 62.281 1.00 21.75 84 LEU B O 1
ATOM 2284 N N . TYR B 1 85 ? 20.436 1.657 61.004 1.00 18.28 85 TYR B N 1
ATOM 2285 C CA . TYR B 1 85 ? 19.572 0.509 60.711 1.00 17.82 85 TYR B CA 1
ATOM 2286 C C . TYR B 1 85 ? 20.207 -0.736 61.324 1.00 17.72 85 TYR B C 1
ATOM 2287 O O . TYR B 1 85 ? 21.394 -1.000 61.115 1.00 19.10 85 TYR B O 1
ATOM 2296 N N . ILE B 1 86 ? 19.427 -1.476 62.116 1.00 16.97 86 ILE B N 1
ATOM 2297 C CA . ILE B 1 86 ? 19.936 -2.655 62.779 1.00 17.27 86 ILE B CA 1
ATOM 2298 C C . ILE B 1 86 ? 19.071 -3.853 62.358 1.00 18.66 86 ILE B C 1
ATOM 2299 O O . ILE B 1 86 ? 17.843 -3.804 62.433 1.00 18.13 86 ILE B O 1
ATOM 2304 N N . ASP B 1 87 ? 19.700 -4.939 61.914 1.00 16.27 87 ASP B N 1
ATOM 2305 C CA . ASP B 1 87 ? 18.985 -6.103 61.387 1.00 15.19 87 ASP B CA 1
ATOM 2306 C C . ASP B 1 87 ? 19.877 -7.320 61.453 1.00 18.22 87 ASP B C 1
ATOM 2307 O O . ASP B 1 87 ? 21.087 -7.223 61.723 1.00 17.94 87 ASP B O 1
ATOM 2312 N N . GLY B 1 88 ? 19.270 -8.483 61.287 1.00 17.96 88 GLY B N 1
ATOM 2313 C CA . GLY B 1 88 ? 19.974 -9.749 61.194 1.00 17.62 88 GLY B CA 1
ATOM 2314 C C . GLY B 1 88 ? 20.349 -10.073 59.752 1.00 18.46 88 GLY B C 1
ATOM 2315 O O . GLY B 1 88 ? 20.194 -9.241 58.860 1.00 19.54 88 GLY B O 1
ATOM 2316 N N . ALA B 1 89 ? 20.802 -11.301 59.533 1.00 18.66 89 ALA B N 1
ATOM 2317 C CA . ALA B 1 89 ? 21.099 -11.781 58.195 1.00 16.39 89 ALA B CA 1
ATOM 2318 C C . ALA B 1 89 ? 21.042 -13.289 58.199 1.00 18.90 89 ALA B C 1
ATOM 2319 O O . ALA B 1 89 ? 21.065 -13.927 59.255 1.00 20.47 89 ALA B O 1
ATOM 2321 N N . ASP B 1 90 ? 20.972 -13.878 56.998 1.00 18.17 90 ASP B N 1
ATOM 2322 C CA . ASP B 1 90 ? 20.969 -15.297 56.878 1.00 19.22 90 ASP B CA 1
ATOM 2323 C C . ASP B 1 90 ? 22.383 -15.872 56.721 1.00 16.99 90 ASP B C 1
ATOM 2324 O O . ASP B 1 90 ? 22.668 -16.987 57.139 1.00 20.34 90 ASP B O 1
ATOM 2329 N N . GLU B 1 91 ? 23.259 -15.111 56.056 1.00 16.77 91 GLU B N 1
ATOM 2330 C CA . GLU B 1 91 ? 24.680 -15.457 55.876 1.00 17.97 91 GLU B CA 1
ATOM 2331 C C . GLU B 1 91 ? 25.522 -14.183 55.811 1.00 17.08 91 GLU B C 1
ATOM 2332 O O . GLU B 1 91 ? 25.028 -13.142 55.344 1.00 16.80 91 GLU B O 1
ATOM 2338 N N . CYS B 1 92 ? 26.760 -14.260 56.313 1.00 17.85 92 CYS B N 1
ATOM 2339 C CA . CYS B 1 92 ? 27.739 -13.161 56.244 1.00 15.74 92 CYS B CA 1
ATOM 2340 C C . CYS B 1 92 ? 29.093 -13.723 55.897 1.00 20.10 92 CYS B C 1
ATOM 2341 O O . CYS B 1 92 ? 29.507 -14.700 56.480 1.00 20.73 92 CYS B O 1
ATOM 2344 N N . ASN B 1 93 ? 29.801 -13.115 54.956 1.00 17.47 93 ASN B N 1
ATOM 2345 C CA . ASN B 1 93 ? 31.115 -13.614 54.575 1.00 19.78 93 ASN B CA 1
ATOM 2346 C C . ASN B 1 93 ? 32.198 -12.824 55.290 1.00 21.19 93 ASN B C 1
ATOM 2347 O O . ASN B 1 93 ? 31.897 -12.110 56.232 1.00 22.02 93 ASN B O 1
ATOM 2352 N N . ASN B 1 94 ? 33.446 -12.890 54.823 1.00 19.79 94 ASN B N 1
ATOM 2353 C CA . ASN B 1 94 ? 34.574 -12.245 55.511 1.00 21.86 94 ASN B CA 1
ATOM 2354 C C . ASN B 1 94 ? 34.710 -10.748 55.214 1.00 23.52 94 ASN B C 1
ATOM 2355 O O . ASN B 1 94 ? 35.576 -10.093 55.765 1.00 26.28 94 ASN B O 1
ATOM 2360 N N A HIS B 1 95 ? 33.869 -10.229 54.315 0.50 18.29 95 HIS B N 1
ATOM 2361 N N B HIS B 1 95 ? 33.831 -10.239 54.355 0.50 19.67 95 HIS B N 1
ATOM 2362 C CA A HIS B 1 95 ? 33.881 -8.824 53.929 0.50 17.48 95 HIS B CA 1
ATOM 2363 C CA B HIS B 1 95 ? 33.870 -8.870 53.900 0.50 18.23 95 HIS B CA 1
ATOM 2364 C C A HIS B 1 95 ? 32.557 -8.125 54.214 0.50 17.35 95 HIS B C 1
ATOM 2365 C C B HIS B 1 95 ? 32.555 -8.145 54.194 0.50 17.59 95 HIS B C 1
ATOM 2366 O O A HIS B 1 95 ? 32.227 -7.155 53.557 0.50 21.09 95 HIS B O 1
ATOM 2367 O O B HIS B 1 95 ? 32.234 -7.173 53.531 0.50 20.67 95 HIS B O 1
ATOM 2380 N N . LYS B 1 96 ? 31.831 -8.619 55.209 1.00 17.08 96 LYS B N 1
ATOM 2381 C CA . LYS B 1 96 ? 30.572 -7.997 55.661 1.00 16.79 96 LYS B CA 1
ATOM 2382 C C . LYS B 1 96 ? 29.489 -7.952 54.562 1.00 16.89 96 LYS B C 1
ATOM 2383 O O . LYS B 1 96 ? 28.577 -7.111 54.593 1.00 19.25 96 LYS B O 1
ATOM 2389 N N . GLU B 1 97 ? 29.621 -8.841 53.588 1.00 15.46 97 GLU B N 1
ATOM 2390 C CA . GLU B 1 97 ? 28.625 -9.008 52.553 1.00 16.39 97 GLU B CA 1
ATOM 2391 C C . GLU B 1 97 ? 27.664 -10.122 52.982 1.00 16.41 97 GLU B C 1
ATOM 2392 O O . GLU B 1 97 ? 28.094 -11.170 53.512 1.00 15.35 97 GLU B O 1
ATOM 2398 N N . LEU B 1 98 ? 26.382 -9.940 52.695 1.00 13.76 98 LEU B N 1
ATOM 2399 C CA . LEU B 1 98 ? 25.359 -10.765 53.284 1.00 13.52 98 LEU B CA 1
ATOM 2400 C C . LEU B 1 98 ? 24.429 -11.402 52.285 1.00 13.29 98 LEU B C 1
ATOM 2401 O O . LEU B 1 98 ? 24.260 -10.888 51.174 1.00 15.33 98 LEU B O 1
ATOM 2406 N N . ILE B 1 99 ? 23.762 -12.461 52.729 1.00 15.70 99 ILE B N 1
ATOM 2407 C CA . ILE B 1 99 ? 22.520 -12.905 52.113 1.00 13.70 99 ILE B CA 1
ATOM 2408 C C . ILE B 1 99 ? 21.420 -12.630 53.130 1.00 15.49 99 ILE B C 1
ATOM 2409 O O . ILE B 1 99 ? 21.565 -12.973 54.324 1.00 18.22 99 ILE B O 1
ATOM 2414 N N . LYS B 1 100 ? 20.382 -11.955 52.662 1.00 15.71 100 LYS B N 1
ATOM 2415 C CA . LYS B 1 100 ? 19.193 -11.623 53.502 1.00 14.44 100 LYS B CA 1
ATOM 2416 C C . LYS B 1 100 ? 17.917 -11.903 52.719 1.00 20.78 100 LYS B C 1
ATOM 2417 O O . LYS B 1 100 ? 17.934 -12.117 51.551 1.00 19.15 100 LYS B O 1
ATOM 2423 N N . GLY B 1 101 ? 16.781 -11.850 53.397 1.00 20.02 101 GLY B N 1
ATOM 2424 C CA . GLY B 1 101 ? 15.496 -12.016 52.693 1.00 24.57 101 GLY B CA 1
ATOM 2425 C C . GLY B 1 101 ? 14.878 -13.402 52.853 1.00 21.69 101 GLY B C 1
ATOM 2426 O O . GLY B 1 101 ? 13.852 -13.715 52.245 1.00 23.84 101 GLY B O 1
ATOM 2427 N N . GLY B 1 102 ? 15.548 -14.279 53.580 1.00 22.99 102 GLY B N 1
ATOM 2428 C CA . GLY B 1 102 ? 15.058 -15.652 53.732 1.00 29.75 102 GLY B CA 1
ATOM 2429 C C . GLY B 1 102 ? 13.700 -15.640 54.405 1.00 33.10 102 GLY B C 1
ATOM 2430 O O . GLY B 1 102 ? 12.860 -16.485 54.153 1.00 34.45 102 GLY B O 1
ATOM 2431 N N . GLY B 1 103 ? 13.470 -14.643 55.237 1.00 30.62 103 GLY B N 1
ATOM 2432 C CA . GLY B 1 103 ? 12.174 -14.481 55.868 1.00 36.02 103 GLY B CA 1
ATOM 2433 C C . GLY B 1 103 ? 11.300 -13.513 55.108 1.00 33.50 103 GLY B C 1
ATOM 2434 O O . GLY B 1 103 ? 11.181 -13.567 53.879 1.00 39.98 103 GLY B O 1
ATOM 2435 N N . ALA B 1 104 ? 10.640 -12.637 55.832 1.00 42.24 104 ALA B N 1
ATOM 2436 C CA . ALA B 1 104 ? 9.802 -11.688 55.176 1.00 42.77 104 ALA B CA 1
ATOM 2437 C C . ALA B 1 104 ? 10.660 -10.490 54.781 1.00 38.66 104 ALA B C 1
ATOM 2438 O O . ALA B 1 104 ? 11.792 -10.320 55.233 1.00 37.40 104 ALA B O 1
ATOM 2440 N N . ALA B 1 105 ? 10.113 -9.713 53.882 1.00 37.53 105 ALA B N 1
ATOM 2441 C CA . ALA B 1 105 ? 10.449 -8.350 53.777 1.00 33.25 105 ALA B CA 1
ATOM 2442 C C . ALA B 1 105 ? 11.795 -8.059 53.133 1.00 24.06 105 ALA B C 1
ATOM 2443 O O . ALA B 1 105 ? 12.331 -7.024 53.424 1.00 22.35 105 ALA B O 1
ATOM 2445 N N . LEU B 1 106 ? 12.263 -8.890 52.193 1.00 20.98 106 LEU B N 1
ATOM 2446 C CA . LEU B 1 106 ? 13.506 -8.641 51.491 1.00 18.56 106 LEU B CA 1
ATOM 2447 C C . LEU B 1 106 ? 13.588 -7.223 50.955 1.00 16.55 106 LEU B C 1
ATOM 2448 O O . LEU B 1 106 ? 14.566 -6.514 51.185 1.00 18.50 106 LEU B O 1
ATOM 2453 N N . THR B 1 107 ? 12.565 -6.821 50.218 1.00 16.68 107 THR B N 1
ATOM 2454 C CA . THR B 1 107 ? 12.604 -5.499 49.570 1.00 16.70 107 THR B CA 1
ATOM 2455 C C . THR B 1 107 ? 12.577 -4.333 50.541 1.00 15.73 107 THR B C 1
ATOM 2456 O O . THR B 1 107 ? 13.353 -3.402 50.410 1.00 16.20 107 THR B O 1
ATOM 2460 N N . ARG B 1 108 ? 11.742 -4.417 51.567 1.00 15.94 108 ARG B N 1
ATOM 2461 C CA . ARG B 1 108 ? 11.714 -3.387 52.559 1.00 17.86 108 ARG B CA 1
ATOM 2462 C C . ARG B 1 108 ? 13.051 -3.292 53.327 1.00 14.63 108 ARG B C 1
ATOM 2463 O O . ARG B 1 108 ? 13.562 -2.210 53.591 1.00 17.11 108 ARG B O 1
ATOM 2471 N N . GLU B 1 109 ? 13.614 -4.441 53.664 1.00 17.50 109 GLU B N 1
ATOM 2472 C CA . GLU B 1 109 ? 14.912 -4.467 54.352 1.00 17.64 109 GLU B CA 1
ATOM 2473 C C . GLU B 1 109 ? 16.021 -3.819 53.480 1.00 16.30 109 GLU B C 1
ATOM 2474 O O . GLU B 1 109 ? 16.868 -3.032 53.936 1.00 16.91 109 GLU B O 1
ATOM 2480 N N . LYS B 1 110 ? 16.009 -4.140 52.203 1.00 16.06 110 LYS B N 1
ATOM 2481 C CA . LYS B 1 110 ? 17.058 -3.632 51.353 1.00 15.77 110 LYS B CA 1
ATOM 2482 C C . LYS B 1 110 ? 16.937 -2.127 51.131 1.00 17.44 110 LYS B C 1
ATOM 2483 O O . LYS B 1 110 ? 17.939 -1.405 51.054 1.00 16.34 110 LYS B O 1
ATOM 2489 N N . ILE B 1 111 ? 15.710 -1.635 50.985 1.00 16.45 111 ILE B N 1
ATOM 2490 C CA . ILE B 1 111 ? 15.489 -0.198 50.908 1.00 13.98 111 ILE B CA 1
ATOM 2491 C C . ILE B 1 111 ? 15.946 0.520 52.174 1.00 16.98 111 ILE B C 1
ATOM 2492 O O . ILE B 1 111 ? 16.579 1.594 52.125 1.00 18.02 111 ILE B O 1
ATOM 2497 N N . CYS B 1 112 ? 15.615 -0.052 53.319 1.00 16.05 112 CYS B N 1
ATOM 2498 C CA . CYS B 1 112 ? 16.017 0.534 54.589 1.00 18.59 112 CYS B CA 1
ATOM 2499 C C . CYS B 1 112 ? 17.537 0.610 54.701 1.00 19.37 112 CYS B C 1
ATOM 2500 O O . CYS B 1 112 ? 18.086 1.664 55.065 1.00 18.46 112 CYS B O 1
ATOM 2503 N N . VAL B 1 113 ? 18.237 -0.480 54.346 1.00 17.91 113 VAL B N 1
ATOM 2504 C CA . VAL B 1 113 ? 19.702 -0.425 54.315 1.00 17.06 113 VAL B CA 1
ATOM 2505 C C . VAL B 1 113 ? 20.217 0.623 53.334 1.00 15.69 113 VAL B C 1
ATOM 2506 O O . VAL B 1 113 ? 21.109 1.408 53.663 1.00 17.01 113 VAL B O 1
ATOM 2510 N N . ALA B 1 114 ? 19.560 0.733 52.184 1.00 14.98 114 ALA B N 1
ATOM 2511 C CA . ALA B 1 114 ? 19.994 1.699 51.182 1.00 17.15 114 ALA B CA 1
ATOM 2512 C C . ALA B 1 114 ? 19.907 3.126 51.738 1.00 18.59 114 ALA B C 1
ATOM 2513 O O . ALA B 1 114 ? 20.779 3.965 51.432 1.00 19.69 114 ALA B O 1
ATOM 2515 N N . ALA B 1 115 ? 18.853 3.399 52.524 1.00 18.74 115 ALA B N 1
ATOM 2516 C CA . ALA B 1 115 ? 18.573 4.735 53.018 1.00 19.89 115 ALA B CA 1
ATOM 2517 C C . ALA B 1 115 ? 19.282 5.053 54.332 1.00 22.34 115 ALA B C 1
ATOM 2518 O O . ALA B 1 115 ? 19.118 6.166 54.849 1.00 23.31 115 ALA B O 1
ATOM 2520 N N . ALA B 1 116 ? 20.018 4.065 54.863 1.00 17.88 116 ALA B N 1
ATOM 2521 C CA . ALA B 1 116 ? 20.729 4.167 56.126 1.00 18.52 116 ALA B CA 1
ATOM 2522 C C . ALA B 1 116 ? 22.171 4.679 56.039 1.00 23.26 116 ALA B C 1
ATOM 2523 O O . ALA B 1 116 ? 22.984 4.164 55.253 1.00 20.84 116 ALA B O 1
ATOM 2525 N N . LYS B 1 117 ? 22.512 5.629 56.894 1.00 21.13 117 LYS B N 1
ATOM 2526 C CA . LYS B 1 117 ? 23.877 6.114 56.978 1.00 24.58 117 LYS B CA 1
ATOM 25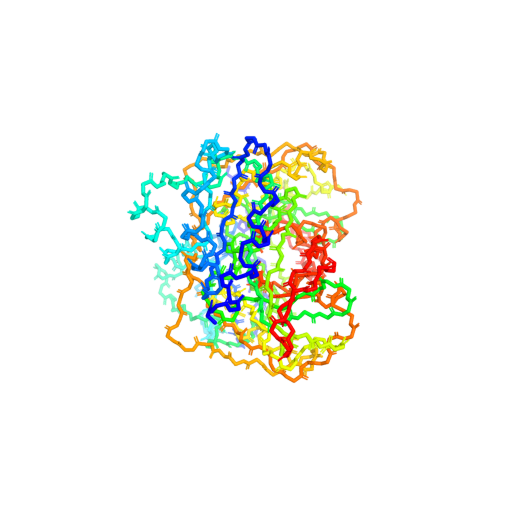27 C C . LYS B 1 117 ? 24.796 5.025 57.530 1.00 26.92 117 LYS B C 1
ATOM 2528 O O . LYS B 1 117 ? 25.924 4.897 57.094 1.00 24.82 117 LYS B O 1
ATOM 2534 N N . LYS B 1 118 ? 24.286 4.231 58.476 1.00 21.98 118 LYS B N 1
ATOM 2535 C CA . LYS B 1 118 ? 25.042 3.143 59.110 1.00 21.21 118 LYS B CA 1
ATOM 2536 C C . LYS B 1 118 ? 24.115 1.929 59.277 1.00 19.05 118 LYS B C 1
ATOM 2537 O O . LYS B 1 118 ? 22.977 2.077 59.742 1.00 22.63 118 LYS B O 1
ATOM 2543 N N . PHE B 1 119 ? 24.616 0.777 58.855 1.00 20.45 119 PHE B N 1
ATOM 2544 C CA . PHE B 1 119 ? 23.940 -0.500 58.996 1.00 19.75 119 PHE B CA 1
ATOM 2545 C C . PHE B 1 119 ? 24.755 -1.461 59.874 1.00 17.34 119 PHE B C 1
ATOM 2546 O O . PHE B 1 119 ? 25.847 -1.839 59.548 1.00 17.88 119 PHE B O 1
ATOM 2554 N N . ILE B 1 120 ? 24.156 -1.829 61.002 1.00 16.69 120 ILE B N 1
ATOM 2555 C CA . ILE B 1 120 ? 24.706 -2.818 61.892 1.00 18.96 120 ILE B CA 1
ATOM 2556 C C . ILE B 1 120 ? 23.921 -4.107 61.713 1.00 17.74 120 ILE B C 1
ATOM 2557 O O . ILE B 1 120 ? 22.678 -4.136 61.833 1.00 16.72 120 ILE B O 1
ATOM 2562 N N . CYS B 1 121 ? 24.655 -5.180 61.442 1.00 16.38 121 CYS B N 1
ATOM 2563 C CA . CYS B 1 121 ? 24.099 -6.488 61.238 1.00 15.45 121 CYS B CA 1
ATOM 2564 C C . CYS B 1 121 ? 24.474 -7.376 62.421 1.00 19.81 121 CYS B C 1
ATOM 2565 O O . CYS B 1 121 ? 25.657 -7.437 62.813 1.00 20.32 121 CYS B O 1
ATOM 2568 N N . ILE B 1 122 ? 23.465 -8.004 63.024 1.00 18.20 122 ILE B N 1
ATOM 2569 C CA . ILE B 1 122 ? 23.715 -8.951 64.109 1.00 21.13 122 ILE B CA 1
ATOM 2570 C C . ILE B 1 122 ? 23.518 -10.399 63.672 1.00 21.83 122 ILE B C 1
ATOM 2571 O O . ILE B 1 122 ? 22.460 -10.742 63.107 1.00 23.05 122 ILE B O 1
ATOM 2576 N N . ILE B 1 123 ? 24.518 -11.244 63.959 1.00 22.63 123 ILE B N 1
ATOM 2577 C CA . ILE B 1 123 ? 24.486 -12.651 63.584 1.00 21.54 123 ILE B CA 1
ATOM 2578 C C . ILE B 1 123 ? 25.058 -13.523 64.680 1.00 26.32 123 ILE B C 1
ATOM 2579 O O . ILE B 1 123 ? 25.693 -13.036 65.595 1.00 27.67 123 ILE B O 1
ATOM 2584 N N . ASP B 1 124 ? 24.813 -14.819 64.573 1.00 30.66 124 ASP B N 1
ATOM 2585 C CA . ASP B 1 124 ? 25.598 -15.758 65.336 1.00 31.84 124 ASP B CA 1
ATOM 2586 C C . ASP B 1 124 ? 26.574 -16.436 64.386 1.00 34.02 124 ASP B C 1
ATOM 2587 O O . ASP B 1 124 ? 26.432 -16.370 63.152 1.00 30.56 124 ASP B O 1
ATOM 2592 N N . GLU B 1 125 ? 27.566 -17.084 64.973 1.00 31.22 125 GLU B N 1
ATOM 2593 C CA . GLU B 1 125 ? 28.715 -17.588 64.263 1.00 33.28 125 GLU B CA 1
ATOM 2594 C C . GLU B 1 125 ? 28.340 -18.638 63.225 1.00 34.45 125 GLU B C 1
ATOM 2595 O O . GLU B 1 125 ? 29.105 -18.878 62.301 1.00 39.69 125 GLU B O 1
ATOM 2601 N N . SER B 1 126 ? 27.157 -19.232 63.354 1.00 36.49 126 SER B N 1
ATOM 2602 C CA . SER B 1 126 ? 26.746 -20.323 62.449 1.00 38.04 126 SER B CA 1
ATOM 2603 C C . SER B 1 126 ? 26.487 -19.770 61.056 1.00 34.69 126 SER B C 1
ATOM 2604 O O . SER B 1 126 ? 26.512 -20.509 60.057 1.00 38.36 126 SER B O 1
ATOM 2607 N N . LYS B 1 127 ? 26.236 -18.475 61.010 1.00 28.57 127 LYS B N 1
ATOM 2608 C CA . LYS B 1 127 ? 25.878 -17.785 59.762 1.00 27.87 127 LYS B CA 1
ATOM 2609 C C . LYS B 1 127 ? 27.050 -17.166 59.099 1.00 27.72 127 LYS B C 1
ATOM 2610 O O . LYS B 1 127 ? 26.925 -16.526 58.046 1.00 23.72 127 LYS B O 1
ATOM 2616 N N A LYS B 1 128 ? 28.201 -17.296 59.745 0.50 25.80 128 LYS B N 1
ATOM 2617 N N B LYS B 1 128 ? 28.215 -17.344 59.702 0.50 25.85 128 LYS B N 1
ATOM 2618 C CA A LYS B 1 128 ? 29.433 -16.757 59.228 0.50 25.50 128 LYS B CA 1
ATOM 2619 C CA B LYS B 1 128 ? 29.413 -16.711 59.214 0.50 25.45 128 LYS B CA 1
ATOM 2620 C C A LYS B 1 128 ? 29.985 -17.803 58.275 0.50 28.51 128 LYS B C 1
ATOM 2621 C C B LYS B 1 128 ? 30.177 -17.716 58.342 0.50 28.80 128 LYS B C 1
ATOM 2622 O O A LYS B 1 128 ? 30.023 -18.980 58.620 0.50 29.06 128 LYS B O 1
ATOM 2623 O O B LYS B 1 128 ? 30.606 -18.757 58.828 0.50 31.14 128 LYS B O 1
ATOM 2634 N N . VAL B 1 129 ? 30.347 -17.390 57.058 1.00 24.53 129 VAL B N 1
ATOM 2635 C CA . VAL B 1 129 ? 30.897 -18.326 56.077 1.00 25.17 129 VAL B CA 1
ATOM 2636 C C . VAL B 1 129 ? 32.058 -17.642 55.346 1.00 24.68 129 VAL B C 1
ATOM 2637 O O . VAL B 1 129 ? 32.220 -16.430 55.422 1.00 29.38 129 VAL B O 1
ATOM 2641 N N A ASN B 1 130 ? 32.853 -18.415 54.617 0.50 28.03 130 ASN B N 1
ATOM 2642 N N B ASN B 1 130 ? 32.853 -18.437 54.644 0.50 28.64 130 ASN B N 1
ATOM 2643 C CA A ASN B 1 130 ? 33.922 -17.822 53.825 0.50 27.88 130 ASN B CA 1
ATOM 2644 C CA B ASN B 1 130 ? 33.906 -17.896 53.811 0.50 30.21 130 ASN B CA 1
ATOM 2645 C C A ASN B 1 130 ? 33.461 -17.496 52.414 0.50 26.34 130 ASN B C 1
ATOM 2646 C C B ASN B 1 130 ? 33.296 -17.388 52.520 0.50 26.20 130 ASN B C 1
ATOM 2647 O O A ASN B 1 130 ? 34.047 -16.642 51.757 0.50 28.91 130 ASN B O 1
ATOM 2648 O O B ASN B 1 130 ? 33.549 -16.270 52.083 0.50 31.50 130 ASN B O 1
ATOM 2657 N N . THR B 1 131 ? 32.468 -18.232 51.931 1.00 27.18 131 THR B N 1
ATOM 2658 C CA . THR B 1 131 ? 31.841 -17.930 50.653 1.00 26.35 131 THR B CA 1
ATOM 2659 C C . THR B 1 131 ? 30.322 -18.031 50.765 1.00 24.59 131 THR B C 1
ATOM 2660 O O . THR B 1 131 ? 29.804 -19.036 51.246 1.00 24.57 131 THR B O 1
ATOM 2664 N N . LEU B 1 132 ? 29.625 -17.006 50.287 1.00 19.42 132 LEU B N 1
ATOM 2665 C CA . LEU B 1 132 ? 28.152 -16.960 50.306 1.00 19.23 132 LEU B CA 1
ATOM 2666 C C . LEU B 1 132 ? 27.587 -17.977 49.308 1.00 22.93 132 LEU B C 1
ATOM 2667 O O . LEU B 1 132 ? 28.223 -18.279 48.271 1.00 20.72 132 LEU B O 1
ATOM 2672 N N . GLY B 1 133 ? 26.428 -18.518 49.640 1.00 21.27 133 GLY B N 1
ATOM 2673 C CA . GLY B 1 133 ? 25.611 -19.307 48.698 1.00 22.32 133 GLY B CA 1
ATOM 2674 C C . GLY B 1 133 ? 24.959 -20.583 49.217 1.00 24.10 133 GLY B C 1
ATOM 2675 O O . GLY B 1 133 ? 24.074 -21.124 48.567 1.00 22.47 133 GLY B O 1
ATOM 2676 N N . ASN B 1 134 ? 25.432 -21.119 50.343 1.00 22.36 134 ASN B N 1
ATOM 2677 C CA . ASN B 1 134 ? 24.816 -22.307 50.853 1.00 24.02 134 ASN B CA 1
ATOM 2678 C C . ASN B 1 134 ? 23.359 -22.054 51.210 1.00 24.45 134 ASN B C 1
ATOM 2679 O O . ASN B 1 134 ? 22.428 -22.845 50.892 1.00 28.90 134 ASN B O 1
ATOM 2684 N N . PHE B 1 135 ? 23.140 -20.924 51.860 1.00 21.94 135 PHE B N 1
ATOM 2685 C CA . PHE B 1 135 ? 21.771 -20.456 52.128 1.00 17.68 135 PHE B CA 1
ATOM 2686 C C . PHE B 1 135 ? 21.173 -19.935 50.828 1.00 19.26 135 PHE B C 1
ATOM 2687 O O . PHE B 1 135 ? 21.832 -19.182 50.135 1.00 19.20 135 PHE B O 1
ATOM 2695 N N . PRO B 1 136 ? 19.940 -20.351 50.489 1.00 17.47 136 PRO B N 1
ATOM 2696 C CA . PRO B 1 136 ? 19.422 -19.998 49.183 1.00 20.63 136 PRO B CA 1
ATOM 2697 C C . PRO B 1 136 ? 19.203 -18.469 49.070 1.00 15.50 136 PRO B C 1
ATOM 2698 O O . PRO B 1 136 ? 18.791 -17.825 50.026 1.00 18.57 136 PRO B O 1
ATOM 2702 N N . LEU B 1 137 ? 19.522 -17.919 47.916 1.00 15.78 137 LEU B N 1
ATOM 2703 C CA . LEU B 1 137 ? 19.430 -16.512 47.664 1.00 15.20 137 LEU B CA 1
ATOM 2704 C C . LEU B 1 137 ? 18.022 -16.150 47.238 1.00 18.11 137 LEU B C 1
ATOM 2705 O O . LEU B 1 137 ? 17.547 -16.621 46.214 1.00 15.33 137 LEU B O 1
ATOM 2710 N N . PRO B 1 138 ? 17.327 -15.320 48.022 1.00 14.18 138 PRO B N 1
ATOM 2711 C CA . PRO B 1 138 ? 16.005 -14.890 47.586 1.00 15.68 138 PRO B CA 1
ATOM 2712 C C . PRO B 1 138 ? 16.047 -13.796 46.533 1.00 15.18 138 PRO B C 1
ATOM 2713 O O . PRO B 1 138 ? 16.910 -12.903 46.567 1.00 16.14 138 PRO B O 1
ATOM 2717 N N . ILE B 1 139 ? 15.116 -13.867 45.573 1.00 15.24 139 ILE B N 1
ATOM 2718 C CA . ILE B 1 139 ? 14.980 -12.842 44.555 1.00 17.11 139 ILE B CA 1
ATOM 2719 C C . ILE B 1 139 ? 13.489 -12.548 44.407 1.00 17.86 139 ILE B C 1
ATOM 2720 O O . ILE B 1 139 ? 12.699 -13.442 44.115 1.00 17.82 139 ILE B O 1
ATOM 2725 N N . GLU B 1 140 ? 13.104 -11.296 44.641 1.00 14.50 140 GLU B N 1
ATOM 2726 C CA . GLU B 1 140 ? 11.721 -10.843 44.419 1.00 14.23 140 GLU B CA 1
ATOM 2727 C C . GLU B 1 140 ? 11.529 -10.436 42.969 1.00 15.49 140 GLU B C 1
ATOM 2728 O O . GLU B 1 140 ? 12.351 -9.685 42.429 1.00 15.93 140 GLU B O 1
ATOM 2734 N N . VAL B 1 141 ? 10.480 -10.958 42.354 1.00 15.54 141 VAL B N 1
ATOM 2735 C CA . VAL B 1 141 ? 10.261 -10.806 40.926 1.00 16.08 141 VAL B CA 1
ATOM 2736 C C . VAL B 1 141 ? 8.825 -10.403 40.590 1.00 17.56 141 VAL B C 1
ATOM 2737 O O . VAL B 1 141 ? 7.854 -10.803 41.248 1.00 15.90 141 VAL B O 1
ATOM 2741 N N . ILE B 1 142 ? 8.700 -9.594 39.565 1.00 14.21 142 ILE B N 1
ATOM 2742 C CA . ILE B 1 142 ? 7.403 -9.302 39.000 1.00 15.37 142 ILE B CA 1
ATOM 2743 C C . ILE B 1 142 ? 6.773 -10.605 38.523 1.00 16.83 142 ILE B C 1
ATOM 2744 O O . ILE B 1 142 ? 7.410 -11.350 37.774 1.00 15.78 142 ILE B O 1
ATOM 2749 N N . PRO B 1 143 ? 5.513 -10.891 38.948 1.00 14.15 143 PRO B N 1
ATOM 2750 C CA . PRO B 1 143 ? 4.977 -12.257 38.649 1.00 16.81 143 PRO B CA 1
ATOM 2751 C C . PRO B 1 143 ? 4.985 -12.658 37.164 1.00 16.99 143 PRO B C 1
ATOM 2752 O O . PRO B 1 143 ? 5.357 -13.794 36.865 1.00 16.05 143 PRO B O 1
ATOM 2756 N N . MET B 1 144 ? 4.657 -11.730 36.278 1.00 16.91 144 MET B N 1
ATOM 2757 C CA . MET B 1 144 ? 4.642 -12.001 34.838 1.00 19.14 144 MET B CA 1
ATOM 2758 C C . MET B 1 144 ? 6.019 -12.452 34.344 1.00 20.06 144 MET B C 1
ATOM 2759 O O . MET B 1 144 ? 6.101 -13.180 33.353 1.00 16.79 144 MET B O 1
ATOM 2764 N N . ALA B 1 145 ? 7.098 -12.064 35.039 1.00 15.41 145 ALA B N 1
ATOM 2765 C CA . ALA B 1 145 ? 8.465 -12.396 34.574 1.00 15.37 145 ALA B CA 1
ATOM 2766 C C . ALA B 1 145 ? 9.063 -13.627 35.223 1.00 13.35 145 ALA B C 1
ATOM 2767 O O . ALA B 1 145 ? 10.211 -13.984 34.975 1.00 16.07 145 ALA B O 1
ATOM 2769 N N . ARG B 1 146 ? 8.311 -14.263 36.132 1.00 15.56 146 ARG B N 1
ATOM 2770 C CA . ARG B 1 146 ? 8.857 -15.320 36.941 1.00 15.57 146 ARG B CA 1
ATOM 2771 C C . ARG B 1 146 ? 9.588 -16.391 36.140 1.00 14.95 146 ARG B C 1
ATOM 2772 O O . ARG B 1 146 ? 10.744 -16.732 36.447 1.00 18.16 146 ARG B O 1
ATOM 2780 N N A SER B 1 147 ? 8.927 -16.926 35.116 0.50 15.12 147 SER B N 1
ATOM 2781 N N B SER B 1 147 ? 8.974 -16.953 35.097 0.50 16.98 147 SER B N 1
ATOM 2782 C CA A SER B 1 147 ? 9.520 -18.028 34.378 0.50 15.44 147 SER B CA 1
ATOM 2783 C CA B SER B 1 147 ? 9.651 -18.065 34.408 0.50 19.24 147 SER B CA 1
ATOM 2784 C C A SER B 1 147 ? 10.720 -17.547 33.553 0.50 15.54 147 SER B C 1
ATOM 2785 C C B SER B 1 147 ? 10.741 -17.582 33.452 0.50 17.16 147 SER B C 1
ATOM 2786 O O A SER B 1 147 ? 11.754 -18.219 33.536 0.50 13.12 147 SER B O 1
ATOM 2787 O O B SER B 1 147 ? 11.698 -18.302 33.174 0.50 20.57 147 SER B O 1
ATOM 2792 N N . TYR B 1 148 ? 10.582 -16.379 32.927 1.00 16.65 148 TYR B N 1
ATOM 2793 C CA . TYR B 1 148 ? 11.666 -15.763 32.153 1.00 15.52 148 TYR B CA 1
ATOM 2794 C C . TYR B 1 148 ? 12.924 -15.647 33.038 1.00 15.64 148 TYR B C 1
ATOM 2795 O O . TYR B 1 148 ? 14.047 -16.003 32.671 1.00 15.99 148 TYR B O 1
ATOM 2804 N N . ILE B 1 149 ? 12.717 -15.128 34.238 1.00 14.82 149 ILE B N 1
ATOM 2805 C CA . ILE B 1 149 ? 13.851 -14.913 35.172 1.00 14.44 149 ILE B CA 1
ATOM 2806 C C . ILE B 1 149 ? 14.455 -16.223 35.639 1.00 16.16 149 ILE B C 1
ATOM 2807 O O . ILE B 1 149 ? 15.681 -16.372 35.680 1.00 14.43 149 ILE B O 1
ATOM 2812 N N . ALA B 1 150 ? 13.601 -17.207 35.934 1.00 16.17 150 ALA B N 1
ATOM 2813 C CA . ALA B 1 150 ? 14.099 -18.512 36.317 1.00 15.26 150 ALA B CA 1
ATOM 2814 C C . ALA B 1 150 ? 15.040 -19.077 35.242 1.00 14.30 150 ALA B C 1
ATOM 2815 O O . ALA B 1 150 ? 16.098 -19.598 35.576 1.00 17.06 150 ALA B O 1
ATOM 2817 N N . ARG B 1 151 ? 14.655 -18.913 33.973 1.00 15.04 151 ARG B N 1
ATOM 2818 C CA . ARG B 1 151 ? 15.511 -19.329 32.874 1.00 17.50 151 ARG B CA 1
ATOM 2819 C C . ARG B 1 151 ? 16.850 -18.594 32.859 1.00 17.34 151 ARG B C 1
ATOM 2820 O O . ARG B 1 151 ? 17.888 -19.200 32.592 1.00 18.27 151 ARG B O 1
ATOM 2828 N N . GLN B 1 152 ? 16.859 -17.307 33.142 1.00 17.80 152 GLN B N 1
ATOM 2829 C CA . GLN B 1 152 ? 18.135 -16.585 33.159 1.00 15.78 152 GLN B CA 1
ATOM 2830 C C . GLN B 1 152 ? 19.008 -16.987 34.352 1.00 15.40 152 GLN B C 1
ATOM 2831 O O . GLN B 1 152 ? 20.220 -16.995 34.275 1.00 17.37 152 GLN B O 1
ATOM 2837 N N A ILE B 1 153 ? 18.362 -17.288 35.465 0.50 12.84 153 ILE B N 1
ATOM 2838 N N B ILE B 1 153 ? 18.382 -17.302 35.479 0.50 14.27 153 ILE B N 1
ATOM 2839 C CA A ILE B 1 153 ? 19.082 -17.773 36.625 0.50 13.16 153 ILE B CA 1
ATOM 2840 C CA B ILE B 1 153 ? 19.130 -17.792 36.640 0.50 16.18 153 ILE B CA 1
ATOM 2841 C C A ILE B 1 153 ? 19.801 -19.113 36.371 0.50 15.67 153 ILE B C 1
ATOM 2842 C C B ILE B 1 153 ? 19.842 -19.123 36.340 0.50 16.39 153 ILE B C 1
ATOM 2843 O O A ILE B 1 153 ? 20.940 -19.325 36.818 0.50 17.91 153 ILE B O 1
ATOM 2844 O O B ILE B 1 153 ? 21.024 -19.336 36.698 0.50 14.78 153 ILE B O 1
ATOM 2853 N N . VAL B 1 154 ? 19.136 -20.010 35.648 1.00 15.59 154 VAL B N 1
ATOM 2854 C CA . VAL B 1 154 ? 19.750 -21.268 35.241 1.00 17.76 154 VAL B CA 1
ATOM 2855 C C . VAL B 1 154 ? 21.027 -21.033 34.434 1.00 19.90 154 VAL B C 1
ATOM 2856 O O . VAL B 1 154 ? 22.028 -21.725 34.637 1.00 19.98 154 VAL B O 1
ATOM 2860 N N . LYS B 1 155 ? 21.022 -20.036 33.572 1.00 18.49 155 LYS B N 1
ATOM 2861 C CA . LYS B 1 155 ? 22.205 -19.716 32.747 1.00 17.81 155 LYS B CA 1
ATOM 2862 C C . LYS B 1 155 ? 23.386 -19.263 33.618 1.00 21.84 155 LYS B C 1
ATOM 2863 O O . LYS B 1 155 ? 24.541 -19.408 33.207 1.00 25.27 155 LYS B O 1
ATOM 2869 N N . LEU B 1 156 ? 23.095 -18.767 34.817 1.00 20.59 156 LEU B N 1
ATOM 2870 C CA . LEU B 1 156 ? 24.120 -18.353 35.794 1.00 24.16 156 LEU B CA 1
ATOM 2871 C C . LEU B 1 156 ? 24.563 -19.476 36.682 1.00 29.30 156 LEU B C 1
ATOM 2872 O O . LEU B 1 156 ? 25.466 -19.318 37.522 1.00 30.61 156 LEU B O 1
ATOM 2877 N N . GLY B 1 157 ? 23.897 -20.608 36.544 1.00 24.17 157 GLY B N 1
ATOM 2878 C CA . GLY B 1 157 ? 24.261 -21.776 37.304 1.00 24.11 157 GLY B CA 1
ATOM 2879 C C . GLY B 1 157 ? 23.439 -22.025 38.546 1.00 21.12 157 GLY B C 1
ATOM 2880 O O . GLY B 1 157 ? 23.760 -22.914 39.335 1.00 24.92 157 GLY B O 1
ATOM 2881 N N . GLY B 1 158 ? 22.384 -21.250 38.712 1.00 17.74 158 GLY B N 1
ATOM 2882 C CA . GLY B 1 158 ? 21.549 -21.327 39.889 1.00 17.56 158 GLY B CA 1
ATOM 2883 C C . GLY B 1 158 ? 20.325 -22.179 39.674 1.00 17.57 158 GLY B C 1
ATOM 2884 O O . GLY B 1 158 ? 19.831 -22.304 38.551 1.00 17.59 158 GLY B O 1
ATOM 2885 N N . GLN B 1 159 ? 19.839 -22.765 40.778 1.00 18.44 159 GLN B N 1
ATOM 2886 C CA . GLN B 1 159 ? 18.619 -23.555 40.772 1.00 16.23 159 GLN B CA 1
ATOM 2887 C C . GLN B 1 159 ? 17.485 -22.724 41.412 1.00 16.73 159 GLN B C 1
ATOM 2888 O O . GLN B 1 159 ? 17.403 -22.590 42.630 1.00 16.73 159 GLN B O 1
ATOM 2894 N N . PRO B 1 160 ? 16.630 -22.137 40.578 1.00 17.73 160 PRO B N 1
ATOM 2895 C CA . PRO B 1 160 ? 15.550 -21.332 41.127 1.00 15.05 160 PRO B CA 1
ATOM 2896 C C . PRO B 1 160 ? 14.363 -22.186 41.562 1.00 17.70 160 PRO B C 1
ATOM 2897 O O . PRO B 1 160 ? 13.940 -23.081 40.827 1.00 20.77 160 PRO B O 1
ATOM 2901 N N . VAL B 1 161 ? 13.822 -21.870 42.723 1.00 17.28 161 VAL B N 1
ATOM 2902 C CA . VAL B 1 161 ? 12.662 -22.564 43.313 1.00 18.32 161 VAL B CA 1
ATOM 2903 C C . VAL B 1 161 ? 11.638 -21.524 43.779 1.00 18.82 161 VAL B C 1
ATOM 2904 O O . VAL B 1 161 ? 11.888 -20.715 44.688 1.00 19.67 161 VAL B O 1
ATOM 2908 N N . TYR B 1 162 ? 10.488 -21.518 43.125 1.00 20.95 162 TYR B N 1
ATOM 2909 C CA . TYR B 1 162 ? 9.432 -20.583 43.467 1.00 20.42 162 TYR B CA 1
ATOM 2910 C C . TYR B 1 162 ? 8.975 -20.845 44.893 1.00 22.03 162 TYR B C 1
ATOM 2911 O O . TYR B 1 162 ? 8.722 -21.989 45.261 1.00 25.95 162 TYR B O 1
ATOM 2920 N N . ARG B 1 163 ? 8.851 -19.783 45.679 1.00 21.57 163 ARG B N 1
ATOM 2921 C CA . ARG B 1 163 ? 8.435 -19.899 47.103 1.00 22.76 163 ARG B CA 1
ATOM 2922 C C . ARG B 1 163 ? 6.924 -19.901 47.183 1.00 27.53 163 ARG B C 1
ATOM 2923 O O . ARG B 1 163 ? 6.273 -18.886 46.992 1.00 27.13 163 ARG B O 1
ATOM 2931 N N . GLU B 1 164 ? 6.359 -21.066 47.471 1.00 30.04 164 GLU B N 1
ATOM 2932 C CA . GLU B 1 164 ? 4.919 -21.252 47.416 1.00 32.04 164 GLU B CA 1
ATOM 2933 C C . GLU B 1 164 ? 4.152 -20.403 48.412 1.00 27.65 164 GLU B C 1
ATOM 2934 O O . GLU B 1 164 ? 4.621 -20.152 49.502 1.00 31.26 164 GLU B O 1
ATOM 2940 N N . GLN B 1 165 ? 2.948 -20.017 48.026 1.00 31.55 165 GLN B N 1
ATOM 2941 C CA . GLN B 1 165 ? 2.025 -19.315 48.900 1.00 36.24 165 GLN B CA 1
ATOM 2942 C C . GLN B 1 165 ? 2.614 -18.095 49.583 1.00 32.73 165 GLN B C 1
ATOM 2943 O O . GLN B 1 165 ? 2.310 -17.806 50.744 1.00 36.59 165 GLN B O 1
ATOM 2949 N N . THR B 1 166 ? 3.462 -17.390 48.868 1.00 27.37 166 THR B N 1
ATOM 2950 C CA . THR B 1 166 ? 4.078 -16.189 49.362 1.00 26.78 166 THR B CA 1
ATOM 2951 C C . THR B 1 166 ? 3.877 -15.078 48.350 1.00 24.38 166 THR B C 1
ATOM 2952 O O . THR B 1 166 ? 4.227 -15.203 47.156 1.00 25.94 166 THR B O 1
ATOM 2956 N N . ILE B 1 167 ? 3.229 -14.024 48.803 1.00 26.33 167 ILE B N 1
ATOM 2957 C CA . ILE B 1 167 ? 3.096 -12.813 47.991 1.00 26.38 167 ILE B CA 1
ATOM 2958 C C . ILE B 1 167 ? 3.669 -11.715 48.839 1.00 24.66 167 ILE B C 1
ATOM 2959 O O . ILE B 1 167 ? 3.349 -11.606 50.045 1.00 25.54 167 ILE B O 1
ATOM 2964 N N . THR B 1 168 ? 4.547 -10.915 48.262 1.00 22.57 168 THR B N 1
ATOM 2965 C CA . THR B 1 168 ? 5.210 -9.877 49.044 1.00 23.79 168 THR B CA 1
ATOM 2966 C C . THR B 1 168 ? 4.329 -8.650 49.259 1.00 23.22 168 THR B C 1
ATOM 2967 O O . THR B 1 168 ? 3.266 -8.504 48.627 1.00 23.59 168 THR B O 1
ATOM 2971 N N . ASP B 1 169 ? 4.835 -7.720 50.066 1.00 25.11 169 ASP B N 1
ATOM 2972 C CA . ASP B 1 169 ? 4.142 -6.472 50.340 1.00 28.31 169 ASP B CA 1
ATOM 2973 C C . ASP B 1 169 ? 3.778 -5.732 49.053 1.00 29.56 169 ASP B C 1
ATOM 2974 O O . ASP B 1 169 ? 2.767 -5.034 48.998 1.00 30.60 169 ASP B O 1
ATOM 2979 N N . ASN B 1 170 ? 4.612 -5.856 48.021 1.00 22.96 170 ASN B N 1
ATOM 2980 C CA . ASN B 1 170 ? 4.376 -5.094 46.792 1.00 23.97 170 ASN B CA 1
ATOM 2981 C C . ASN B 1 170 ? 3.788 -5.956 45.669 1.00 25.88 170 ASN B C 1
ATOM 2982 O O . ASN B 1 170 ? 3.846 -5.588 44.504 1.00 28.10 170 ASN B O 1
ATOM 2987 N N . GLY B 1 171 ? 3.235 -7.100 46.050 1.00 23.68 171 GLY B N 1
ATOM 2988 C CA . GLY B 1 171 ? 2.464 -7.926 45.125 1.00 24.17 171 GLY B CA 1
ATOM 2989 C C . GLY B 1 171 ? 3.319 -8.808 44.233 1.00 25.22 171 GLY B C 1
ATOM 2990 O O . GLY B 1 171 ? 2.865 -9.239 43.182 1.00 26.80 171 GLY B O 1
ATOM 2991 N N . ASN B 1 172 ? 4.543 -9.093 44.669 1.00 17.89 172 ASN B N 1
ATOM 2992 C CA . ASN B 1 172 ? 5.458 -9.867 43.841 1.00 18.00 172 ASN B CA 1
ATOM 2993 C C . ASN B 1 172 ? 5.630 -11.280 44.424 1.00 19.55 172 ASN B C 1
ATOM 2994 O O . ASN B 1 172 ? 5.066 -11.616 45.456 1.00 20.92 172 ASN B O 1
ATOM 2999 N N . VAL B 1 173 ? 6.338 -12.119 43.702 1.00 16.99 173 VAL B N 1
ATOM 3000 C CA . VAL B 1 173 ? 6.655 -13.459 44.184 1.00 16.73 173 VAL B CA 1
ATOM 3001 C C . VAL B 1 173 ? 8.173 -13.592 44.400 1.00 17.57 173 VAL B C 1
ATOM 3002 O O . VAL B 1 173 ? 8.974 -12.734 43.980 1.00 16.91 173 VAL B O 1
ATOM 3006 N N . ILE B 1 174 ? 8.566 -14.666 45.056 1.00 17.90 174 ILE B N 1
ATOM 3007 C CA . ILE B 1 174 ? 9.960 -14.911 45.385 1.00 17.41 174 ILE B CA 1
ATOM 3008 C C . ILE B 1 174 ? 10.473 -16.210 44.741 1.00 17.73 174 ILE B C 1
ATOM 3009 O O . ILE B 1 174 ? 9.792 -17.244 44.788 1.00 18.94 174 ILE B O 1
ATOM 3014 N N . LEU B 1 175 ? 11.635 -16.131 44.105 1.00 15.75 175 LEU B N 1
ATOM 3015 C CA . LEU B 1 175 ? 12.422 -17.299 43.741 1.00 13.41 175 LEU B CA 1
ATOM 3016 C C . LEU B 1 175 ? 13.596 -17.432 44.724 1.00 15.83 175 LEU B C 1
ATOM 3017 O O . LEU B 1 175 ? 14.404 -16.489 44.914 1.00 18.38 175 LEU B O 1
ATOM 3022 N N . ASP B 1 176 ? 13.743 -18.624 45.301 1.00 15.47 176 ASP B N 1
ATOM 3023 C CA . ASP B 1 176 ? 14.872 -18.887 46.175 1.00 16.23 176 ASP B CA 1
ATOM 3024 C C . ASP B 1 176 ? 15.870 -19.670 45.302 1.00 17.73 176 ASP B C 1
ATOM 3025 O O . ASP B 1 176 ? 15.492 -20.681 44.643 1.00 19.69 176 ASP B O 1
ATOM 3030 N N . VAL B 1 177 ? 17.098 -19.181 45.261 1.00 16.37 177 VAL B N 1
ATOM 3031 C CA . VAL B 1 177 ? 18.124 -19.711 44.367 1.00 13.29 177 VAL B CA 1
ATOM 3032 C C . VAL B 1 177 ? 19.195 -20.525 45.082 1.00 15.17 177 VAL B C 1
ATOM 3033 O O . VAL B 1 177 ? 19.919 -20.034 45.932 1.00 17.66 177 VAL B O 1
ATOM 3037 N N . TYR B 1 178 ? 19.268 -21.785 44.715 1.00 17.98 178 TYR B N 1
ATOM 3038 C CA . TYR B 1 178 ? 20.160 -22.727 45.332 1.00 16.23 178 TYR B CA 1
ATOM 3039 C C . TYR B 1 178 ? 21.371 -23.000 44.450 1.00 18.38 178 TYR B C 1
ATOM 3040 O O . TYR B 1 178 ? 21.381 -22.691 43.268 1.00 19.69 178 TYR B O 1
ATOM 3049 N N . ASN B 1 179 ? 22.416 -23.572 45.058 1.00 20.79 179 ASN B N 1
ATOM 3050 C CA . ASN B 1 179 ? 23.557 -24.128 44.305 1.00 24.46 179 ASN B CA 1
ATOM 3051 C C . ASN B 1 179 ? 24.532 -23.099 43.742 1.00 26.79 179 ASN B C 1
ATOM 3052 O O . ASN B 1 179 ? 25.363 -23.439 42.896 1.00 27.26 179 ASN B O 1
ATOM 3057 N N . LEU B 1 180 ? 24.432 -21.844 44.165 1.00 21.86 180 LEU B N 1
ATOM 3058 C CA . LEU B 1 180 ? 25.412 -20.827 43.744 1.00 23.14 180 LEU B CA 1
ATOM 3059 C C . LEU B 1 180 ? 26.617 -20.812 44.690 1.00 21.03 180 LEU B C 1
ATOM 3060 O O . LEU B 1 180 ? 26.464 -20.910 45.893 1.00 26.18 180 LEU B O 1
ATOM 3065 N N . LYS B 1 181 ? 27.810 -20.747 44.124 1.00 22.72 181 LYS B N 1
ATOM 3066 C CA . LYS B 1 181 ? 29.016 -20.408 44.873 1.00 23.46 181 LYS B CA 1
ATOM 3067 C C . LYS B 1 181 ? 29.333 -18.941 44.569 1.00 24.33 181 LYS B C 1
ATOM 3068 O O . LYS B 1 181 ? 29.893 -18.589 43.522 1.00 26.21 181 LYS B O 1
ATOM 3074 N N . ILE B 1 182 ? 28.937 -18.076 45.489 1.00 22.31 182 ILE B N 1
ATOM 3075 C CA . ILE B 1 182 ? 28.988 -16.643 45.219 1.00 19.96 182 ILE B CA 1
ATOM 3076 C C . ILE B 1 182 ? 30.342 -16.074 45.649 1.00 22.62 182 ILE B C 1
ATOM 3077 O O . ILE B 1 182 ? 30.448 -15.474 46.711 1.00 25.52 182 ILE B O 1
ATOM 3082 N N . ASP B 1 183 ? 31.381 -16.299 44.855 1.00 26.09 183 ASP B N 1
ATOM 3083 C CA . ASP B 1 183 ? 32.696 -15.839 45.273 1.00 28.82 183 ASP B CA 1
ATOM 3084 C C . ASP B 1 183 ? 32.863 -14.364 44.959 1.00 26.06 183 ASP B C 1
ATOM 3085 O O . ASP B 1 183 ? 33.727 -13.741 45.535 1.00 26.34 183 ASP B O 1
ATOM 3090 N N . ASN B 1 184 ? 31.973 -13.801 44.138 1.00 20.85 184 ASN B N 1
ATOM 3091 C CA . ASN B 1 184 ? 31.998 -12.371 43.856 1.00 21.65 184 ASN B CA 1
ATOM 3092 C C . ASN B 1 184 ? 30.631 -11.751 44.006 1.00 19.89 184 ASN B C 1
ATOM 3093 O O . ASN B 1 184 ? 29.911 -11.496 43.007 1.00 21.02 184 ASN B O 1
ATOM 3098 N N . PRO B 1 185 ? 30.231 -11.536 45.271 1.00 18.07 185 PRO B N 1
ATOM 3099 C CA . PRO B 1 185 ? 28.904 -11.048 45.546 1.00 15.00 185 PRO B CA 1
ATOM 3100 C C . PRO B 1 185 ? 28.583 -9.740 44.861 1.00 16.22 185 PRO B C 1
ATOM 3101 O O . PRO B 1 185 ? 27.467 -9.551 44.395 1.00 15.13 185 PRO B O 1
ATOM 3105 N N . LEU B 1 186 ? 29.530 -8.803 44.799 1.00 18.19 186 LEU B N 1
ATOM 3106 C CA . LEU B 1 186 ? 29.259 -7.538 44.139 1.00 20.63 186 LEU B CA 1
ATOM 3107 C C . LEU B 1 186 ? 28.847 -7.701 42.656 1.00 18.75 186 LEU B C 1
ATOM 3108 O O . LEU B 1 186 ? 27.916 -7.040 42.155 1.00 19.79 186 LEU B O 1
ATOM 3113 N N . LYS B 1 187 ? 29.563 -8.549 41.946 1.00 19.54 187 LYS B N 1
ATOM 3114 C CA . LYS B 1 187 ? 29.323 -8.739 40.538 1.00 20.97 187 LYS B CA 1
ATOM 3115 C C . LYS B 1 187 ? 28.033 -9.515 40.346 1.00 18.35 187 LYS B C 1
ATOM 3116 O O . LYS B 1 187 ? 27.255 -9.152 39.488 1.00 19.38 187 LYS B O 1
ATOM 3122 N N . LEU B 1 188 ? 27.745 -10.513 41.183 1.00 15.93 188 LEU B N 1
ATOM 3123 C CA . LEU B 1 188 ? 26.507 -11.278 40.975 1.00 15.65 188 LEU B CA 1
ATOM 3124 C C . LEU B 1 188 ? 25.274 -10.389 41.347 1.00 14.61 188 LEU B C 1
ATOM 3125 O O . LEU B 1 188 ? 24.247 -10.391 40.658 1.00 15.63 188 LEU B O 1
ATOM 3130 N N . GLU B 1 189 ? 25.434 -9.581 42.384 1.00 15.84 189 GLU B N 1
ATOM 3131 C CA . GLU B 1 189 ? 24.365 -8.669 42.789 1.00 14.94 189 GLU B CA 1
ATOM 3132 C C . GLU B 1 189 ? 24.001 -7.719 41.635 1.00 14.26 189 GLU B C 1
ATOM 3133 O O . GLU B 1 189 ? 22.818 -7.505 41.296 1.00 14.78 189 GLU B O 1
ATOM 3139 N N . THR B 1 190 ? 25.053 -7.204 40.974 1.00 13.49 190 THR B N 1
ATOM 3140 C CA . THR B 1 190 ? 24.889 -6.307 39.832 1.00 17.70 190 THR B CA 1
ATOM 3141 C C . THR B 1 190 ? 24.186 -7.039 38.688 1.00 16.89 190 THR B C 1
ATOM 3142 O O . THR B 1 190 ? 23.238 -6.516 38.079 1.00 15.47 190 THR B O 1
ATOM 3146 N N A GLU B 1 191 ? 24.669 -8.239 38.362 0.50 14.48 191 GLU B N 1
ATOM 3147 N N B GLU B 1 191 ? 24.639 -8.249 38.368 0.50 14.98 191 GLU B N 1
ATOM 3148 C CA A GLU B 1 191 ? 24.106 -9.016 37.268 0.50 16.14 191 GLU B CA 1
ATOM 3149 C CA B GLU B 1 191 ? 24.085 -8.965 37.233 0.50 17.03 191 GLU B CA 1
ATOM 3150 C C A GLU B 1 191 ? 22.616 -9.270 37.476 0.50 16.09 191 GLU B C 1
ATOM 3151 C C B GLU B 1 191 ? 22.614 -9.345 37.452 0.50 16.61 191 GLU B C 1
ATOM 3152 O O A GLU B 1 191 ? 21.817 -9.052 36.562 0.50 16.45 191 GLU B O 1
ATOM 3153 O O B GLU B 1 191 ? 21.821 -9.304 36.513 0.50 17.11 191 GLU B O 1
ATOM 3164 N N . LEU B 1 192 ? 22.259 -9.710 38.684 1.00 16.26 192 LEU B N 1
ATOM 3165 C CA . LEU B 1 192 ? 20.877 -10.021 39.012 1.00 15.57 192 LEU B CA 1
ATOM 3166 C C . LEU B 1 192 ? 19.986 -8.768 38.909 1.00 15.33 192 LEU B C 1
ATOM 3167 O O . LEU B 1 192 ? 18.871 -8.843 38.394 1.00 16.28 192 LEU B O 1
ATOM 3172 N N . ASN B 1 193 ? 20.533 -7.608 39.304 1.00 14.06 193 ASN B N 1
ATOM 3173 C CA . ASN B 1 193 ? 19.867 -6.307 39.169 1.00 14.79 193 ASN B CA 1
ATOM 3174 C C . ASN B 1 193 ? 19.479 -5.978 37.718 1.00 15.75 193 ASN B C 1
ATOM 3175 O O . ASN B 1 193 ? 18.561 -5.193 37.491 1.00 17.09 193 ASN B O 1
ATOM 3180 N N . GLN B 1 194 ? 20.240 -6.493 36.742 1.00 12.58 194 GLN B N 1
ATOM 3181 C CA . GLN B 1 194 ? 20.008 -6.197 35.362 1.00 15.65 194 GLN B CA 1
ATOM 3182 C C . GLN B 1 194 ? 19.020 -7.118 34.661 1.00 16.33 194 GLN B C 1
ATOM 3183 O O . GLN B 1 194 ? 18.676 -6.860 33.470 1.00 17.55 194 GLN B O 1
ATOM 3189 N N . ILE B 1 195 ? 18.590 -8.189 35.343 1.00 13.89 195 ILE B N 1
ATOM 3190 C CA . ILE B 1 195 ? 17.626 -9.092 34.759 1.00 12.85 195 ILE B CA 1
ATOM 3191 C C . ILE B 1 195 ? 16.263 -8.410 34.805 1.00 13.92 195 ILE B C 1
ATOM 3192 O O . ILE B 1 195 ? 15.768 -8.070 35.896 1.00 15.93 195 ILE B O 1
ATOM 3197 N N . THR B 1 196 ? 15.615 -8.230 33.667 1.00 15.65 196 THR B N 1
ATOM 3198 C CA . THR B 1 196 ? 14.340 -7.554 33.635 1.00 15.48 196 THR B CA 1
ATOM 3199 C C . THR B 1 196 ? 13.268 -8.281 34.419 1.00 17.30 196 THR B C 1
ATOM 3200 O O . THR B 1 196 ? 13.047 -9.477 34.230 1.00 17.09 196 THR B O 1
ATOM 3204 N N . GLY B 1 197 ? 12.625 -7.553 35.319 1.00 15.71 197 GLY B N 1
ATOM 3205 C CA . GLY B 1 197 ? 11.603 -8.113 36.142 1.00 15.23 197 GLY B CA 1
ATOM 3206 C C . GLY B 1 197 ? 12.056 -8.435 37.535 1.00 13.33 197 GLY B C 1
ATOM 3207 O O . GLY B 1 197 ? 11.216 -8.726 38.429 1.00 14.22 197 GLY B O 1
ATOM 3208 N N . VAL B 1 198 ? 13.366 -8.435 37.748 1.00 14.27 198 VAL B N 1
ATOM 3209 C CA . VAL B 1 198 ? 13.900 -8.555 39.119 1.00 14.56 198 VAL B CA 1
ATOM 3210 C C . VAL B 1 198 ? 13.657 -7.254 39.859 1.00 16.79 198 VAL B C 1
ATOM 3211 O O . VAL B 1 198 ? 13.991 -6.164 39.361 1.00 19.11 198 VAL B O 1
ATOM 3215 N N . VAL B 1 199 ? 12.987 -7.327 41.002 1.00 14.32 199 VAL B N 1
ATOM 3216 C CA . VAL B 1 199 ? 12.746 -6.169 41.848 1.00 15.11 199 VAL B CA 1
ATOM 3217 C C . VAL B 1 199 ? 13.922 -5.950 42.811 1.00 14.91 199 VAL B C 1
ATOM 3218 O O . VAL B 1 199 ? 14.562 -4.885 42.818 1.00 16.70 199 VAL B O 1
ATOM 3222 N N A THR B 1 200 ? 14.255 -7.007 43.537 0.50 13.14 200 THR B N 1
ATOM 3223 N N B THR B 1 200 ? 14.239 -6.936 43.633 0.50 15.19 200 THR B N 1
ATOM 3224 C CA A THR B 1 200 ? 15.277 -6.991 44.554 0.50 12.33 200 THR B CA 1
ATOM 3225 C CA B THR B 1 200 ? 15.454 -6.882 44.431 0.50 16.43 200 THR B CA 1
ATOM 3226 C C A THR B 1 200 ? 15.950 -8.375 44.610 0.50 13.74 200 THR B C 1
ATOM 3227 C C B THR B 1 200 ? 15.958 -8.304 44.645 0.50 17.41 200 THR B C 1
ATOM 3228 O O A THR B 1 200 ? 15.292 -9.405 44.374 0.50 11.88 200 THR B O 1
ATOM 3229 O O B THR B 1 200 ? 15.192 -9.272 44.597 0.50 19.44 200 THR B O 1
ATOM 3236 N N . ASN B 1 201 ? 17.251 -8.422 44.877 1.00 16.28 201 ASN B N 1
ATOM 3237 C CA . ASN B 1 201 ? 17.857 -9.686 45.210 1.00 14.37 201 ASN B CA 1
ATOM 3238 C C . ASN B 1 201 ? 18.479 -9.598 46.599 1.00 16.39 201 ASN B C 1
ATOM 3239 O O . ASN B 1 201 ? 18.762 -8.497 47.090 1.00 15.15 201 ASN B O 1
ATOM 3244 N N . GLY B 1 202 ? 18.647 -10.755 47.235 1.00 12.54 202 GLY B N 1
ATOM 3245 C CA . GLY B 1 202 ? 19.133 -10.846 48.573 1.00 14.07 202 GLY B CA 1
ATOM 3246 C C . GLY B 1 202 ? 20.584 -10.754 48.882 1.00 14.79 202 GLY B C 1
ATOM 3247 O O . GLY B 1 202 ? 20.988 -10.988 50.007 1.00 14.69 202 GLY B O 1
ATOM 3248 N N . ILE B 1 203 ? 21.391 -10.401 47.891 1.00 13.44 203 ILE B N 1
ATOM 3249 C CA . ILE B 1 203 ? 22.802 -10.161 48.166 1.00 14.19 203 ILE B CA 1
ATOM 3250 C C . ILE B 1 203 ? 22.939 -8.722 48.603 1.00 17.11 203 ILE B C 1
ATOM 3251 O O . ILE B 1 203 ? 22.528 -7.808 47.903 1.00 15.37 203 ILE B O 1
ATOM 3256 N N . PHE B 1 204 ? 23.506 -8.513 49.786 1.00 13.35 204 PHE B N 1
ATOM 3257 C CA . PHE B 1 204 ? 23.772 -7.144 50.288 1.00 14.51 204 PHE B CA 1
ATOM 3258 C C . PHE B 1 204 ? 25.279 -6.953 50.296 1.00 16.24 204 PHE B C 1
ATOM 3259 O O . PHE B 1 204 ? 25.962 -7.266 51.265 1.00 16.77 204 PHE B O 1
ATOM 3267 N N . ALA B 1 205 ? 25.812 -6.526 49.148 1.00 14.44 205 ALA B N 1
ATOM 3268 C CA . ALA B 1 205 ? 27.243 -6.434 48.944 1.00 18.01 205 ALA B CA 1
ATOM 3269 C C . ALA B 1 205 ? 27.680 -5.074 48.372 1.00 17.48 205 ALA B C 1
ATOM 3270 O O . ALA B 1 205 ? 28.649 -4.494 48.832 1.00 18.10 205 ALA B O 1
ATOM 3272 N N . LEU B 1 206 ? 26.904 -4.539 47.448 1.00 15.28 206 LEU B N 1
ATOM 3273 C CA . LEU B 1 206 ? 27.169 -3.194 46.911 1.00 19.69 206 LEU B CA 1
ATOM 3274 C C . LEU B 1 206 ? 27.106 -2.164 48.018 1.00 19.15 206 LEU B C 1
ATOM 3275 O O . LEU B 1 206 ? 27.888 -1.212 48.048 1.00 19.56 206 LEU B O 1
ATOM 3280 N N . LYS B 1 207 ? 26.175 -2.376 48.945 1.00 17.57 207 LYS B N 1
ATOM 3281 C CA . LYS B 1 207 ? 26.127 -1.680 50.220 1.00 18.40 207 LYS B CA 1
ATOM 3282 C C . LYS B 1 207 ? 26.109 -2.716 51.345 1.00 18.89 207 LYS B C 1
ATOM 3283 O O . LYS B 1 207 ? 25.080 -3.223 51.726 1.00 18.34 207 LYS B O 1
ATOM 3289 N N . PRO B 1 208 ? 27.304 -3.077 51.830 1.00 18.19 208 PRO B N 1
ATOM 3290 C CA . PRO B 1 208 ? 27.465 -4.142 52.802 1.00 16.65 208 PRO B CA 1
ATOM 3291 C C . PRO B 1 208 ? 27.166 -3.614 54.184 1.00 16.66 208 PRO B C 1
ATOM 3292 O O . PRO B 1 208 ? 26.976 -2.388 54.374 1.00 18.31 208 PRO B O 1
ATOM 3296 N N . ALA B 1 209 ? 27.178 -4.488 55.160 1.00 16.94 209 ALA B N 1
ATOM 3297 C CA . ALA B 1 209 ? 27.048 -4.011 56.550 1.00 15.38 209 ALA B CA 1
ATOM 3298 C C . ALA B 1 209 ? 28.266 -3.159 56.888 1.00 17.39 209 ALA B C 1
ATOM 3299 O O . ALA B 1 209 ? 29.385 -3.415 56.415 1.00 17.75 209 ALA B O 1
ATOM 3301 N N . ASP B 1 210 ? 28.061 -2.109 57.674 1.00 17.85 210 ASP B N 1
ATOM 3302 C CA . ASP B 1 210 ? 29.175 -1.315 58.190 1.00 19.55 210 ASP B CA 1
ATOM 3303 C C . ASP B 1 210 ? 29.843 -1.957 59.401 1.00 21.95 210 ASP B C 1
ATOM 3304 O O . ASP B 1 210 ? 31.072 -1.910 59.553 1.00 24.10 210 ASP B O 1
ATOM 3309 N N . THR B 1 211 ? 29.030 -2.567 60.244 1.00 21.16 211 THR B N 1
ATOM 3310 C CA . THR B 1 211 ? 29.495 -3.291 61.431 1.00 19.81 211 THR B CA 1
ATOM 3311 C C . THR B 1 211 ? 28.726 -4.605 61.539 1.00 18.21 211 THR B C 1
ATOM 3312 O O . THR B 1 211 ? 27.542 -4.641 61.224 1.00 18.43 211 THR B O 1
ATOM 3316 N N . VAL B 1 212 ? 29.408 -5.677 61.908 1.00 18.62 212 VAL B N 1
ATOM 3317 C CA . VAL B 1 212 ? 28.775 -6.950 62.150 1.00 16.81 212 VAL B CA 1
ATOM 3318 C C . VAL B 1 212 ? 29.045 -7.335 63.599 1.00 23.17 212 VAL B C 1
ATOM 3319 O O . VAL B 1 212 ? 30.194 -7.415 64.020 1.00 22.49 212 VAL B O 1
ATOM 3323 N N . ILE B 1 213 ? 27.988 -7.526 64.375 1.00 21.28 213 ILE B N 1
ATOM 3324 C CA . ILE B 1 213 ? 28.167 -8.005 65.743 1.00 22.58 213 ILE B CA 1
ATOM 3325 C C . ILE B 1 213 ? 27.852 -9.484 65.752 1.00 20.09 213 ILE B C 1
ATOM 3326 O O . ILE B 1 213 ? 26.757 -9.891 65.301 1.00 20.80 213 ILE B O 1
ATOM 3331 N N . MET B 1 214 ? 28.801 -10.314 66.175 1.00 19.09 214 MET B N 1
ATOM 3332 C CA . MET B 1 214 ? 28.668 -11.754 66.002 1.00 20.50 214 MET B CA 1
ATOM 3333 C C . MET B 1 214 ? 28.731 -12.408 67.375 1.00 23.25 214 MET B C 1
ATOM 3334 O O . MET B 1 214 ? 29.672 -12.158 68.149 1.00 26.26 214 MET B O 1
ATOM 3339 N N . ALA B 1 215 ? 27.729 -13.225 67.659 1.00 24.69 215 ALA B N 1
ATOM 3340 C CA . ALA B 1 215 ? 27.735 -14.026 68.875 1.00 28.17 215 ALA B CA 1
ATOM 3341 C C . ALA B 1 215 ? 28.479 -15.307 68.598 1.00 27.03 215 ALA B C 1
ATOM 3342 O O . ALA B 1 215 ? 28.102 -16.056 67.707 1.00 27.50 215 ALA B O 1
ATOM 3344 N N . THR B 1 216 ? 29.508 -15.605 69.388 1.00 27.99 216 THR B N 1
ATOM 3345 C CA . THR B 1 216 ? 30.375 -16.756 69.086 1.00 30.56 216 THR B CA 1
ATOM 3346 C C . THR B 1 216 ? 29.892 -18.080 69.689 1.00 33.09 216 THR B C 1
ATOM 3347 O O . THR B 1 216 ? 29.000 -18.125 70.531 1.00 37.76 216 THR B O 1
ATOM 3351 N N . LYS B 1 217 ? 30.509 -19.166 69.257 1.00 41.78 217 LYS B N 1
ATOM 3352 C CA . LYS B 1 217 ? 30.142 -20.472 69.775 1.00 47.25 217 LYS B CA 1
ATOM 3353 C C . LYS B 1 217 ? 30.293 -20.522 71.305 1.00 51.15 217 LYS B C 1
ATOM 3354 O O . LYS B 1 217 ? 29.640 -21.335 71.967 1.00 53.43 217 LYS B O 1
ATOM 3360 N N . ASP B 1 218 ? 31.129 -19.638 71.860 1.00 47.16 218 ASP B N 1
ATOM 3361 C CA . ASP B 1 218 ? 31.433 -19.655 73.289 1.00 50.77 218 ASP B CA 1
ATOM 3362 C C . ASP B 1 218 ? 30.613 -18.606 74.007 1.00 45.63 218 ASP B C 1
ATOM 3363 O O . ASP B 1 218 ? 30.907 -18.212 75.137 1.00 41.41 218 ASP B O 1
ATOM 3368 N N . SER B 1 219 ? 29.572 -18.164 73.324 1.00 40.03 219 SER B N 1
ATOM 3369 C CA . SER B 1 219 ? 28.618 -17.227 73.878 1.00 40.64 219 SER B CA 1
ATOM 3370 C C . SER B 1 219 ? 29.233 -15.896 74.263 1.00 36.16 219 SER B C 1
ATOM 3371 O O . SER B 1 219 ? 28.784 -15.273 75.212 1.00 43.22 219 SER B O 1
ATOM 3374 N N . ASN B 1 220 ? 30.228 -15.447 73.501 1.00 31.00 220 ASN B N 1
ATOM 3375 C CA . ASN B 1 220 ? 30.787 -14.100 73.676 1.00 29.25 220 ASN B CA 1
ATOM 3376 C C . ASN B 1 220 ? 30.466 -13.261 72.440 1.00 27.91 220 ASN B C 1
ATOM 3377 O O . ASN B 1 220 ? 29.969 -13.802 71.436 1.00 31.81 220 ASN B O 1
ATOM 3382 N N . ILE B 1 221 ? 30.752 -11.960 72.499 1.00 29.48 221 ILE B N 1
ATOM 3383 C CA . ILE B 1 221 ? 30.419 -11.069 71.361 1.00 26.74 221 ILE B CA 1
ATOM 3384 C C . ILE B 1 221 ? 31.710 -10.559 70.754 1.00 30.22 221 ILE B C 1
ATOM 3385 O O . ILE B 1 221 ? 32.620 -10.127 71.473 1.00 32.00 221 ILE B O 1
ATOM 3390 N N . VAL B 1 222 ? 31.811 -10.653 69.442 1.00 28.09 222 VAL B N 1
ATOM 3391 C CA . VAL B 1 222 ? 32.918 -10.069 68.695 1.00 32.75 222 VAL B CA 1
ATOM 3392 C C . VAL B 1 222 ? 32.345 -9.069 67.696 1.00 29.78 222 VAL B C 1
ATOM 3393 O O . VAL B 1 222 ? 31.336 -9.356 67.026 1.00 28.96 222 VAL B O 1
ATOM 3397 N N . VAL B 1 223 ? 32.931 -7.878 67.660 1.00 32.25 223 VAL B N 1
ATOM 3398 C CA . VAL B 1 223 ? 32.449 -6.802 66.804 1.00 29.03 223 VAL B CA 1
ATOM 3399 C C . VAL B 1 223 ? 33.382 -6.650 65.630 1.00 28.28 223 VAL B C 1
ATOM 3400 O O . VAL B 1 223 ? 34.518 -6.256 65.795 1.00 33.93 223 VAL B O 1
ATOM 3404 N N . LEU B 1 224 ? 32.885 -6.944 64.430 1.00 28.06 224 LEU B N 1
ATOM 3405 C CA . LEU B 1 224 ? 33.705 -6.843 63.225 1.00 31.54 224 LEU B CA 1
ATOM 3406 C C . LEU B 1 224 ? 33.417 -5.581 62.370 1.00 39.23 224 LEU B C 1
ATOM 3407 O O . LEU B 1 224 ? 32.324 -4.966 62.336 1.00 28.74 224 LEU B O 1
#